Protein AF-A0A1A2PIZ4-F1 (afdb_monomer_lite)

pLDDT: mean 82.36, std 15.54, range [38.81, 98.5]

Secondary structure (DSSP, 8-state):
--S-------EEEEEBPPPHHHHHHHHHTTHHHHHHHHHHHHHHHHHHHH-HHHHHHHHHHHHHHTHHHHHHHHHHHHT--EEEEE-SS-EEETTSTT-EEEEEEEEEEEETTTEEEEEEEETTEEEEEEEET----TTS---SPPBS--SEEE-HHHHHHHHHHHHHHHT---PPPPTTSPEEEEEEEPTTHHHHS-TT-HHHHHHHHHHTTS-SEEEEE-SSEEEEEETTTTEEEEEEEGGG-EEEEEEE-PPPEE-TTS-EE-PPPEEEEEEE-TTS--EEEE---EETTEESEEE-S-----SS--SEE--HHHHHHHHHHTT-GGGEEEHHHHHHHS-------------------------------HHHHHHHHHHHHHHHHHHHHHHHHHHHSEEEEEEEEEEPPTTS------S-EEEEEETT-TT--EEEES--GGGTTSEEEEEEETTEEEE--SHHHHHHHHHHHHHHHHHHHHHHHHHTTS--GGGSSSSSSSSS-------

Radius of gyration: 32.05 Å; chains: 1; bounding box: 85×85×114 Å

Foldseek 3Di:
DDPPPPFDDKDKDWWAFDDLVLVCVVCVPPPVVVLLVVLVVQLVVCCVVVNNVRSLVSSVCCVPVVVVVVVVVSVVLNPDIWMWIQGPAAIDIPVDPPFHFGLQPWFKAAQQLFGIWIWTDTPVDIAIEAEGLAFFQPPQDRPDFHHPHGRTYDYNVVVVVVCVRRCVPRVRPGDGHDVQGWGKWFWAFDLCVLVVPPLVPVVVSVVNVVRNRPRQWIWTHGQFKIWIAGPVVRDTQAMDGLVQKDKFWEWAFAAFDQDVVRDTHGDATFTWIWIDTPRDDTATETRQPDDDPGHQKDFPDDGHHDNHDGRTYTHPNVVVVVCVSNVNVVRMDGVVVVVVPPPPPPPPDDDDDDDDDDDDDDDDDDCPPPPPPVVLLVVLLVLLSVLLVVLVVLVCLLNPFDKFKWAFADWDDPPPDDDDDPWTWTWTDTPVGRVQIAIETPDDRVSHRHIFIWGDDPRYTYGNDPVSSVVSNVSSVVSNVVSVVVVVVVVVPPPPPVPPPPPPPPDPPDDDDDD

Sequence (515 aa):
MSVNDRSAASRQFVASSPSIGSTMTAIAGKQTAVLYGLAIGVGLGVGVAFGARVGLAVGMALFFVIPLPWLAYLWWRSHRKVLIDVTSDGLTVNQRPGRVFSFVDAKIGAWVTTGVALHLQCDSHRFVLGARDRRIAPATRLDAQPVQTVDAWLSDSEFDELLAIGGRRCGMDVRGPAPGEPTRCLLFPNPYLAEQISPYAIRKQLRLQRSLSQPSLVLDVDNDAIRVIDPNGNTLKASASGAQVTATPAIFQPDSVTSGDGSTYNYPAITGMVVGVPGVQPLPIGCLVQVGSGFRFSWRGNVPSPNERPAYVVSAADWLTLTEKFALTWHLEDRAATAHNLPTGNPTADVREPLSGRDHGDTARSRRRDRPRILTILGSSVLSLALIAIATFLVWNQHFGAPARMTVERCWDRATASDDLPFNNCYAHPSDAPHDRGSVISALPGDVGHDIEVHRTGTFAIKDTWWEPLLLLGLGGAAGVSAVRAIVRRLRRAPNVEGSELLGRNRDTRSQHAP

Structure (mmCIF, N/CA/C/O backbone):
data_AF-A0A1A2PIZ4-F1
#
_entry.id   AF-A0A1A2PIZ4-F1
#
loop_
_atom_site.group_PDB
_atom_site.id
_atom_site.type_symbol
_atom_site.label_atom_id
_atom_site.label_alt_id
_atom_site.label_comp_id
_atom_site.label_asym_id
_atom_site.label_entity_id
_atom_site.label_seq_id
_atom_site.pdbx_PDB_ins_code
_atom_site.Cartn_x
_atom_site.Cartn_y
_atom_site.Cartn_z
_atom_site.occupancy
_atom_site.B_iso_or_equiv
_atom_site.auth_seq_id
_atom_site.auth_comp_id
_atom_site.auth_asym_id
_atom_site.auth_atom_id
_atom_site.pdbx_PDB_model_num
ATOM 1 N N . MET A 1 1 ? -28.135 -34.488 -29.070 1.00 41.75 1 MET A N 1
ATOM 2 C CA . MET A 1 1 ? -27.872 -33.065 -29.374 1.00 41.75 1 MET A CA 1
ATOM 3 C C . MET A 1 1 ? -28.852 -32.233 -28.565 1.00 41.75 1 MET A C 1
ATOM 5 O O . MET A 1 1 ? -30.046 -32.325 -28.810 1.00 41.75 1 MET A O 1
ATOM 9 N N . SER A 1 2 ? -28.367 -31.541 -27.533 1.00 43.84 2 SER A N 1
ATOM 10 C CA . SER A 1 2 ? -29.177 -30.666 -26.675 1.00 43.84 2 SER A CA 1
ATOM 11 C C . SER A 1 2 ? -29.199 -29.269 -27.295 1.00 43.84 2 SER A C 1
ATOM 13 O O . SER A 1 2 ? -28.145 -28.687 -27.506 1.00 43.84 2 SER A O 1
ATOM 15 N N . VAL A 1 3 ? -30.383 -28.755 -27.627 1.00 54.56 3 VAL A N 1
ATOM 16 C CA . VAL A 1 3 ? -30.600 -27.480 -28.349 1.00 54.56 3 VAL A CA 1
ATOM 17 C C . VAL A 1 3 ? -30.730 -26.284 -27.382 1.00 54.56 3 VAL A C 1
ATOM 19 O O . VAL A 1 3 ? -31.140 -25.198 -27.768 1.00 54.56 3 VAL A O 1
ATOM 22 N N . ASN A 1 4 ? -30.334 -26.445 -26.115 1.00 49.81 4 ASN A N 1
ATOM 23 C CA . ASN A 1 4 ? -30.407 -25.388 -25.098 1.00 49.81 4 ASN A CA 1
ATOM 24 C C . ASN A 1 4 ? -29.028 -24.875 -24.647 1.00 49.81 4 ASN A C 1
ATOM 26 O O . ASN A 1 4 ? -28.872 -24.476 -23.494 1.00 49.81 4 ASN A O 1
ATOM 30 N N . ASP A 1 5 ? -28.050 -24.811 -25.556 1.00 52.56 5 ASP A N 1
ATOM 31 C CA . ASP A 1 5 ? -26.855 -23.976 -25.369 1.00 52.56 5 ASP A CA 1
ATOM 32 C C . ASP A 1 5 ? -27.241 -22.505 -25.558 1.00 52.56 5 ASP A C 1
ATOM 34 O O . ASP A 1 5 ? -26.920 -21.840 -26.543 1.00 52.56 5 ASP A O 1
ATOM 38 N N . ARG A 1 6 ? -27.999 -21.982 -24.595 1.00 52.19 6 ARG A N 1
ATOM 39 C CA . ARG A 1 6 ? -28.216 -20.548 -24.450 1.00 52.19 6 ARG A CA 1
ATOM 40 C C . ARG A 1 6 ? -26.845 -19.977 -24.104 1.00 52.19 6 ARG A C 1
ATOM 42 O O . ARG A 1 6 ? -26.433 -20.091 -22.950 1.00 52.19 6 ARG A O 1
ATOM 49 N N . SER A 1 7 ? -26.122 -19.454 -25.102 1.00 59.66 7 SER A N 1
ATOM 50 C CA . SER A 1 7 ? -24.813 -18.823 -24.910 1.00 59.66 7 SER A CA 1
ATOM 51 C C . SER A 1 7 ? -24.893 -17.944 -23.674 1.00 59.66 7 SER A C 1
ATOM 53 O O . SER A 1 7 ? -25.681 -16.995 -23.636 1.00 59.66 7 SER A O 1
ATOM 55 N N . ALA A 1 8 ? -24.156 -18.332 -22.631 1.00 64.94 8 ALA A N 1
ATOM 56 C CA . ALA A 1 8 ? -24.101 -17.571 -21.398 1.00 64.94 8 ALA A CA 1
ATOM 57 C C . ALA A 1 8 ? -23.784 -16.126 -21.784 1.00 64.94 8 ALA A C 1
ATOM 59 O O . ALA A 1 8 ? -22.827 -15.897 -22.525 1.00 64.94 8 ALA A O 1
ATOM 60 N N . ALA A 1 9 ? -24.639 -15.189 -21.369 1.00 71.56 9 ALA A N 1
ATOM 61 C CA . ALA A 1 9 ? -24.521 -13.793 -21.758 1.00 71.56 9 ALA A CA 1
ATOM 62 C C . ALA A 1 9 ? -23.093 -13.317 -21.463 1.00 71.56 9 ALA A C 1
ATOM 64 O O . ALA A 1 9 ? -22.677 -13.275 -20.305 1.00 71.56 9 ALA A O 1
ATOM 65 N N . SER A 1 10 ? -22.331 -13.031 -22.520 1.00 85.94 10 SER A N 1
ATOM 66 C CA . SER A 1 10 ? -21.005 -12.446 -22.378 1.00 85.94 10 SER A CA 1
ATOM 67 C C . SER A 1 10 ? -21.185 -11.045 -21.814 1.00 85.94 10 SER A C 1
ATOM 69 O O . SER A 1 10 ? -22.005 -10.271 -22.315 1.00 85.94 10 SER A O 1
ATOM 71 N N . ARG A 1 11 ? -20.456 -10.741 -20.741 1.00 94.94 11 ARG A N 1
ATOM 72 C CA . ARG A 1 11 ? -20.492 -9.426 -20.108 1.00 94.94 11 ARG A CA 1
ATOM 73 C C . ARG A 1 11 ? -19.112 -8.799 -20.143 1.00 94.94 11 ARG A C 1
ATOM 75 O O . ARG A 1 11 ? -18.123 -9.453 -19.824 1.00 94.94 11 ARG A O 1
ATOM 82 N N . GLN A 1 12 ? -19.079 -7.530 -20.526 1.00 96.38 12 GLN A N 1
ATOM 83 C CA . GLN A 1 12 ? -17.867 -6.733 -20.613 1.00 96.38 12 GLN A CA 1
ATOM 84 C C . GLN A 1 12 ? -17.792 -5.756 -19.437 1.00 96.38 12 GLN A C 1
ATOM 86 O O . GLN A 1 12 ? -18.781 -5.106 -19.096 1.00 96.38 12 GLN A O 1
ATOM 91 N N . PHE A 1 13 ? -16.605 -5.636 -18.852 1.00 97.25 13 PHE A N 1
ATOM 92 C CA . PHE A 1 13 ? -16.260 -4.694 -17.793 1.00 97.25 13 PHE A CA 1
ATOM 93 C C . PHE A 1 13 ? -15.127 -3.778 -18.259 1.00 97.25 13 PHE A C 1
ATOM 95 O O . PHE A 1 13 ? -14.252 -4.179 -19.035 1.00 97.25 13 PHE A O 1
ATOM 102 N N . VAL A 1 14 ? -15.124 -2.539 -17.768 1.00 97.06 14 VAL A N 1
ATOM 103 C CA . VAL A 1 14 ? -14.107 -1.538 -18.104 1.00 97.06 14 VAL A CA 1
ATOM 104 C C . VAL A 1 14 ? -13.265 -1.262 -16.868 1.00 97.06 14 VAL A C 1
ATOM 106 O O . VAL A 1 14 ? -13.584 -0.399 -16.057 1.00 97.06 14 VAL A O 1
ATOM 109 N N . ALA A 1 15 ? -12.158 -1.983 -16.735 1.00 96.69 15 ALA A N 1
ATOM 110 C CA . ALA A 1 15 ? -11.235 -1.790 -15.632 1.00 96.69 15 ALA A CA 1
ATOM 111 C C . ALA A 1 15 ? -10.277 -0.620 -15.884 1.00 96.69 15 A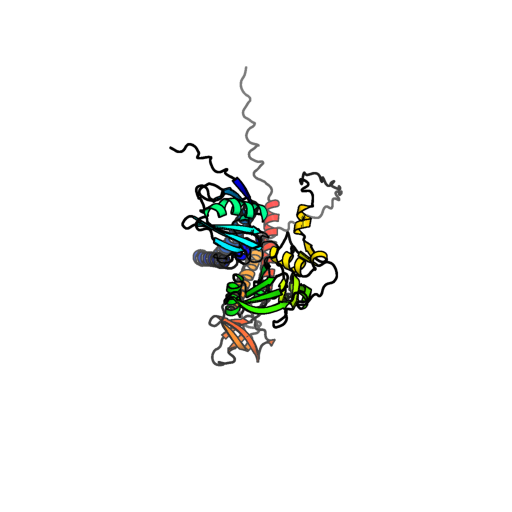LA A C 1
ATOM 113 O O . ALA A 1 15 ? -9.860 -0.321 -17.011 1.00 96.69 15 ALA A O 1
ATOM 114 N N . SER A 1 16 ? -9.904 0.041 -14.797 1.00 95.06 16 SER A N 1
ATOM 115 C CA . SER A 1 16 ? -8.921 1.115 -14.795 1.00 95.06 16 SER A CA 1
ATOM 116 C C . SER A 1 16 ? -7.516 0.550 -14.613 1.00 95.06 16 SER A C 1
ATOM 118 O O . SER A 1 16 ? -7.304 -0.431 -13.898 1.00 95.06 16 SER A O 1
ATOM 120 N N . SER A 1 17 ? -6.533 1.174 -15.258 1.00 91.94 17 SER A N 1
ATOM 121 C CA . SER A 1 17 ? -5.128 0.828 -15.041 1.00 91.94 17 SER A CA 1
ATOM 122 C C . SER A 1 17 ? -4.644 1.340 -13.674 1.00 91.94 17 SER A C 1
ATOM 124 O O . SER A 1 17 ? -5.180 2.327 -13.151 1.00 91.94 17 SER A O 1
ATOM 126 N N . PRO A 1 18 ? -3.635 0.695 -13.063 1.00 88.00 18 PRO A N 1
ATOM 127 C CA . PRO A 1 18 ? -2.984 1.225 -11.871 1.00 88.00 18 PRO A CA 1
ATOM 128 C C . PRO A 1 18 ? -2.359 2.597 -12.158 1.00 88.00 18 PRO A C 1
ATOM 130 O O . PRO A 1 18 ? -1.923 2.889 -13.276 1.00 88.00 18 PRO A O 1
ATOM 133 N N . SER A 1 19 ? -2.281 3.446 -11.132 1.00 84.62 19 SER A N 1
ATOM 134 C CA . SER A 1 19 ? -1.621 4.745 -11.262 1.00 84.62 19 SER A CA 1
ATOM 135 C C . SER A 1 19 ? -0.115 4.573 -11.495 1.00 84.62 19 SER A C 1
ATOM 137 O O . SER A 1 19 ? 0.506 3.621 -11.005 1.00 84.62 19 SER A O 1
ATOM 139 N N . ILE A 1 20 ? 0.501 5.532 -12.196 1.00 80.56 20 ILE A N 1
ATOM 140 C CA . ILE A 1 20 ? 1.956 5.552 -12.436 1.00 80.56 20 ILE A CA 1
ATOM 141 C C . ILE A 1 20 ? 2.721 5.450 -11.114 1.00 80.56 20 ILE A C 1
ATOM 143 O O . ILE A 1 20 ? 3.682 4.691 -11.032 1.00 80.56 20 ILE A O 1
ATOM 147 N N . GLY A 1 21 ? 2.260 6.153 -10.072 1.00 76.00 21 GLY A N 1
ATOM 148 C CA . GLY A 1 21 ? 2.894 6.154 -8.753 1.00 76.00 21 GLY A CA 1
ATOM 149 C C . GLY A 1 21 ? 2.995 4.755 -8.146 1.00 76.00 21 GLY A C 1
ATOM 150 O O . GLY A 1 21 ? 4.080 4.340 -7.753 1.00 76.00 21 GLY A O 1
ATOM 151 N N . SER A 1 22 ? 1.900 3.986 -8.166 1.00 74.62 22 SER A N 1
ATOM 152 C CA . SER A 1 22 ? 1.908 2.597 -7.675 1.00 74.62 22 SER A CA 1
ATOM 153 C C . SER A 1 22 ? 2.828 1.683 -8.494 1.00 74.62 22 SER A C 1
ATOM 155 O O . SER A 1 22 ? 3.475 0.785 -7.962 1.00 74.62 22 SER A O 1
ATOM 157 N N . THR A 1 23 ? 2.941 1.940 -9.799 1.00 75.94 23 THR A N 1
ATOM 158 C CA . THR A 1 23 ? 3.817 1.167 -10.686 1.00 75.94 23 THR A CA 1
ATOM 159 C C . THR A 1 23 ? 5.288 1.512 -10.438 1.00 75.94 23 THR A C 1
ATOM 161 O O . THR A 1 23 ? 6.140 0.627 -10.403 1.00 75.94 23 THR A O 1
ATOM 164 N N . MET A 1 24 ? 5.596 2.791 -10.214 1.00 69.94 24 MET A N 1
ATOM 165 C CA . MET A 1 24 ? 6.949 3.257 -9.920 1.00 69.94 24 MET A CA 1
ATOM 166 C C . MET A 1 24 ? 7.483 2.699 -8.606 1.00 69.94 24 MET A C 1
ATOM 168 O O . MET A 1 24 ? 8.625 2.248 -8.583 1.00 69.94 24 MET A O 1
ATOM 172 N N . THR A 1 25 ? 6.679 2.673 -7.539 1.00 69.75 25 THR A N 1
ATOM 173 C CA . THR A 1 25 ? 7.110 2.110 -6.249 1.00 69.75 25 THR A CA 1
ATOM 174 C C . THR A 1 25 ? 7.412 0.615 -6.356 1.00 69.75 25 THR A C 1
ATOM 176 O O . THR A 1 25 ? 8.413 0.155 -5.810 1.00 69.75 25 THR A O 1
ATOM 179 N N . ALA A 1 26 ? 6.624 -0.134 -7.136 1.00 69.81 26 ALA A N 1
ATOM 180 C CA . ALA A 1 26 ? 6.885 -1.550 -7.395 1.00 69.81 26 ALA A CA 1
ATOM 181 C C . ALA A 1 26 ? 8.170 -1.793 -8.211 1.00 69.81 26 ALA A C 1
ATOM 183 O O . ALA A 1 26 ? 8.898 -2.753 -7.957 1.00 69.81 26 ALA A O 1
ATOM 184 N N . ILE A 1 27 ? 8.473 -0.926 -9.183 1.00 66.56 27 ILE A N 1
ATOM 185 C CA . ILE A 1 27 ? 9.660 -1.052 -10.048 1.00 66.56 27 ILE A CA 1
ATOM 186 C C . ILE A 1 27 ? 10.939 -0.604 -9.321 1.00 66.56 27 ILE A C 1
ATOM 188 O O . ILE A 1 27 ? 11.988 -1.247 -9.473 1.00 66.56 27 ILE A O 1
ATOM 192 N N . ALA A 1 28 ? 10.841 0.451 -8.500 1.00 64.00 28 ALA A N 1
ATOM 193 C CA . ALA A 1 28 ? 11.952 1.076 -7.780 1.00 64.00 28 ALA A CA 1
ATOM 194 C C . ALA A 1 28 ? 12.779 0.081 -6.953 1.00 64.00 28 ALA A C 1
ATOM 196 O O . ALA A 1 28 ? 13.998 0.213 -6.883 1.00 64.00 28 ALA A O 1
ATOM 197 N N . GLY A 1 29 ? 12.147 -0.949 -6.384 1.00 55.25 29 GLY A N 1
ATOM 198 C CA . GLY A 1 29 ? 12.821 -1.888 -5.486 1.00 55.25 29 GLY A CA 1
ATOM 199 C C . GLY A 1 29 ? 13.751 -2.913 -6.149 1.00 55.25 29 GLY A C 1
ATOM 200 O O . GLY A 1 29 ? 14.624 -3.441 -5.466 1.00 55.25 29 GLY A O 1
ATOM 201 N N . LYS A 1 30 ? 13.593 -3.239 -7.444 1.00 59.69 30 LYS A N 1
ATOM 202 C CA . LYS A 1 30 ? 14.363 -4.352 -8.054 1.00 59.69 30 LYS A CA 1
ATOM 203 C C . LYS A 1 30 ? 14.882 -4.096 -9.464 1.00 59.69 30 LYS A C 1
ATOM 205 O O . LYS A 1 30 ? 16.005 -4.481 -9.769 1.00 59.69 30 LYS A O 1
ATOM 210 N N . GLN A 1 31 ? 14.096 -3.467 -10.333 1.00 60.34 31 GLN A N 1
ATOM 211 C CA . GLN A 1 31 ? 14.496 -3.278 -11.734 1.00 60.34 31 GLN A CA 1
ATOM 212 C C . GLN A 1 31 ? 15.316 -2.007 -11.932 1.00 60.34 31 GLN A C 1
ATOM 214 O O . GLN A 1 31 ? 16.228 -1.988 -12.753 1.00 60.34 31 GLN A O 1
ATOM 219 N N . THR A 1 32 ? 15.048 -0.977 -11.134 1.00 65.19 32 THR A N 1
ATOM 220 C CA . THR A 1 32 ? 15.742 0.308 -11.216 1.00 65.19 32 THR A CA 1
ATOM 221 C C . THR A 1 32 ? 17.242 0.177 -10.935 1.00 65.19 32 THR A C 1
ATOM 223 O O . THR A 1 32 ? 18.048 0.717 -11.687 1.00 65.19 32 THR A O 1
ATOM 226 N N . ALA A 1 33 ? 17.635 -0.626 -9.940 1.00 67.12 33 ALA A N 1
ATOM 227 C CA . ALA A 1 33 ? 19.046 -0.899 -9.652 1.00 67.12 33 ALA A CA 1
ATOM 228 C C . ALA A 1 33 ? 19.761 -1.614 -10.815 1.00 67.12 33 ALA A C 1
ATOM 230 O O . ALA A 1 33 ? 20.887 -1.262 -11.154 1.00 67.12 33 ALA A O 1
ATOM 231 N N . VAL A 1 34 ? 19.094 -2.575 -11.467 1.00 72.88 34 VAL A N 1
ATOM 232 C CA . VAL A 1 34 ? 19.645 -3.283 -12.636 1.00 72.88 34 VAL A CA 1
ATOM 233 C C . VAL A 1 34 ? 19.792 -2.336 -13.825 1.00 72.88 34 VAL A C 1
ATOM 235 O O . VAL A 1 34 ? 20.823 -2.346 -14.491 1.00 72.88 34 VAL A O 1
ATOM 238 N N . LEU A 1 35 ? 18.789 -1.490 -14.075 1.00 69.06 35 LEU A N 1
ATOM 239 C CA . LEU A 1 35 ? 18.803 -0.543 -15.190 1.00 69.06 35 LEU A CA 1
ATOM 240 C C . LEU A 1 35 ? 19.907 0.508 -15.018 1.00 69.06 35 LEU A C 1
ATOM 242 O O . LEU A 1 35 ? 20.646 0.782 -15.964 1.00 69.06 35 LEU A O 1
ATOM 246 N N . TYR A 1 36 ? 20.065 1.046 -13.805 1.00 71.38 36 TYR A N 1
ATOM 247 C CA . TYR A 1 36 ? 21.153 1.972 -13.495 1.00 71.38 36 TYR A CA 1
ATOM 248 C C . TYR A 1 36 ? 22.517 1.287 -13.527 1.00 71.38 36 TYR A C 1
ATOM 250 O O . TYR A 1 36 ? 23.443 1.832 -14.121 1.00 71.38 36 TYR A O 1
ATOM 258 N N . GLY A 1 37 ? 22.638 0.076 -12.978 1.00 74.12 37 GLY A N 1
ATOM 259 C CA . GLY A 1 37 ? 23.869 -0.708 -13.056 1.00 74.12 37 GLY A CA 1
ATOM 260 C C . GLY A 1 37 ? 24.297 -0.979 -14.500 1.00 74.12 37 GLY A C 1
ATOM 261 O O . GLY A 1 37 ? 25.471 -0.831 -14.831 1.00 74.12 37 GLY A O 1
ATOM 262 N N . LEU A 1 38 ? 23.346 -1.290 -15.386 1.00 76.19 38 LEU A N 1
ATOM 263 C CA . LEU A 1 38 ? 23.616 -1.509 -16.807 1.00 76.19 38 LEU A CA 1
ATOM 264 C C . LEU A 1 38 ? 24.007 -0.210 -17.520 1.00 76.19 38 LEU A C 1
ATOM 266 O O . LEU A 1 38 ? 24.973 -0.209 -18.277 1.00 76.19 38 LEU A O 1
ATOM 270 N N . ALA A 1 39 ? 23.322 0.905 -17.252 1.00 70.00 39 ALA A N 1
ATOM 271 C CA . ALA A 1 39 ? 23.686 2.205 -17.818 1.00 70.00 39 ALA A CA 1
ATOM 272 C C . ALA A 1 39 ? 25.102 2.641 -17.395 1.00 70.00 39 ALA A C 1
ATOM 274 O O . ALA A 1 39 ? 25.886 3.090 -18.233 1.00 70.00 39 ALA A O 1
ATOM 275 N N . ILE A 1 40 ? 25.450 2.444 -16.118 1.00 73.06 40 ILE A N 1
ATOM 276 C CA . ILE A 1 40 ? 26.796 2.697 -15.585 1.00 73.06 40 ILE A CA 1
ATOM 277 C C . ILE A 1 40 ? 27.814 1.767 -16.256 1.00 73.06 40 ILE A C 1
ATOM 279 O O . ILE A 1 40 ? 28.837 2.238 -16.749 1.00 73.06 40 ILE A O 1
ATOM 283 N N . GLY A 1 41 ? 27.521 0.466 -16.347 1.00 71.56 41 GLY A N 1
ATOM 284 C CA . GLY A 1 41 ? 28.398 -0.520 -16.984 1.00 71.56 41 GLY A CA 1
ATOM 285 C C . GLY A 1 41 ? 28.671 -0.223 -18.462 1.00 71.56 41 GLY A C 1
ATOM 286 O O . GLY A 1 41 ? 29.821 -0.270 -18.896 1.00 71.56 41 GLY A O 1
ATOM 287 N N . VAL A 1 42 ? 27.642 0.156 -19.228 1.00 74.06 42 VAL A N 1
ATOM 288 C CA . VAL A 1 42 ? 27.786 0.558 -20.638 1.00 74.06 42 VAL A CA 1
ATOM 289 C C . VAL A 1 42 ? 28.600 1.847 -20.758 1.00 74.06 42 VAL A C 1
ATOM 291 O O . VAL A 1 42 ? 29.507 1.915 -21.588 1.00 74.06 42 VAL A O 1
ATOM 294 N N . GLY A 1 43 ? 28.335 2.847 -19.912 1.00 66.69 43 GLY A N 1
ATOM 295 C CA . GLY A 1 43 ? 29.111 4.091 -19.890 1.00 66.69 43 GLY A CA 1
ATOM 296 C C . GLY A 1 43 ? 30.599 3.852 -19.615 1.00 66.69 43 GLY A C 1
ATOM 297 O O . GLY A 1 43 ? 31.455 4.393 -20.320 1.00 66.69 43 GLY A O 1
ATOM 298 N N . LEU A 1 44 ? 30.912 2.983 -18.647 1.00 71.00 44 LEU A N 1
ATOM 299 C CA . LEU A 1 44 ? 32.284 2.580 -18.329 1.00 71.00 44 LEU A CA 1
ATOM 300 C C . LEU A 1 44 ? 32.941 1.821 -19.491 1.00 71.00 44 LEU A C 1
ATOM 302 O O . LEU A 1 44 ? 34.053 2.165 -19.883 1.00 71.00 44 LEU A O 1
ATOM 306 N N . GLY A 1 45 ? 32.251 0.846 -20.092 1.00 67.94 45 GLY A N 1
ATOM 307 C CA . GLY A 1 45 ? 32.782 0.055 -21.208 1.00 67.94 45 GLY A CA 1
ATOM 308 C C . GLY A 1 45 ? 33.106 0.894 -22.449 1.00 67.94 45 GLY A C 1
ATOM 309 O O . GLY A 1 45 ? 34.190 0.775 -23.021 1.00 67.94 45 GLY A O 1
ATOM 310 N N . VAL A 1 46 ? 32.212 1.814 -22.827 1.00 71.44 46 VAL A N 1
ATOM 311 C CA . VAL A 1 46 ? 32.465 2.762 -23.929 1.00 71.44 46 VAL A CA 1
ATOM 312 C C . VAL A 1 46 ? 33.609 3.717 -23.575 1.00 71.44 46 VAL A C 1
ATOM 314 O O . VAL A 1 46 ? 34.399 4.084 -24.445 1.00 71.44 46 VAL A O 1
ATOM 317 N N . GLY A 1 47 ? 33.743 4.082 -22.296 1.00 64.12 47 GLY A N 1
ATOM 318 C CA . GLY A 1 47 ? 34.835 4.917 -21.796 1.00 64.12 47 GLY A CA 1
ATOM 319 C C . GLY A 1 47 ? 36.210 4.270 -21.935 1.00 64.12 47 GLY A C 1
ATOM 320 O O . GLY A 1 47 ? 37.163 4.961 -22.290 1.00 64.12 47 GLY A O 1
ATOM 321 N N . VAL A 1 48 ? 36.309 2.957 -21.720 1.00 74.19 48 VAL A N 1
ATOM 322 C CA . VAL A 1 48 ? 37.556 2.200 -21.920 1.00 74.19 48 VAL A CA 1
ATOM 323 C C . VAL A 1 48 ? 37.929 2.132 -23.405 1.00 74.19 48 VAL A C 1
ATOM 325 O O . VAL A 1 48 ? 39.090 2.324 -23.747 1.00 74.19 48 VAL A O 1
ATOM 328 N N . ALA A 1 49 ? 36.956 1.908 -24.293 1.00 68.94 49 ALA A N 1
ATOM 329 C CA . ALA A 1 49 ? 37.220 1.701 -25.721 1.00 68.94 49 ALA A CA 1
ATOM 330 C C . ALA A 1 49 ? 37.476 2.997 -26.514 1.00 68.94 49 ALA A C 1
ATOM 332 O O . ALA A 1 49 ? 38.320 3.020 -27.406 1.00 68.94 49 ALA A O 1
ATOM 333 N N . PHE A 1 50 ? 36.754 4.078 -26.204 1.00 68.69 50 PHE A N 1
ATOM 334 C CA . PHE A 1 50 ? 36.757 5.320 -26.996 1.00 68.69 50 PHE A CA 1
ATOM 335 C C . PHE A 1 50 ? 37.209 6.551 -26.195 1.00 68.69 50 PHE A C 1
ATOM 337 O O . PHE A 1 50 ? 37.117 7.687 -26.665 1.00 68.69 50 PHE A O 1
ATOM 344 N N . GLY A 1 51 ? 37.709 6.329 -24.979 1.00 71.62 51 GLY A N 1
ATOM 345 C CA . GLY A 1 51 ? 38.150 7.366 -24.058 1.00 71.62 51 GLY A CA 1
ATOM 346 C C . GLY A 1 51 ? 37.035 7.864 -23.136 1.00 71.62 51 GLY A C 1
ATOM 347 O O . GLY A 1 51 ? 35.860 7.963 -23.506 1.00 71.62 51 GLY A O 1
ATOM 348 N N . ALA A 1 52 ? 37.426 8.244 -21.917 1.00 67.56 52 ALA A N 1
ATOM 349 C CA . ALA A 1 52 ? 36.516 8.589 -20.822 1.00 67.56 52 ALA A CA 1
ATOM 350 C C . ALA A 1 52 ? 35.479 9.671 -21.182 1.00 67.56 52 ALA A C 1
ATOM 352 O O . ALA A 1 52 ? 34.343 9.618 -20.719 1.00 67.56 52 ALA A O 1
ATOM 353 N N . ARG A 1 53 ? 35.833 10.630 -22.050 1.00 69.12 53 ARG A N 1
ATOM 354 C CA . ARG A 1 53 ? 34.914 11.693 -22.498 1.00 69.12 53 ARG A CA 1
ATOM 355 C C . ARG A 1 53 ? 33.777 11.163 -23.375 1.00 69.12 53 ARG A C 1
ATOM 357 O O . ARG A 1 53 ? 32.648 11.623 -23.228 1.00 69.12 53 ARG A O 1
ATOM 364 N N . VAL A 1 54 ? 34.063 10.207 -24.262 1.00 71.25 54 VAL A N 1
ATOM 365 C CA . VAL A 1 54 ? 33.050 9.581 -25.126 1.00 71.25 54 VAL A CA 1
ATOM 366 C C . VAL A 1 54 ? 32.179 8.642 -24.297 1.00 71.25 54 VAL A C 1
ATOM 368 O O . VAL A 1 54 ? 30.956 8.732 -24.374 1.00 71.25 54 VAL A O 1
ATOM 371 N N . GLY A 1 55 ? 32.789 7.825 -23.432 1.00 66.00 55 GLY A N 1
ATOM 372 C CA . GLY A 1 55 ? 32.055 6.945 -22.517 1.00 66.00 55 GLY A CA 1
ATOM 373 C C . GLY A 1 55 ? 31.079 7.686 -21.617 1.00 66.00 55 GLY A C 1
ATOM 374 O O . GLY A 1 55 ? 29.923 7.292 -21.493 1.00 66.00 55 GLY A O 1
ATOM 375 N N . LEU A 1 56 ? 31.508 8.814 -21.055 1.00 70.88 56 LEU A N 1
ATOM 376 C CA . LEU A 1 56 ? 30.668 9.604 -20.169 1.00 70.88 56 LEU A CA 1
ATOM 377 C C . LEU A 1 56 ? 29.547 10.346 -20.921 1.00 70.88 56 LEU A C 1
ATOM 379 O O . LEU A 1 56 ? 28.420 10.395 -20.431 1.00 70.88 56 LEU A O 1
ATOM 383 N N . ALA A 1 57 ? 29.805 10.857 -22.131 1.00 70.44 57 ALA A N 1
ATOM 384 C CA . ALA A 1 57 ? 28.757 11.438 -22.973 1.00 70.44 57 ALA A CA 1
ATOM 385 C C . ALA A 1 57 ? 27.699 10.396 -23.378 1.00 70.44 57 ALA A C 1
ATOM 387 O O . ALA A 1 57 ? 26.502 10.678 -23.313 1.00 70.44 57 ALA A O 1
ATOM 388 N N . VAL A 1 58 ? 28.128 9.182 -23.742 1.00 74.94 58 VAL A N 1
ATOM 389 C CA . VAL A 1 58 ? 27.230 8.066 -24.080 1.00 74.94 58 VAL A CA 1
ATOM 390 C C . VAL A 1 58 ? 26.458 7.589 -22.851 1.00 74.94 58 VAL A C 1
ATOM 392 O O . VAL A 1 58 ? 25.242 7.430 -22.929 1.00 74.94 58 VAL A O 1
ATOM 395 N N . GLY A 1 59 ? 27.121 7.439 -21.703 1.00 72.62 59 GLY A N 1
ATOM 396 C CA . GLY A 1 59 ? 26.474 7.073 -20.441 1.00 72.62 59 GLY A CA 1
ATOM 397 C C . GLY A 1 59 ? 25.386 8.071 -20.037 1.00 72.62 59 GLY A C 1
ATOM 398 O O . GLY A 1 59 ? 24.263 7.674 -19.736 1.00 72.62 59 GLY A O 1
ATOM 399 N N . MET A 1 60 ? 25.674 9.374 -20.126 1.00 74.12 60 MET A N 1
ATOM 400 C CA . MET A 1 60 ? 24.696 10.429 -19.841 1.00 74.12 60 MET A CA 1
ATOM 401 C C . MET A 1 60 ? 23.551 10.452 -20.855 1.00 74.12 60 MET A C 1
ATOM 403 O O . MET A 1 60 ? 22.391 10.577 -20.466 1.00 74.12 60 MET A O 1
ATOM 407 N N . ALA A 1 61 ? 23.840 10.290 -22.148 1.00 76.81 61 ALA A N 1
ATOM 408 C CA . ALA A 1 61 ? 22.797 10.203 -23.165 1.00 76.81 61 ALA A CA 1
ATOM 409 C C . ALA A 1 61 ? 21.846 9.028 -22.885 1.00 76.81 61 ALA A C 1
ATOM 411 O O . ALA A 1 61 ? 20.634 9.223 -22.886 1.00 76.81 61 ALA A O 1
ATOM 412 N N . LEU A 1 62 ? 22.366 7.842 -22.556 1.00 77.56 62 LEU A N 1
ATOM 413 C CA . LEU A 1 62 ? 21.547 6.682 -22.187 1.00 77.56 62 LEU A CA 1
ATOM 414 C C . LEU A 1 62 ? 20.729 6.938 -20.915 1.00 77.56 62 LEU A C 1
ATOM 416 O O . LEU A 1 62 ? 19.549 6.588 -20.866 1.00 77.56 62 LEU A O 1
ATOM 420 N N . PHE A 1 63 ? 21.319 7.612 -19.925 1.00 76.31 63 PHE A N 1
ATOM 421 C CA . PHE A 1 63 ? 20.649 7.956 -18.673 1.00 76.31 63 PHE A CA 1
ATOM 422 C C . PHE A 1 63 ? 19.421 8.851 -18.875 1.00 76.31 63 PHE A C 1
ATOM 424 O O . PHE A 1 63 ? 18.435 8.679 -18.170 1.00 76.31 63 PHE A O 1
ATOM 431 N N . PHE A 1 64 ? 19.438 9.781 -19.835 1.00 76.50 64 PHE A N 1
ATOM 432 C CA . PHE A 1 64 ? 18.281 10.649 -20.107 1.00 76.50 64 PHE A CA 1
ATOM 433 C C . PHE A 1 64 ? 17.342 10.095 -21.180 1.00 76.50 64 PHE A C 1
ATOM 435 O O . PHE A 1 64 ? 16.124 10.245 -21.076 1.00 76.50 64 PHE A O 1
ATOM 442 N N . VAL A 1 65 ? 17.884 9.451 -22.213 1.00 81.25 65 VAL A N 1
ATOM 443 C CA . VAL A 1 65 ? 17.100 8.996 -23.367 1.00 81.25 65 VAL A CA 1
ATOM 444 C C . VAL A 1 65 ? 16.300 7.739 -23.051 1.00 81.25 65 VAL A C 1
ATOM 446 O O . VAL A 1 65 ? 15.249 7.566 -23.647 1.00 81.25 65 VAL A O 1
ATOM 449 N N . ILE A 1 66 ? 16.723 6.876 -22.121 1.00 79.94 66 ILE A N 1
ATOM 450 C CA . ILE A 1 66 ? 15.972 5.650 -21.792 1.00 79.94 66 ILE A CA 1
ATOM 451 C C . ILE A 1 66 ? 14.764 5.925 -20.874 1.00 79.94 66 ILE A C 1
ATOM 453 O O . ILE A 1 66 ? 13.672 5.429 -21.170 1.00 79.94 66 ILE A O 1
ATOM 457 N N . PRO A 1 67 ? 14.876 6.728 -19.795 1.00 80.94 67 PRO A N 1
ATOM 458 C CA . PRO A 1 67 ? 13.742 6.969 -18.909 1.00 80.94 67 PRO A CA 1
ATOM 459 C C . PRO A 1 67 ? 12.625 7.778 -19.561 1.00 80.94 67 PRO A C 1
ATOM 461 O O . PRO A 1 67 ? 11.471 7.556 -19.226 1.00 80.94 67 PRO A O 1
ATOM 464 N N . LEU A 1 68 ? 12.916 8.691 -20.496 1.00 83.12 68 LEU A N 1
ATOM 465 C CA . LEU A 1 68 ? 11.883 9.548 -21.093 1.00 83.12 68 LEU A CA 1
ATOM 466 C C . LEU A 1 68 ? 10.823 8.758 -21.899 1.00 83.12 68 LEU A C 1
ATOM 468 O O . LEU A 1 68 ? 9.640 8.889 -21.580 1.00 83.12 68 LEU A O 1
ATOM 472 N N . PRO A 1 69 ? 11.179 7.894 -22.874 1.00 86.88 69 PRO A N 1
ATOM 473 C CA . PRO A 1 69 ? 10.236 6.997 -23.539 1.00 86.88 69 PRO A CA 1
ATOM 474 C C . PRO A 1 69 ? 9.571 6.025 -22.569 1.00 86.88 69 PRO A C 1
ATOM 476 O O . PRO A 1 69 ? 8.389 5.737 -22.723 1.00 86.88 69 PRO A O 1
ATOM 479 N N . TRP A 1 70 ? 10.298 5.544 -21.556 1.00 84.75 70 TRP A N 1
ATOM 480 C CA . TRP A 1 70 ? 9.734 4.664 -20.533 1.00 84.75 70 TRP A CA 1
ATOM 481 C C . TRP A 1 70 ? 8.641 5.360 -19.712 1.00 84.75 70 TRP A C 1
ATOM 483 O O . TRP A 1 70 ? 7.556 4.812 -19.538 1.00 84.75 70 TRP A O 1
ATOM 493 N N . LEU A 1 71 ? 8.881 6.592 -19.261 1.00 83.12 71 LEU A N 1
ATOM 494 C CA . LEU A 1 71 ? 7.909 7.426 -18.553 1.00 83.12 71 LEU A CA 1
ATOM 495 C C . LEU A 1 71 ? 6.717 7.770 -19.444 1.00 83.12 71 LEU A C 1
ATOM 497 O O . LEU A 1 71 ? 5.580 7.658 -18.995 1.00 83.12 71 LEU A O 1
ATOM 501 N N . ALA A 1 72 ? 6.963 8.130 -20.707 1.00 87.38 72 ALA A N 1
ATOM 502 C CA . ALA A 1 72 ? 5.906 8.371 -21.684 1.00 87.38 72 ALA A CA 1
ATOM 503 C C . ALA A 1 72 ? 5.053 7.111 -21.906 1.00 87.38 72 ALA A C 1
ATOM 505 O O . ALA A 1 72 ? 3.826 7.196 -21.941 1.00 87.38 72 ALA A O 1
ATOM 506 N N . TYR A 1 73 ? 5.685 5.936 -21.977 1.00 87.81 73 TYR A N 1
ATOM 507 C CA . TYR A 1 73 ? 5.006 4.648 -22.080 1.00 87.81 73 TYR A CA 1
ATOM 508 C C . TYR A 1 73 ? 4.191 4.320 -20.825 1.00 87.81 73 TYR A C 1
ATOM 510 O O . TYR A 1 73 ? 3.029 3.942 -20.950 1.00 87.81 73 TYR A O 1
ATOM 518 N N . LEU A 1 74 ? 4.747 4.494 -19.621 1.00 84.38 74 LEU A N 1
ATOM 519 C CA . LEU A 1 74 ? 4.020 4.281 -18.365 1.00 84.38 74 LEU A CA 1
ATOM 520 C C . LEU A 1 74 ? 2.839 5.243 -18.225 1.00 84.38 74 LEU A C 1
ATOM 522 O O . LEU A 1 74 ? 1.753 4.823 -17.831 1.00 84.38 74 LEU A O 1
ATOM 526 N N . TRP A 1 75 ? 3.030 6.511 -18.587 1.00 86.50 75 TRP A N 1
ATOM 527 C CA . TRP A 1 75 ? 1.970 7.512 -18.585 1.00 86.50 75 TRP A CA 1
ATOM 528 C C . TRP A 1 75 ? 0.858 7.136 -19.555 1.00 86.50 75 TRP A C 1
ATOM 530 O O . TRP A 1 75 ? -0.296 7.008 -19.150 1.00 86.50 75 TRP A O 1
ATOM 540 N N . TRP A 1 76 ? 1.207 6.837 -20.803 1.00 89.50 76 TRP A N 1
ATOM 541 C CA . TRP A 1 76 ? 0.249 6.380 -21.801 1.00 89.50 76 TRP A CA 1
ATOM 542 C C . TRP A 1 76 ? -0.477 5.100 -21.376 1.00 89.50 76 TRP A C 1
ATOM 544 O O . TRP A 1 76 ? -1.694 5.003 -21.521 1.00 89.50 76 TRP A O 1
ATOM 554 N N . ARG A 1 77 ? 0.243 4.133 -20.796 1.00 86.00 77 ARG A N 1
ATOM 555 C CA . ARG A 1 77 ? -0.333 2.890 -20.274 1.00 86.00 77 ARG A CA 1
ATOM 556 C C . ARG A 1 77 ? -1.295 3.148 -19.118 1.00 86.00 77 ARG A C 1
ATOM 558 O O . ARG A 1 77 ? -2.349 2.527 -19.091 1.00 86.00 77 ARG A O 1
ATOM 565 N N . SER A 1 78 ? -0.981 4.072 -18.212 1.00 83.50 78 SER A N 1
ATOM 566 C CA . SER A 1 78 ? -1.862 4.403 -17.083 1.00 83.50 78 SER A CA 1
ATOM 567 C C . SER A 1 78 ? -3.202 5.013 -17.513 1.00 83.50 78 SER A C 1
ATOM 569 O O . SER A 1 78 ? -4.195 4.851 -16.814 1.00 83.50 78 SER A O 1
ATOM 571 N N . HIS A 1 79 ? -3.254 5.647 -18.692 1.00 86.31 79 HIS A N 1
ATOM 572 C CA . HIS A 1 79 ? -4.489 6.195 -19.271 1.00 86.31 79 HIS A CA 1
ATOM 573 C C . HIS A 1 79 ? -5.298 5.178 -20.078 1.00 86.31 79 HIS A C 1
ATOM 575 O O . HIS A 1 79 ? -6.422 5.465 -20.493 1.00 86.31 79 HIS A O 1
ATOM 581 N N . ARG A 1 80 ? -4.754 3.984 -20.335 1.00 91.31 80 ARG A N 1
ATOM 582 C CA . ARG A 1 80 ? -5.476 2.957 -21.085 1.00 91.31 80 ARG A CA 1
ATOM 583 C C . ARG A 1 80 ? -6.493 2.269 -20.187 1.00 91.31 80 ARG A C 1
ATOM 585 O O . ARG A 1 80 ? -6.156 1.728 -19.135 1.00 91.31 80 ARG A O 1
ATOM 592 N N . LYS A 1 81 ? -7.737 2.240 -20.658 1.00 94.94 81 LYS A N 1
ATOM 593 C CA . LYS A 1 81 ? -8.793 1.391 -20.108 1.00 94.94 81 LYS A CA 1
ATOM 594 C C . LYS A 1 81 ? -8.523 -0.066 -20.486 1.00 94.94 81 LYS A C 1
ATOM 596 O O . LYS A 1 81 ? -8.080 -0.356 -21.602 1.00 94.94 81 LYS A O 1
ATOM 601 N N . VAL A 1 82 ? -8.768 -0.971 -19.551 1.00 96.00 82 VAL A N 1
ATOM 602 C CA . VAL A 1 82 ? -8.603 -2.413 -19.729 1.00 96.00 82 VAL A CA 1
ATOM 603 C C . VAL A 1 82 ? -9.989 -3.008 -19.922 1.00 96.00 82 VAL A C 1
ATOM 605 O O . VAL A 1 82 ? -10.810 -2.955 -19.013 1.00 96.00 82 VAL A O 1
ATOM 608 N N . LEU A 1 83 ? -10.265 -3.534 -21.113 1.00 97.25 83 LEU A N 1
ATOM 609 C CA . LEU A 1 83 ? -11.534 -4.212 -21.371 1.00 97.25 83 LEU A CA 1
ATOM 610 C C . LEU A 1 83 ? -11.393 -5.663 -20.934 1.00 97.25 83 LEU A C 1
ATOM 612 O O . LEU A 1 83 ? -10.445 -6.352 -21.331 1.00 97.25 83 LEU A O 1
ATOM 616 N N . ILE A 1 84 ? -12.319 -6.077 -20.083 1.00 97.44 84 ILE A N 1
ATOM 617 C CA . ILE A 1 84 ? -12.385 -7.400 -19.488 1.00 97.44 84 ILE A CA 1
ATOM 618 C C . ILE A 1 84 ? -13.683 -8.034 -19.965 1.00 97.44 84 ILE A C 1
ATOM 620 O O . ILE A 1 84 ? -14.757 -7.582 -19.583 1.00 97.44 84 ILE A O 1
ATOM 624 N N . ASP A 1 85 ? -13.584 -9.085 -20.767 1.00 96.62 85 ASP A N 1
ATOM 625 C CA . ASP A 1 85 ? -14.749 -9.842 -21.215 1.00 96.62 85 ASP A CA 1
ATOM 626 C C . ASP A 1 85 ? -14.842 -11.139 -20.414 1.00 96.62 85 ASP A C 1
ATOM 628 O O . ASP A 1 85 ? -13.885 -11.913 -20.330 1.00 96.62 85 ASP A O 1
ATOM 632 N N . VAL A 1 86 ? -15.997 -11.371 -19.796 1.00 95.69 86 VAL A N 1
ATOM 633 C CA . VAL A 1 86 ? -16.287 -12.593 -19.047 1.00 95.69 86 VAL A CA 1
ATOM 634 C C . VAL A 1 86 ? -17.067 -13.542 -19.950 1.00 95.69 86 VAL A C 1
ATOM 636 O O . VAL A 1 86 ? -18.112 -13.192 -20.507 1.00 95.69 86 VAL A O 1
ATOM 639 N N . THR A 1 87 ? -16.532 -14.749 -20.113 1.00 92.31 87 THR A N 1
ATOM 640 C CA . THR A 1 87 ? -17.043 -15.800 -21.003 1.00 92.31 87 THR A CA 1
ATOM 641 C C . THR A 1 87 ? -17.478 -17.036 -20.205 1.00 92.31 87 THR A C 1
ATOM 643 O O . THR A 1 87 ? -17.441 -17.058 -18.970 1.00 92.31 87 THR A O 1
ATOM 646 N N . SER A 1 88 ? -17.928 -18.090 -20.892 1.00 86.50 88 SER A N 1
ATOM 647 C CA . SER A 1 88 ? -18.171 -19.398 -20.266 1.00 86.50 88 SER A CA 1
ATOM 648 C C . SER A 1 88 ? -16.907 -20.003 -19.648 1.00 86.50 88 SER A C 1
ATOM 650 O O . SER A 1 88 ? -16.980 -20.632 -18.593 1.00 86.50 88 SER A O 1
ATOM 652 N N . ASP A 1 89 ? -15.760 -19.745 -20.267 1.00 86.75 89 ASP A N 1
ATOM 653 C CA . ASP A 1 89 ? -14.529 -20.495 -20.013 1.00 86.75 89 ASP A CA 1
ATOM 654 C C . ASP A 1 89 ? -13.574 -19.732 -19.084 1.00 86.75 89 ASP A C 1
ATOM 656 O O . ASP A 1 89 ? -12.656 -20.303 -18.500 1.00 86.75 89 ASP A O 1
ATOM 660 N N . GLY A 1 90 ? -13.804 -18.430 -18.908 1.00 93.75 90 GLY A N 1
ATOM 661 C CA . GLY A 1 90 ? -12.986 -17.585 -18.053 1.00 93.75 90 GLY A CA 1
ATOM 662 C C . GLY A 1 90 ? -13.091 -16.110 -18.405 1.00 93.75 90 GLY A C 1
ATOM 663 O O . GLY A 1 90 ? -14.096 -15.634 -18.936 1.00 93.75 90 GLY A O 1
ATOM 664 N N . LEU A 1 91 ? -12.023 -15.389 -18.102 1.00 96.00 91 LEU A N 1
ATOM 665 C CA . LEU A 1 91 ? -11.881 -13.958 -18.301 1.00 96.00 91 LEU A CA 1
ATOM 666 C C . LEU A 1 91 ? -10.868 -13.688 -19.418 1.00 96.00 91 LEU A C 1
ATOM 668 O O . LEU A 1 91 ? -9.728 -14.139 -19.347 1.00 96.00 91 LEU A O 1
ATOM 672 N N . THR A 1 92 ? -11.247 -12.932 -20.442 1.00 96.62 92 THR A N 1
ATOM 673 C CA . THR A 1 92 ? -10.325 -12.461 -21.485 1.00 96.62 92 THR A CA 1
ATOM 674 C C . THR A 1 92 ? -10.032 -10.979 -21.301 1.00 96.62 92 THR A C 1
ATOM 676 O O . THR A 1 92 ? -10.899 -10.205 -20.904 1.00 96.62 92 THR A O 1
ATOM 679 N N . VAL A 1 93 ? -8.795 -10.572 -21.587 1.00 97.06 93 VAL A N 1
ATOM 680 C CA . VAL A 1 93 ? -8.340 -9.184 -21.419 1.00 97.06 93 VAL A CA 1
ATOM 681 C C . VAL A 1 93 ? -7.871 -8.649 -22.763 1.00 97.06 93 VAL A C 1
ATOM 683 O O . VAL A 1 93 ? -6.996 -9.249 -23.389 1.00 97.06 93 VAL A O 1
ATOM 686 N N . ASN A 1 94 ? -8.369 -7.487 -23.190 1.00 95.56 94 ASN A N 1
ATOM 687 C CA . ASN A 1 94 ? -8.011 -6.901 -24.490 1.00 95.56 94 ASN A CA 1
ATOM 688 C C . ASN A 1 94 ? -6.503 -6.641 -24.669 1.00 95.56 94 ASN A C 1
ATOM 690 O O . ASN A 1 94 ? -5.988 -6.668 -25.783 1.00 95.56 94 ASN A O 1
ATOM 694 N N . GLN A 1 95 ? -5.775 -6.414 -23.575 1.00 92.75 95 GLN A N 1
ATOM 695 C CA . GLN A 1 95 ? -4.321 -6.231 -23.594 1.00 92.75 95 GLN A CA 1
ATOM 696 C C . GLN A 1 95 ? -3.546 -7.523 -23.896 1.00 92.75 95 GLN A C 1
ATOM 698 O O . GLN A 1 95 ? -2.343 -7.466 -24.148 1.00 92.75 95 GLN A O 1
ATOM 703 N N . ARG A 1 96 ? -4.202 -8.687 -23.826 1.00 93.44 96 ARG A N 1
ATOM 704 C CA . ARG A 1 96 ? -3.602 -10.012 -24.018 1.00 93.44 96 ARG A CA 1
ATOM 705 C C . ARG A 1 96 ? -4.513 -10.863 -24.917 1.00 93.44 96 ARG A C 1
ATOM 707 O O . ARG A 1 96 ? -5.119 -11.819 -24.432 1.00 93.44 96 ARG A O 1
ATOM 714 N N . PRO A 1 97 ? -4.636 -10.508 -26.210 1.00 93.31 97 PRO A N 1
ATOM 715 C CA . PRO A 1 97 ? -5.535 -11.201 -27.126 1.00 93.31 97 PRO A CA 1
ATOM 716 C C . PRO A 1 97 ? -5.198 -12.696 -27.211 1.00 93.31 97 PRO A C 1
ATOM 718 O O . PRO A 1 97 ? -4.028 -13.079 -27.196 1.00 93.31 97 PRO A O 1
ATOM 721 N N . GLY A 1 98 ? -6.237 -13.531 -27.277 1.00 94.44 98 GLY A N 1
ATOM 722 C CA . GLY A 1 98 ? -6.115 -14.990 -27.365 1.00 94.44 98 GLY A CA 1
ATOM 723 C C . GLY A 1 98 ? -5.858 -15.713 -26.039 1.00 94.44 98 GLY A C 1
ATOM 724 O O . GLY A 1 98 ? -5.699 -16.929 -26.052 1.00 94.44 98 GLY A O 1
ATOM 725 N N . ARG A 1 99 ? -5.817 -15.007 -24.899 1.00 96.44 99 ARG A N 1
ATOM 726 C CA . ARG A 1 99 ? -5.633 -15.630 -23.578 1.00 96.44 99 ARG A CA 1
ATOM 727 C C . ARG A 1 99 ? -6.909 -15.606 -22.761 1.00 96.44 99 ARG A C 1
ATOM 729 O O . ARG A 1 99 ? -7.481 -14.537 -22.548 1.00 96.44 99 ARG A O 1
ATOM 736 N N . VAL A 1 100 ? -7.286 -16.778 -22.262 1.00 96.75 100 VAL A N 1
ATOM 737 C CA . VAL A 1 100 ? -8.430 -16.978 -21.374 1.00 96.75 100 VAL A CA 1
ATOM 738 C C . VAL A 1 100 ? -7.897 -17.306 -19.985 1.00 96.75 100 VAL A C 1
ATOM 740 O O . VAL A 1 100 ? -7.238 -18.319 -19.775 1.00 96.75 100 VAL A O 1
ATOM 743 N N . PHE A 1 101 ? -8.157 -16.423 -19.033 1.00 96.62 101 PHE A N 1
ATOM 744 C CA . PHE A 1 101 ? -7.810 -16.609 -17.636 1.00 96.62 101 PHE A CA 1
ATOM 745 C C . PHE A 1 101 ? -8.932 -17.379 -16.941 1.00 96.62 101 PHE A C 1
ATOM 747 O O . PHE A 1 101 ? -10.018 -16.839 -16.732 1.00 96.62 101 PHE A O 1
ATOM 754 N N . SER A 1 102 ? -8.679 -18.642 -16.606 1.00 95.06 102 SER A N 1
ATOM 755 C CA . SER A 1 102 ? -9.674 -19.497 -15.957 1.00 95.06 102 SER A CA 1
ATOM 756 C C . SER A 1 102 ? -9.986 -19.011 -14.541 1.00 95.06 102 SER A C 1
ATOM 758 O O . SER A 1 102 ? -9.092 -18.591 -13.803 1.00 95.06 102 SER A O 1
ATOM 760 N N . PHE A 1 103 ? -11.256 -19.110 -14.145 1.00 94.31 103 PHE A N 1
ATOM 761 C CA . PHE A 1 103 ? -11.662 -18.880 -12.760 1.00 94.31 103 PHE A CA 1
ATOM 762 C C . PHE A 1 103 ? -11.410 -20.099 -11.857 1.00 94.31 103 PHE A C 1
ATOM 764 O O . PHE A 1 103 ? -11.405 -19.953 -10.641 1.00 94.31 103 PHE A O 1
ATOM 771 N N . VAL A 1 104 ? -11.199 -21.293 -12.428 1.00 92.75 104 VAL A N 1
ATOM 772 C CA . VAL A 1 104 ? -11.046 -22.550 -11.664 1.00 92.75 104 VAL A CA 1
ATOM 773 C C . VAL A 1 104 ? -9.864 -22.475 -10.698 1.00 92.75 104 VAL A C 1
ATOM 775 O O . VAL A 1 104 ? -9.988 -22.876 -9.547 1.00 92.75 104 VAL A O 1
ATOM 778 N N . ASP A 1 105 ? -8.759 -21.885 -11.149 1.00 91.50 105 ASP A N 1
ATOM 779 C CA . ASP A 1 105 ? -7.542 -21.700 -10.353 1.00 91.50 105 ASP A CA 1
ATOM 780 C C . ASP A 1 105 ? -7.423 -20.279 -9.784 1.00 91.50 105 ASP A C 1
ATOM 782 O O . ASP A 1 105 ? -6.341 -19.854 -9.359 1.00 91.50 105 ASP A O 1
ATOM 786 N N . ALA A 1 106 ? -8.516 -19.511 -9.812 1.00 94.88 106 ALA A N 1
ATOM 787 C CA . ALA A 1 106 ? -8.507 -18.155 -9.304 1.00 94.88 106 ALA A CA 1
ATOM 788 C C . ALA A 1 106 ? -8.322 -18.158 -7.788 1.00 94.88 106 ALA A C 1
ATOM 790 O O . ALA A 1 106 ? -8.952 -18.917 -7.055 1.00 94.88 106 ALA A O 1
ATOM 791 N N . LYS A 1 107 ? -7.452 -17.274 -7.306 1.00 95.88 107 LYS A N 1
ATOM 792 C CA . LYS A 1 107 ? -7.189 -17.115 -5.873 1.00 95.88 107 LYS A CA 1
ATOM 793 C C . LYS A 1 107 ? -7.454 -15.689 -5.454 1.00 95.88 107 LYS A C 1
ATOM 795 O O . LYS A 1 107 ? -7.165 -14.756 -6.200 1.00 95.88 107 LYS A O 1
ATOM 800 N N . ILE A 1 108 ? -7.946 -15.515 -4.239 1.00 95.62 108 ILE A N 1
ATOM 801 C CA . ILE A 1 108 ? -8.144 -14.191 -3.658 1.00 95.62 108 ILE A CA 1
ATOM 802 C C . ILE A 1 108 ? -7.006 -13.881 -2.704 1.00 95.62 108 ILE A C 1
ATOM 804 O O . ILE A 1 108 ? -6.600 -14.720 -1.906 1.00 95.62 108 ILE A O 1
ATOM 808 N N . GLY A 1 109 ? -6.483 -12.667 -2.808 1.00 95.44 109 GLY A N 1
ATOM 809 C CA . GLY A 1 109 ? -5.483 -12.118 -1.907 1.00 95.44 109 GLY A CA 1
ATOM 810 C C . GLY A 1 109 ? -5.841 -10.699 -1.494 1.00 95.44 109 GLY A C 1
ATOM 811 O O . GLY A 1 109 ? -6.723 -10.059 -2.069 1.00 95.44 109 GLY A O 1
ATOM 812 N N . ALA A 1 110 ? -5.132 -10.187 -0.494 1.00 94.88 110 ALA A N 1
ATOM 813 C CA . ALA A 1 110 ? -5.248 -8.787 -0.117 1.00 94.88 110 ALA A CA 1
ATOM 814 C C . ALA A 1 110 ? -4.526 -7.893 -1.139 1.00 94.88 110 ALA A C 1
ATOM 816 O O . ALA A 1 110 ? -3.368 -8.136 -1.487 1.00 94.88 110 ALA A O 1
ATOM 817 N N . TRP A 1 111 ? -5.181 -6.822 -1.579 1.00 95.12 111 TRP A N 1
ATOM 818 C CA . TRP A 1 111 ? -4.519 -5.708 -2.248 1.00 95.12 111 TRP A CA 1
ATOM 819 C C . TRP A 1 111 ? -4.137 -4.689 -1.176 1.00 95.12 111 TRP A C 1
ATOM 821 O O . TRP A 1 111 ? -4.979 -3.930 -0.690 1.00 95.12 111 TRP A O 1
ATOM 831 N N . VAL A 1 112 ? -2.867 -4.730 -0.763 1.00 91.88 112 VAL A N 1
ATOM 832 C CA . VAL A 1 112 ? -2.323 -3.998 0.390 1.00 91.88 112 VAL A CA 1
ATOM 833 C C . VAL A 1 112 ? -2.782 -2.538 0.356 1.00 91.88 112 VAL A C 1
ATOM 835 O O . VAL A 1 112 ? -2.694 -1.880 -0.681 1.00 91.88 112 VAL A O 1
ATOM 838 N N . THR A 1 113 ? -3.342 -2.087 1.486 1.00 88.56 113 THR A N 1
ATOM 839 C CA . THR A 1 113 ? -3.913 -0.746 1.732 1.00 88.56 113 THR A CA 1
ATOM 840 C C . THR A 1 113 ? -4.991 -0.252 0.761 1.00 88.56 113 THR A C 1
ATOM 842 O O . THR A 1 113 ? -5.456 0.874 0.914 1.00 88.56 113 THR A O 1
ATOM 845 N N . THR A 1 114 ? -5.458 -1.065 -0.190 1.00 93.19 114 THR A N 1
ATOM 846 C CA . THR A 1 114 ? -6.397 -0.605 -1.229 1.00 93.19 114 THR A CA 1
ATOM 847 C C . THR A 1 114 ? -7.686 -1.426 -1.298 1.00 93.19 114 THR A C 1
ATOM 849 O O . THR A 1 114 ? -8.751 -0.844 -1.496 1.00 93.19 114 THR A O 1
ATOM 852 N N . GLY A 1 115 ? -7.628 -2.747 -1.105 1.00 94.56 115 GLY A N 1
ATOM 853 C CA . GLY A 1 115 ? -8.814 -3.610 -1.150 1.00 94.56 115 GLY A CA 1
ATOM 854 C C . GLY A 1 115 ? -8.477 -5.086 -1.364 1.00 94.56 115 GLY A C 1
ATOM 855 O O . GLY A 1 115 ? -7.612 -5.643 -0.687 1.00 94.56 115 GLY A O 1
ATOM 856 N N . VAL A 1 116 ? -9.136 -5.716 -2.337 1.00 95.50 116 VAL A N 1
ATOM 857 C CA . VAL A 1 116 ? -8.987 -7.149 -2.662 1.00 95.50 116 VAL A CA 1
ATOM 858 C C . VAL A 1 116 ? -8.304 -7.324 -4.012 1.00 95.50 116 VAL A C 1
ATOM 860 O O . VAL A 1 116 ? -8.439 -6.473 -4.887 1.00 95.50 116 VAL A O 1
ATOM 863 N N . ALA A 1 117 ? -7.586 -8.426 -4.206 1.00 96.94 117 ALA A N 1
ATOM 864 C CA . ALA A 1 117 ? -7.023 -8.821 -5.490 1.00 96.94 117 ALA A CA 1
ATOM 865 C C . ALA A 1 117 ? -7.478 -10.232 -5.879 1.00 96.94 117 ALA A C 1
ATOM 867 O O . ALA A 1 117 ? -7.304 -11.184 -5.119 1.00 96.94 117 ALA A O 1
ATOM 868 N N . LEU A 1 118 ? -8.002 -10.376 -7.094 1.00 96.81 118 LEU A N 1
ATOM 869 C CA . LEU A 1 118 ? -8.250 -11.652 -7.756 1.00 96.81 118 LEU A CA 1
ATOM 870 C C . LEU A 1 118 ? -7.037 -12.015 -8.612 1.00 96.81 118 LEU A C 1
ATOM 872 O O . LEU A 1 118 ? -6.694 -11.323 -9.571 1.00 96.81 118 LEU A O 1
ATOM 876 N N . HIS A 1 119 ? -6.369 -13.102 -8.253 1.00 97.12 119 HIS A N 1
ATOM 877 C CA . HIS A 1 119 ? -5.231 -13.648 -8.969 1.00 97.12 119 HIS A CA 1
ATOM 878 C C . HIS A 1 119 ? -5.730 -14.691 -9.950 1.00 97.12 119 HIS A C 1
ATOM 880 O O . HIS A 1 119 ? -6.257 -15.724 -9.546 1.00 97.12 119 HIS A O 1
ATOM 886 N N . LEU A 1 120 ? -5.517 -14.424 -11.230 1.00 96.62 120 LEU A N 1
ATOM 887 C CA . LEU A 1 120 ? -5.864 -15.320 -12.313 1.00 96.62 120 LEU A CA 1
ATOM 888 C C . LEU A 1 120 ? -4.597 -15.819 -13.005 1.00 96.62 120 LEU A C 1
ATOM 890 O O . LEU A 1 120 ? -3.623 -15.071 -13.166 1.00 96.62 120 LEU A O 1
ATOM 894 N N . GLN A 1 121 ? -4.616 -17.077 -13.433 1.00 96.19 121 GLN A N 1
ATOM 895 C CA . GLN A 1 121 ? -3.496 -17.721 -14.107 1.00 96.19 121 GLN A CA 1
ATOM 896 C C . GLN A 1 121 ? -3.937 -18.305 -15.455 1.00 96.19 121 GLN A C 1
ATOM 898 O O . GLN A 1 121 ? -5.030 -18.843 -15.592 1.00 96.19 121 GLN A O 1
ATOM 903 N N . CYS A 1 122 ? -3.082 -18.147 -16.461 1.00 96.56 122 CYS A N 1
ATOM 904 C CA . CYS A 1 122 ? -3.178 -18.758 -17.784 1.00 96.56 122 CYS A CA 1
ATOM 905 C C . CYS A 1 122 ? -1.755 -19.185 -18.152 1.00 96.56 122 CYS A C 1
ATOM 907 O O . CYS A 1 122 ? -0.915 -18.336 -18.464 1.00 96.56 122 CYS A O 1
ATOM 909 N N . ASP A 1 123 ? -1.459 -20.477 -18.043 1.00 94.25 123 ASP A N 1
ATOM 910 C CA . ASP A 1 123 ? -0.114 -21.036 -18.220 1.00 94.25 123 ASP A CA 1
ATOM 911 C C . ASP A 1 123 ? 0.941 -20.341 -17.326 1.00 94.25 123 ASP A C 1
ATOM 913 O O . ASP A 1 123 ? 0.800 -20.245 -16.102 1.00 94.25 123 ASP A O 1
ATOM 917 N N . SER A 1 124 ? 2.006 -19.813 -17.937 1.00 93.81 124 SER A N 1
ATOM 918 C CA . SER A 1 124 ? 3.071 -19.039 -17.286 1.00 93.81 124 SER A CA 1
ATOM 919 C C . SER A 1 124 ? 2.689 -17.582 -17.003 1.00 93.81 124 SER A C 1
ATOM 921 O O . SER A 1 124 ? 3.499 -16.805 -16.491 1.00 93.81 124 SER A O 1
ATOM 923 N N . HIS A 1 125 ? 1.466 -17.176 -17.345 1.00 96.00 125 HIS A N 1
ATOM 924 C CA . HIS A 1 125 ? 1.035 -15.792 -17.272 1.00 96.00 125 HIS A CA 1
ATOM 925 C C . HIS A 1 125 ? 0.030 -15.567 -16.156 1.00 96.00 125 HIS A C 1
ATOM 927 O O . HIS A 1 125 ? -1.013 -16.207 -16.068 1.00 96.00 125 HIS A O 1
ATOM 933 N N . ARG A 1 126 ? 0.332 -14.567 -15.333 1.00 96.00 126 ARG A N 1
ATOM 934 C CA . ARG A 1 126 ? -0.524 -14.099 -14.249 1.00 96.00 126 ARG A CA 1
ATOM 935 C C . ARG A 1 126 ? -1.222 -12.807 -14.648 1.00 96.00 126 ARG A C 1
ATOM 937 O O . ARG A 1 126 ? -0.612 -11.959 -15.309 1.00 96.00 126 ARG A O 1
ATOM 944 N N . PHE A 1 127 ? -2.474 -12.662 -14.245 1.00 97.12 127 PHE A N 1
ATOM 945 C CA . PHE A 1 127 ? -3.214 -11.409 -14.294 1.00 97.12 127 PHE A CA 1
ATOM 946 C C . PHE A 1 127 ? -3.849 -11.157 -12.928 1.00 97.12 127 PHE A C 1
ATOM 948 O O . PHE A 1 127 ? -4.469 -12.052 -12.359 1.00 97.12 127 PHE A O 1
ATOM 955 N N . VAL A 1 128 ? -3.644 -9.968 -12.371 1.00 97.38 128 VAL A N 1
ATOM 956 C CA . VAL A 1 128 ? -4.157 -9.589 -11.052 1.00 97.38 128 VAL A CA 1
ATOM 957 C C . VAL A 1 128 ? -5.177 -8.479 -11.215 1.00 97.38 128 VAL A C 1
ATOM 959 O O . VAL A 1 128 ? -4.823 -7.365 -11.599 1.00 97.38 128 VAL A O 1
ATOM 962 N N . LEU A 1 129 ? -6.429 -8.782 -10.896 1.00 97.50 129 LEU A N 1
ATOM 963 C CA . LEU A 1 129 ? -7.532 -7.835 -10.948 1.00 97.50 129 LEU A CA 1
ATOM 964 C C . LEU A 1 129 ? -7.856 -7.335 -9.540 1.00 97.50 129 LEU A C 1
ATOM 966 O O . LEU A 1 129 ? -8.265 -8.111 -8.683 1.00 97.50 129 LEU A O 1
ATOM 970 N N . GLY A 1 130 ? -7.652 -6.046 -9.295 1.00 97.06 130 GLY A N 1
ATOM 971 C CA . GLY A 1 130 ? -7.979 -5.402 -8.028 1.00 97.06 130 GLY A CA 1
ATOM 972 C C . GLY A 1 130 ? -9.451 -5.008 -7.922 1.00 97.06 130 GLY A C 1
ATOM 973 O O . GLY A 1 130 ? -10.076 -4.622 -8.906 1.00 97.06 130 GLY A O 1
ATOM 974 N N . ALA A 1 131 ? -9.974 -5.034 -6.706 1.00 96.19 131 ALA A N 1
ATOM 975 C CA . ALA A 1 131 ? -11.259 -4.472 -6.324 1.00 96.19 131 ALA A CA 1
ATOM 976 C C . ALA A 1 131 ? -10.996 -3.371 -5.306 1.00 96.19 131 ALA A C 1
ATOM 978 O O . ALA A 1 131 ? -10.650 -3.644 -4.148 1.00 96.19 131 ALA A O 1
ATOM 979 N N . ARG A 1 132 ? -11.074 -2.119 -5.758 1.00 93.38 132 ARG A N 1
ATOM 980 C CA . ARG A 1 132 ? -10.812 -0.975 -4.886 1.00 93.38 132 ARG A CA 1
ATOM 981 C C . ARG A 1 132 ? -11.952 -0.851 -3.881 1.00 93.38 132 ARG A C 1
ATOM 983 O O . ARG A 1 132 ? -13.106 -0.992 -4.258 1.00 93.38 132 ARG A O 1
ATOM 990 N N . ASP A 1 133 ? -11.618 -0.597 -2.620 1.00 93.25 133 ASP A N 1
ATOM 991 C CA . ASP A 1 133 ? -12.581 -0.410 -1.523 1.00 93.25 133 ASP A CA 1
ATOM 992 C C . ASP A 1 133 ? -13.474 -1.626 -1.218 1.00 93.25 133 ASP A C 1
ATOM 994 O O . ASP A 1 133 ? -14.360 -1.563 -0.366 1.00 93.25 133 ASP A O 1
ATOM 998 N N . ARG A 1 134 ? -13.215 -2.770 -1.854 1.00 94.00 134 ARG A N 1
ATOM 999 C CA . ARG A 1 134 ? -13.949 -3.994 -1.573 1.00 94.00 134 ARG A CA 1
ATOM 1000 C C . ARG A 1 134 ? -13.451 -4.617 -0.269 1.00 94.00 134 ARG A C 1
ATOM 1002 O O . ARG A 1 134 ? -12.249 -4.772 -0.063 1.00 94.00 134 ARG A O 1
ATOM 1009 N N . ARG A 1 135 ? -14.384 -4.995 0.608 1.00 91.50 135 ARG A N 1
ATOM 1010 C CA . ARG A 1 135 ? -14.097 -5.741 1.850 1.00 91.50 135 ARG A CA 1
ATOM 1011 C C . ARG A 1 135 ? -14.067 -7.241 1.603 1.00 91.50 135 ARG A C 1
ATOM 1013 O O . ARG A 1 135 ? -14.428 -7.696 0.526 1.00 91.50 135 ARG A O 1
ATOM 1020 N N . ILE A 1 136 ? -13.694 -8.020 2.606 1.00 88.00 136 ILE A N 1
ATOM 1021 C CA . ILE A 1 136 ? -13.741 -9.480 2.539 1.00 88.00 136 ILE A CA 1
ATOM 1022 C C . ILE A 1 136 ? -14.486 -9.981 3.773 1.00 88.00 136 ILE A C 1
ATOM 1024 O O . ILE A 1 136 ? -14.231 -9.494 4.874 1.00 88.00 136 ILE A O 1
ATOM 1028 N N . ALA A 1 137 ? -15.423 -10.919 3.603 1.00 89.31 137 ALA A N 1
ATOM 1029 C CA . ALA A 1 137 ? -16.064 -11.547 4.755 1.00 89.31 137 ALA A CA 1
ATOM 1030 C C . ALA A 1 137 ? -15.005 -12.310 5.578 1.00 89.31 137 ALA A C 1
ATOM 1032 O O . ALA A 1 137 ? -14.142 -12.953 4.973 1.00 89.31 137 ALA A O 1
ATOM 1033 N N . PRO A 1 138 ? -15.054 -12.307 6.923 1.00 86.94 138 PRO A N 1
ATOM 1034 C CA . PRO A 1 138 ? -14.015 -12.922 7.761 1.00 86.94 138 PRO A CA 1
ATOM 1035 C C . PRO A 1 138 ? -13.745 -14.399 7.470 1.00 86.94 138 PRO A C 1
ATOM 1037 O O . PRO A 1 138 ? -12.634 -14.878 7.700 1.00 86.94 138 PRO A O 1
ATOM 1040 N N . ALA A 1 139 ? -14.762 -15.122 6.992 1.00 86.44 139 ALA A N 1
ATOM 1041 C CA . ALA A 1 139 ? -14.673 -16.537 6.648 1.00 86.44 139 ALA A CA 1
ATOM 1042 C C . ALA A 1 139 ? -13.987 -16.797 5.294 1.00 86.44 139 ALA A C 1
ATOM 1044 O O . ALA A 1 139 ? -13.558 -17.921 5.031 1.00 86.44 139 ALA A O 1
ATOM 1045 N N . THR A 1 140 ? -13.855 -15.776 4.442 1.00 89.00 140 THR A N 1
ATOM 1046 C CA . THR A 1 140 ? -13.239 -15.924 3.119 1.00 89.00 140 THR A CA 1
ATOM 1047 C C . THR A 1 140 ? -11.743 -16.161 3.277 1.00 89.00 140 THR A C 1
ATOM 1049 O O . THR A 1 140 ? -11.032 -15.376 3.911 1.00 89.00 140 THR A O 1
ATOM 1052 N N . ARG A 1 141 ? -11.241 -17.235 2.670 1.00 88.50 141 ARG A N 1
ATOM 1053 C CA . ARG A 1 141 ? -9.811 -17.545 2.676 1.00 88.50 141 ARG A CA 1
ATOM 1054 C C . ARG A 1 141 ? -9.058 -16.659 1.687 1.00 88.50 141 ARG A C 1
ATOM 1056 O O . ARG A 1 141 ? -9.498 -16.450 0.559 1.00 88.50 141 ARG A O 1
ATOM 1063 N N . LEU A 1 142 ? -7.906 -16.152 2.124 1.00 92.31 142 LEU A N 1
ATOM 1064 C CA . LEU A 1 142 ? -6.976 -15.384 1.295 1.00 92.31 142 LEU A CA 1
ATOM 1065 C C . LEU A 1 142 ? -5.821 -16.282 0.867 1.00 92.31 142 LEU A C 1
ATOM 1067 O O . LEU A 1 142 ? -4.734 -16.240 1.438 1.00 92.31 142 LEU A O 1
ATOM 1071 N N . ASP A 1 143 ? -6.085 -17.134 -0.118 1.00 93.56 143 ASP A N 1
ATOM 1072 C CA . ASP A 1 143 ? -5.128 -18.146 -0.570 1.00 93.56 143 ASP A CA 1
ATOM 1073 C C . ASP A 1 143 ? -4.012 -17.570 -1.461 1.00 93.56 143 ASP A C 1
ATOM 1075 O O . ASP A 1 143 ? -3.006 -18.237 -1.725 1.00 93.56 143 ASP A O 1
ATOM 1079 N N . ALA A 1 144 ? -4.168 -16.336 -1.953 1.00 94.94 144 ALA A N 1
ATOM 1080 C CA . ALA A 1 144 ? -3.146 -15.648 -2.732 1.00 94.94 144 ALA A CA 1
ATOM 1081 C C . ALA A 1 144 ? -2.280 -14.733 -1.853 1.00 94.94 144 ALA A C 1
ATOM 1083 O O . ALA A 1 144 ? -2.769 -14.053 -0.952 1.00 94.94 144 ALA A O 1
ATOM 1084 N N . GLN A 1 145 ? -0.980 -14.661 -2.164 1.00 93.12 145 GLN A N 1
ATOM 1085 C CA . GLN A 1 145 ? -0.079 -13.718 -1.497 1.00 93.12 145 GLN A CA 1
ATOM 1086 C C . GLN A 1 145 ? -0.561 -12.274 -1.692 1.00 93.12 145 GLN A C 1
ATOM 1088 O O . GLN A 1 145 ? -0.879 -11.913 -2.830 1.00 93.12 145 GLN A O 1
ATOM 1093 N N . PRO A 1 146 ? -0.553 -11.437 -0.638 1.00 92.75 146 PRO A N 1
ATOM 1094 C CA . PRO A 1 146 ? -0.923 -10.041 -0.776 1.00 92.75 146 PRO A CA 1
ATOM 1095 C C . PRO A 1 146 ? -0.057 -9.314 -1.800 1.00 92.75 146 PRO A C 1
ATOM 1097 O O . PRO A 1 146 ? 1.145 -9.564 -1.937 1.00 92.75 146 PRO A O 1
ATOM 1100 N N . VAL A 1 147 ? -0.678 -8.387 -2.516 1.00 93.56 147 VAL A N 1
ATOM 1101 C CA . VAL A 1 147 ? -0.047 -7.617 -3.585 1.00 93.56 147 VAL A CA 1
ATOM 1102 C C . VAL A 1 147 ? -0.109 -6.135 -3.287 1.00 93.56 147 VAL A C 1
ATOM 1104 O O . VAL A 1 147 ? -1.105 -5.634 -2.778 1.00 93.56 147 VAL A O 1
ATOM 1107 N N . GLN A 1 148 ? 0.951 -5.417 -3.639 1.00 90.38 148 GLN A N 1
ATOM 1108 C CA . GLN A 1 148 ? 0.966 -3.953 -3.576 1.00 90.38 148 GLN A CA 1
ATOM 1109 C C . GLN A 1 148 ? 0.401 -3.329 -4.859 1.00 90.38 148 GLN A C 1
ATOM 1111 O O . GLN A 1 148 ? -0.153 -2.233 -4.837 1.00 90.38 148 GLN A O 1
ATOM 1116 N N . THR A 1 149 ? 0.520 -4.042 -5.981 1.00 91.75 149 THR A N 1
ATOM 1117 C CA . THR A 1 149 ? 0.080 -3.593 -7.301 1.00 91.75 149 THR A CA 1
ATOM 1118 C C . THR A 1 149 ? -0.769 -4.648 -7.993 1.00 91.75 149 THR A C 1
ATOM 1120 O O . THR A 1 149 ? -0.607 -5.851 -7.783 1.00 91.75 149 THR A O 1
ATOM 1123 N N . VAL A 1 150 ? -1.677 -4.169 -8.835 1.00 95.25 150 VAL A N 1
ATOM 1124 C CA . VAL A 1 150 ? -2.589 -4.973 -9.653 1.00 95.25 150 VAL A CA 1
ATOM 1125 C C . VAL A 1 150 ? -2.424 -4.572 -11.117 1.00 95.25 150 VAL A C 1
ATOM 1127 O O . VAL A 1 150 ? -1.974 -3.463 -11.405 1.00 95.25 150 VAL A O 1
ATOM 1130 N N . ASP A 1 151 ? -2.761 -5.463 -12.048 1.00 95.44 151 ASP A N 1
ATOM 1131 C CA . ASP A 1 151 ? -2.666 -5.185 -13.487 1.00 95.44 151 ASP A CA 1
ATOM 1132 C C . ASP A 1 151 ? -3.786 -4.250 -13.963 1.00 95.44 151 ASP A C 1
ATOM 1134 O O . ASP A 1 151 ? -3.581 -3.429 -14.858 1.00 95.44 151 ASP A O 1
ATOM 1138 N N . ALA A 1 152 ? -4.963 -4.378 -13.354 1.00 96.12 152 ALA A N 1
ATOM 1139 C CA . ALA A 1 152 ? -6.129 -3.531 -13.559 1.00 96.12 152 ALA A CA 1
ATOM 1140 C C . ALA A 1 152 ? -6.993 -3.555 -12.292 1.00 96.12 152 ALA A C 1
ATOM 1142 O O . ALA A 1 152 ? -6.827 -4.442 -11.454 1.00 96.12 152 ALA A O 1
ATOM 1143 N N . TRP A 1 153 ? -7.919 -2.613 -12.145 1.00 96.44 153 TRP A N 1
ATOM 1144 C CA . TRP A 1 153 ? -8.870 -2.609 -11.035 1.00 96.44 153 TRP A CA 1
ATOM 1145 C C . TRP A 1 153 ? -10.279 -2.201 -11.468 1.00 96.44 153 TRP A C 1
ATOM 1147 O O . TRP A 1 153 ? -10.452 -1.416 -12.402 1.00 96.44 153 TRP A O 1
ATOM 1157 N N . LEU A 1 154 ? -11.273 -2.749 -10.774 1.00 96.81 154 LEU A N 1
ATOM 1158 C CA . LEU A 1 154 ? -12.695 -2.437 -10.911 1.00 96.81 154 LEU A CA 1
ATOM 1159 C C . LEU A 1 154 ? -13.210 -1.729 -9.654 1.00 96.81 154 LEU A C 1
ATOM 1161 O O . LEU A 1 154 ? -12.573 -1.783 -8.591 1.00 96.81 154 LEU A O 1
ATOM 1165 N N . SER A 1 155 ? -14.366 -1.075 -9.786 1.00 94.12 155 SER A N 1
ATOM 1166 C CA . SER A 1 155 ? -15.154 -0.679 -8.616 1.00 94.12 155 SER A CA 1
ATOM 1167 C C . SER A 1 155 ? -15.609 -1.913 -7.826 1.00 94.12 155 SER A C 1
ATOM 1169 O O . SER A 1 155 ? -15.602 -3.034 -8.340 1.00 94.12 155 SER A O 1
ATOM 1171 N N . ASP A 1 156 ? -15.985 -1.718 -6.565 1.00 93.88 156 ASP A N 1
ATOM 1172 C CA . ASP A 1 156 ? -16.468 -2.787 -5.687 1.00 93.88 156 ASP A CA 1
ATOM 1173 C C . ASP A 1 156 ? -17.673 -3.537 -6.284 1.00 93.88 156 ASP A C 1
ATOM 1175 O O . ASP A 1 156 ? -17.659 -4.764 -6.350 1.00 93.88 156 ASP A O 1
ATOM 1179 N N . SER A 1 157 ? -18.660 -2.801 -6.796 1.00 93.88 157 SER A N 1
ATOM 1180 C CA . SER A 1 157 ? -19.892 -3.330 -7.381 1.00 93.88 157 SER A CA 1
ATOM 1181 C C . SER A 1 157 ? -19.652 -4.104 -8.678 1.00 93.88 157 SER A C 1
ATOM 1183 O O . SER A 1 157 ? -20.167 -5.209 -8.832 1.00 93.88 157 SER A O 1
ATOM 1185 N N . GLU A 1 158 ? -18.828 -3.582 -9.592 1.00 96.00 158 GLU A N 1
ATOM 1186 C CA . GLU A 1 158 ? -18.456 -4.293 -10.824 1.00 96.00 158 GLU A CA 1
ATOM 1187 C C . GLU A 1 158 ? -17.659 -5.562 -10.522 1.00 96.00 158 GLU A C 1
ATOM 1189 O O . GLU A 1 158 ? -17.828 -6.584 -11.188 1.00 96.00 158 GLU A O 1
ATOM 1194 N N . PHE A 1 159 ? -16.791 -5.510 -9.512 1.00 96.06 159 PHE A N 1
ATOM 1195 C CA . PHE A 1 159 ? -16.021 -6.668 -9.092 1.00 96.06 159 PHE A CA 1
ATOM 1196 C C . PHE A 1 159 ? -16.903 -7.735 -8.439 1.00 96.06 159 PHE A C 1
ATOM 1198 O O . PHE A 1 159 ? -16.748 -8.914 -8.747 1.00 96.06 159 PHE A O 1
ATOM 1205 N N . ASP A 1 160 ? -17.856 -7.342 -7.592 1.00 94.44 160 ASP A N 1
ATOM 1206 C CA . ASP A 1 160 ? -18.849 -8.260 -7.025 1.00 94.44 160 ASP A CA 1
ATOM 1207 C C . ASP A 1 160 ? -19.699 -8.918 -8.091 1.00 94.44 160 ASP A C 1
ATOM 1209 O O . ASP A 1 160 ? -20.003 -10.106 -8.016 1.00 94.44 160 ASP A O 1
ATOM 1213 N N . GLU A 1 161 ? -20.050 -8.162 -9.118 1.00 94.44 161 GLU A N 1
ATOM 1214 C CA . GLU A 1 161 ? -20.800 -8.702 -10.226 1.00 94.44 161 GLU A CA 1
ATOM 1215 C C . GLU A 1 161 ? -19.978 -9.705 -11.046 1.00 94.44 161 GLU A C 1
ATOM 1217 O O . GLU A 1 161 ? -20.459 -10.791 -11.379 1.00 94.44 161 GLU A O 1
ATOM 1222 N N . LEU A 1 162 ? -18.705 -9.393 -11.299 1.00 95.00 162 LEU A N 1
ATOM 1223 C CA . LEU A 1 162 ? -17.757 -10.308 -11.930 1.00 95.00 162 LEU A CA 1
ATOM 1224 C C . LEU A 1 162 ? -17.595 -11.594 -11.109 1.00 95.00 162 LEU A C 1
ATOM 1226 O O . LEU A 1 162 ? -17.621 -12.691 -11.672 1.00 95.00 162 LEU A O 1
ATOM 1230 N N . LEU A 1 163 ? -17.492 -11.481 -9.783 1.00 93.25 163 LEU A N 1
ATOM 1231 C CA . LEU A 1 163 ? -17.457 -12.627 -8.875 1.00 93.25 163 LEU A CA 1
ATOM 1232 C C . LEU A 1 163 ? -18.787 -13.384 -8.836 1.00 93.25 163 LEU A C 1
ATOM 1234 O O . LEU A 1 163 ? -18.776 -14.603 -8.735 1.00 93.25 163 LEU A O 1
ATOM 1238 N N . ALA A 1 164 ? -19.934 -12.723 -8.971 1.00 91.88 164 ALA A N 1
ATOM 1239 C CA . ALA A 1 164 ? -21.229 -13.397 -9.043 1.00 91.88 164 ALA A CA 1
ATOM 1240 C C . ALA A 1 164 ? -21.389 -14.208 -10.342 1.00 91.88 164 ALA A C 1
ATOM 1242 O O . ALA A 1 164 ? -22.075 -15.236 -10.350 1.00 91.88 164 ALA A O 1
ATOM 1243 N N . ILE A 1 165 ? -20.750 -13.766 -11.431 1.00 91.38 165 ILE A N 1
ATOM 1244 C CA . ILE A 1 165 ? -20.706 -14.488 -12.709 1.00 91.38 165 ILE A CA 1
ATOM 1245 C C . ILE A 1 165 ? -19.703 -15.652 -12.639 1.00 91.38 165 ILE A C 1
ATOM 1247 O O . ILE A 1 165 ? -20.050 -16.776 -13.008 1.00 91.38 165 ILE A O 1
ATOM 1251 N N . GLY A 1 166 ? -18.482 -15.414 -12.146 1.00 88.56 166 GLY A N 1
ATOM 1252 C CA . GLY A 1 166 ? -17.414 -16.425 -12.082 1.00 88.56 166 GLY A CA 1
ATOM 1253 C C . GLY A 1 166 ? -17.546 -17.419 -10.919 1.00 88.56 166 GLY A C 1
ATOM 1254 O O . GLY A 1 166 ? -17.373 -18.624 -11.090 1.00 88.56 166 GLY A O 1
ATOM 1255 N N . GLY A 1 167 ? -17.919 -16.937 -9.734 1.00 83.69 167 GLY A N 1
ATOM 1256 C CA . GLY A 1 167 ? -17.961 -17.685 -8.473 1.00 83.69 167 GLY A CA 1
ATOM 1257 C C . GLY A 1 167 ? -18.961 -18.839 -8.462 1.00 83.69 167 GLY A C 1
ATOM 1258 O O . GLY A 1 167 ? -18.658 -19.891 -7.900 1.00 83.69 167 GLY A O 1
ATOM 1259 N N . ARG A 1 168 ? -20.086 -18.722 -9.190 1.00 83.44 168 ARG A N 1
ATOM 1260 C CA . ARG A 1 168 ? -21.048 -19.832 -9.374 1.00 83.44 168 ARG A CA 1
ATOM 1261 C C . ARG A 1 168 ? -20.407 -21.095 -9.949 1.00 83.44 168 ARG A C 1
ATOM 1263 O O . ARG A 1 168 ? -20.945 -22.179 -9.761 1.00 83.44 168 ARG A O 1
ATOM 1270 N N . ARG A 1 169 ? -19.296 -20.960 -10.676 1.00 82.00 169 ARG A N 1
ATOM 1271 C CA . ARG A 1 169 ? -18.615 -22.073 -11.349 1.00 82.00 169 ARG A CA 1
ATOM 1272 C C . ARG A 1 169 ? -17.429 -22.610 -10.563 1.00 82.00 169 ARG A C 1
ATOM 1274 O O . ARG A 1 169 ? -17.088 -23.775 -10.714 1.00 82.00 169 ARG A O 1
ATOM 1281 N N . CYS A 1 170 ? -16.812 -21.775 -9.735 1.00 79.50 170 CYS A N 1
ATOM 1282 C CA . CYS A 1 170 ? -15.548 -22.101 -9.073 1.00 79.50 170 CYS A CA 1
ATOM 1283 C C . CYS A 1 170 ? -15.715 -22.446 -7.596 1.00 79.50 170 CYS A C 1
ATOM 1285 O O . CYS A 1 170 ? -14.729 -22.712 -6.920 1.00 79.50 170 CYS A O 1
ATOM 1287 N N . GLY A 1 171 ? -16.951 -22.414 -7.081 1.00 82.00 171 GLY A N 1
ATOM 1288 C CA . GLY A 1 171 ? -17.225 -22.654 -5.662 1.00 82.00 171 GLY A CA 1
ATOM 1289 C C . GLY A 1 171 ? -16.570 -21.618 -4.747 1.00 82.00 171 GLY A C 1
ATOM 1290 O O . GLY A 1 171 ? -16.471 -21.833 -3.543 1.00 82.00 171 GLY A O 1
ATOM 1291 N N . MET A 1 172 ? -16.104 -20.501 -5.313 1.00 82.25 172 MET A N 1
ATOM 1292 C CA . MET A 1 172 ? -15.550 -19.398 -4.552 1.00 82.25 172 MET A CA 1
ATOM 1293 C C . MET A 1 172 ? -16.715 -18.643 -3.914 1.00 82.25 172 MET A C 1
ATOM 1295 O O . MET A 1 172 ? -17.368 -17.827 -4.566 1.00 82.25 172 MET A O 1
ATOM 1299 N N . ASP A 1 173 ? -16.981 -18.930 -2.642 1.00 80.25 173 ASP A N 1
ATOM 1300 C CA . ASP A 1 173 ? -17.934 -18.175 -1.829 1.00 80.25 173 ASP A CA 1
ATOM 1301 C C . ASP A 1 173 ? -17.296 -16.850 -1.391 1.00 80.25 173 ASP A C 1
ATOM 1303 O O . ASP A 1 173 ? -16.778 -16.691 -0.286 1.00 80.25 173 ASP A O 1
ATOM 1307 N N . VAL A 1 174 ? -17.239 -15.908 -2.332 1.00 81.44 174 VAL A N 1
ATOM 1308 C CA . VAL A 1 174 ? -16.669 -14.572 -2.128 1.00 81.44 174 VAL A CA 1
ATOM 1309 C C . VAL A 1 174 ? -17.800 -13.606 -1.855 1.00 81.44 174 VAL A C 1
ATOM 1311 O O . VAL A 1 174 ? -18.101 -12.699 -2.634 1.00 81.44 174 VAL A O 1
ATOM 1314 N N . ARG A 1 175 ? -18.487 -13.828 -0.743 1.00 86.38 175 ARG A N 1
ATOM 1315 C CA . ARG A 1 175 ? -19.513 -12.900 -0.302 1.00 86.38 175 ARG A CA 1
ATOM 1316 C C . ARG A 1 175 ? -18.866 -11.698 0.381 1.00 86.38 175 ARG A C 1
ATOM 1318 O O . ARG A 1 175 ? -17.806 -11.777 1.002 1.00 86.38 175 ARG A O 1
ATOM 1325 N N . GLY A 1 176 ? -19.505 -10.538 0.256 1.00 84.19 176 GLY A N 1
ATOM 1326 C CA . GLY A 1 176 ? -19.235 -9.439 1.180 1.00 84.19 176 GLY A CA 1
ATOM 1327 C C . GLY A 1 176 ? -19.649 -9.798 2.606 1.00 84.19 176 GLY A C 1
ATOM 1328 O O . GLY A 1 176 ? -20.436 -10.728 2.780 1.00 84.19 176 GLY A O 1
ATOM 1329 N N . PRO A 1 177 ? -19.118 -9.087 3.614 1.00 84.25 177 PRO A N 1
ATOM 1330 C CA . PRO A 1 177 ? -19.535 -9.297 4.996 1.00 84.25 177 PRO A CA 1
ATOM 1331 C C . PRO A 1 177 ? -21.060 -9.160 5.092 1.00 84.25 177 PRO A C 1
ATOM 1333 O O . PRO A 1 177 ? -21.627 -8.172 4.611 1.00 84.25 177 PRO A O 1
ATOM 1336 N N . ALA A 1 178 ? -21.734 -10.170 5.643 1.00 87.94 178 ALA A N 1
ATOM 1337 C CA . ALA A 1 178 ? -23.175 -10.094 5.844 1.00 87.94 178 ALA A CA 1
ATOM 1338 C C . ALA A 1 178 ? -23.502 -9.128 7.001 1.00 87.94 178 ALA A C 1
ATOM 1340 O O . ALA A 1 178 ? -22.680 -8.939 7.901 1.00 87.94 178 ALA A O 1
ATOM 1341 N N . PRO A 1 179 ? -24.700 -8.515 7.023 1.00 86.50 179 PRO A N 1
ATOM 1342 C CA . PRO A 1 179 ? -25.125 -7.710 8.163 1.00 86.50 179 PRO A CA 1
ATOM 1343 C C . PRO A 1 179 ? -25.053 -8.524 9.462 1.00 86.50 179 PRO A C 1
ATOM 1345 O O . PRO A 1 179 ? -25.658 -9.589 9.557 1.00 86.50 179 PRO A O 1
ATOM 1348 N N . GLY A 1 180 ? -24.312 -8.019 10.449 1.00 86.62 180 GLY A N 1
ATOM 1349 C CA . GLY A 1 180 ? -24.108 -8.691 11.736 1.00 86.62 180 GLY A CA 1
ATOM 1350 C C . GLY A 1 180 ? -22.943 -9.682 11.779 1.00 86.62 180 GLY A C 1
ATOM 1351 O O . GLY A 1 180 ? -22.638 -10.177 12.858 1.00 86.62 180 GLY A O 1
ATOM 1352 N N . GLU A 1 181 ? -22.264 -9.953 10.661 1.00 90.50 181 GLU A N 1
ATOM 1353 C CA . GLU A 1 181 ? -20.973 -10.640 10.715 1.00 90.50 181 GLU A CA 1
ATOM 1354 C C . GLU A 1 181 ? -19.880 -9.678 11.207 1.00 90.50 181 GLU A C 1
ATOM 1356 O O . GLU A 1 181 ? -19.910 -8.484 10.879 1.00 90.50 181 GLU A O 1
ATOM 1361 N N . PRO A 1 182 ? -18.875 -10.182 11.949 1.00 92.38 182 PRO A N 1
ATOM 1362 C CA . PRO A 1 182 ? -17.710 -9.386 12.300 1.00 92.38 182 PRO A CA 1
ATOM 1363 C C . PRO A 1 182 ? -17.079 -8.800 11.036 1.00 92.38 182 PRO A C 1
ATOM 1365 O O . PRO A 1 182 ? -17.015 -9.456 10.000 1.00 92.38 182 PRO A O 1
ATOM 1368 N N . THR A 1 183 ? -16.565 -7.578 11.097 1.00 94.00 183 THR A N 1
ATOM 1369 C CA . THR A 1 183 ? -15.754 -7.037 10.002 1.00 94.00 183 THR A CA 1
ATOM 1370 C C . THR A 1 183 ? -14.281 -7.207 10.330 1.00 94.00 183 THR A C 1
ATOM 1372 O O . THR A 1 183 ? -13.789 -6.671 11.321 1.00 94.00 183 THR A O 1
ATOM 1375 N N . ARG A 1 184 ? -13.566 -7.953 9.488 1.00 94.88 184 ARG A N 1
ATOM 1376 C CA . ARG A 1 184 ? -12.136 -8.216 9.648 1.00 94.88 184 ARG A CA 1
ATOM 1377 C C . ARG A 1 184 ? -11.306 -7.132 8.969 1.00 94.88 184 ARG A C 1
ATOM 1379 O O . ARG A 1 184 ? -11.265 -7.078 7.745 1.00 94.88 184 ARG A O 1
ATOM 1386 N N . CYS A 1 185 ? -10.601 -6.323 9.755 1.00 96.25 185 CYS A N 1
ATOM 1387 C CA . CYS A 1 185 ? -9.692 -5.293 9.254 1.00 96.25 185 CYS A CA 1
ATOM 1388 C C . CYS A 1 185 ? -8.241 -5.793 9.305 1.00 96.25 185 CYS A C 1
ATOM 1390 O O . CYS A 1 185 ? -7.738 -6.170 10.368 1.00 96.25 185 CYS A O 1
ATOM 1392 N N . LEU A 1 186 ? -7.546 -5.783 8.164 1.00 95.88 186 LEU A N 1
ATOM 1393 C CA . LEU A 1 186 ? -6.148 -6.216 8.076 1.00 95.88 186 LEU A CA 1
ATOM 1394 C C . LEU A 1 186 ? -5.202 -5.037 8.340 1.00 95.88 186 LEU A C 1
ATOM 1396 O O . LEU A 1 186 ? -5.195 -4.060 7.590 1.00 95.88 186 LEU A O 1
ATOM 1400 N N . LEU A 1 187 ? -4.377 -5.141 9.385 1.00 97.25 187 LEU A N 1
ATOM 1401 C CA . LEU A 1 187 ? -3.415 -4.111 9.775 1.00 97.25 187 LEU A CA 1
ATOM 1402 C C . LEU A 1 187 ? -2.029 -4.450 9.223 1.00 97.25 187 LEU A C 1
ATOM 1404 O O . LEU A 1 187 ? -1.331 -5.330 9.736 1.00 97.25 187 LEU A O 1
ATOM 1408 N N . PHE A 1 188 ? -1.615 -3.736 8.181 1.00 96.31 188 PHE A N 1
ATOM 1409 C CA . PHE A 1 188 ? -0.278 -3.857 7.600 1.00 96.31 188 PHE A CA 1
ATOM 1410 C C . PHE A 1 188 ? 0.685 -2.889 8.290 1.00 96.31 188 PHE A C 1
ATOM 1412 O O . PHE A 1 188 ? 0.258 -1.802 8.678 1.00 96.31 188 PHE A O 1
ATOM 1419 N N . PRO A 1 189 ? 1.980 -3.218 8.435 1.00 96.31 189 PRO A N 1
ATOM 1420 C CA . PRO A 1 189 ? 2.961 -2.239 8.885 1.00 96.31 189 PRO A CA 1
ATOM 1421 C C . PRO A 1 189 ? 2.976 -1.030 7.956 1.00 96.31 189 PRO A C 1
ATOM 1423 O O . PRO A 1 189 ? 2.906 -1.175 6.733 1.00 96.31 189 PRO A O 1
ATOM 1426 N N . ASN A 1 190 ? 3.106 0.163 8.526 1.00 94.56 190 ASN A N 1
ATOM 1427 C CA . ASN A 1 190 ? 3.211 1.370 7.723 1.00 94.56 190 ASN A CA 1
ATOM 1428 C C . ASN A 1 190 ? 4.500 1.343 6.868 1.00 94.56 190 ASN A C 1
ATOM 1430 O O . ASN A 1 190 ? 5.599 1.312 7.433 1.00 94.56 190 ASN A O 1
ATOM 1434 N N . PRO A 1 191 ? 4.405 1.394 5.521 1.00 90.75 191 PRO A N 1
ATOM 1435 C CA . PRO A 1 191 ? 5.571 1.364 4.636 1.00 90.75 191 PRO A CA 1
ATOM 1436 C C . PRO A 1 191 ? 6.540 2.519 4.887 1.00 90.75 191 PRO A C 1
ATOM 1438 O O . PRO A 1 191 ? 7.747 2.354 4.712 1.00 90.75 191 PRO A O 1
ATOM 1441 N N . TYR A 1 192 ? 6.042 3.657 5.373 1.00 89.19 192 TYR A N 1
ATOM 1442 C CA . TYR A 1 192 ? 6.868 4.808 5.703 1.00 89.19 192 TYR A CA 1
ATOM 1443 C C . TYR A 1 192 ? 7.763 4.566 6.925 1.00 89.19 192 TYR A C 1
ATOM 1445 O O . TYR A 1 192 ? 8.772 5.244 7.071 1.00 89.19 192 TYR A O 1
ATOM 1453 N N . LEU A 1 193 ? 7.510 3.573 7.783 1.00 89.31 193 LEU A N 1
ATOM 1454 C CA . LEU A 1 193 ? 8.455 3.252 8.865 1.00 89.31 193 LEU A CA 1
ATOM 1455 C C . LEU A 1 193 ? 9.829 2.816 8.331 1.00 89.31 193 LEU A C 1
ATOM 1457 O O . LEU A 1 193 ? 10.826 2.949 9.035 1.00 89.31 193 LEU A O 1
ATOM 1461 N N . ALA A 1 194 ? 9.910 2.359 7.076 1.00 84.56 194 ALA A N 1
ATOM 1462 C CA . ALA A 1 194 ? 11.176 1.990 6.447 1.00 84.56 194 ALA A CA 1
ATOM 1463 C C . ALA A 1 194 ? 12.131 3.171 6.284 1.00 84.56 194 ALA A C 1
ATOM 1465 O O . ALA A 1 194 ? 13.338 2.974 6.330 1.00 84.56 194 ALA A O 1
ATOM 1466 N N . GLU A 1 195 ? 11.603 4.383 6.129 1.00 82.44 195 GLU A N 1
ATOM 1467 C CA . GLU A 1 195 ? 12.403 5.600 5.960 1.00 82.44 195 GLU A CA 1
ATOM 1468 C C . GLU A 1 195 ? 13.004 6.088 7.286 1.00 82.44 195 GLU A C 1
ATOM 1470 O O . GLU A 1 195 ? 13.980 6.827 7.280 1.00 82.44 195 GLU A O 1
ATOM 1475 N N . GLN A 1 196 ? 12.445 5.666 8.427 1.00 81.94 196 GLN A N 1
ATOM 1476 C CA . GLN A 1 196 ? 13.014 5.945 9.753 1.00 81.94 196 GLN A CA 1
ATOM 1477 C C . GLN A 1 196 ? 14.123 4.957 10.129 1.00 81.94 196 GLN A C 1
ATOM 1479 O O . GLN A 1 196 ? 14.889 5.189 11.065 1.00 81.94 196 GLN A O 1
ATOM 1484 N N . ILE A 1 197 ? 14.208 3.827 9.425 1.00 81.56 197 ILE A N 1
ATOM 1485 C CA . ILE A 1 197 ? 15.285 2.870 9.628 1.00 81.56 197 ILE A CA 1
ATOM 1486 C C . ILE A 1 197 ? 16.540 3.469 8.998 1.00 81.56 197 ILE A C 1
ATOM 1488 O O . ILE A 1 197 ? 16.560 3.759 7.807 1.00 81.56 197 ILE A O 1
ATOM 1492 N N . SER A 1 198 ? 17.591 3.626 9.810 1.00 75.25 198 SER A N 1
ATOM 1493 C CA . SER A 1 198 ? 18.906 4.071 9.340 1.00 75.25 198 SER A CA 1
ATOM 1494 C C . SER A 1 198 ? 19.303 3.333 8.050 1.00 75.25 198 SER A C 1
ATOM 1496 O O . SER A 1 198 ? 19.148 2.106 7.998 1.00 75.25 198 SER A O 1
ATOM 1498 N N . PRO A 1 199 ? 19.850 4.030 7.036 1.00 69.94 199 PRO A N 1
ATOM 1499 C CA . PRO A 1 199 ? 20.261 3.410 5.774 1.00 69.94 199 PRO A CA 1
ATOM 1500 C C . PRO A 1 199 ? 21.281 2.276 5.972 1.00 69.94 199 PRO A C 1
ATOM 1502 O O . PRO A 1 199 ? 21.326 1.332 5.187 1.00 69.94 199 PRO A O 1
ATOM 1505 N N . TYR A 1 200 ? 22.038 2.301 7.072 1.00 72.69 200 TYR A N 1
ATOM 1506 C CA . TYR A 1 200 ? 23.004 1.262 7.433 1.00 72.69 200 TYR A CA 1
ATOM 1507 C C . TYR A 1 200 ? 22.358 0.005 8.040 1.00 72.69 200 TYR A C 1
ATOM 1509 O O . TYR A 1 200 ? 22.987 -1.047 8.163 1.00 72.69 200 TYR A O 1
ATOM 1517 N N . ALA A 1 201 ? 21.070 0.052 8.383 1.00 79.31 201 ALA A N 1
ATOM 1518 C CA . ALA A 1 201 ? 20.323 -1.078 8.920 1.00 79.31 201 ALA A CA 1
ATOM 1519 C C . ALA A 1 201 ? 19.622 -1.893 7.815 1.00 79.31 201 ALA A C 1
ATOM 1521 O O . ALA A 1 201 ? 18.472 -2.314 7.974 1.00 79.31 201 ALA A O 1
ATOM 1522 N N . ILE A 1 202 ? 20.345 -2.199 6.730 1.00 77.19 202 ILE A N 1
ATOM 1523 C CA . ILE A 1 202 ? 19.866 -2.940 5.544 1.00 77.19 202 ILE A CA 1
ATOM 1524 C C . ILE A 1 202 ? 19.093 -4.208 5.936 1.00 77.19 202 ILE A C 1
ATOM 1526 O O . ILE A 1 202 ? 18.019 -4.493 5.408 1.00 77.19 202 ILE A O 1
ATOM 1530 N N . ARG A 1 203 ? 19.588 -4.969 6.924 1.00 78.94 203 ARG A N 1
ATOM 1531 C CA . ARG A 1 203 ? 18.912 -6.191 7.395 1.00 78.94 203 ARG A CA 1
ATOM 1532 C C . ARG A 1 203 ? 17.533 -5.904 8.001 1.00 78.94 203 ARG A C 1
ATOM 1534 O O . ARG A 1 203 ? 16.616 -6.701 7.806 1.00 78.94 203 ARG A O 1
ATOM 1541 N N . LYS A 1 204 ? 17.378 -4.795 8.735 1.00 82.56 204 LYS A N 1
ATOM 1542 C CA . LYS A 1 204 ? 16.081 -4.359 9.282 1.00 82.56 204 LYS A CA 1
ATOM 1543 C C . LYS A 1 204 ? 15.164 -3.876 8.159 1.00 82.56 204 LYS A C 1
ATOM 1545 O O . LYS A 1 204 ? 14.006 -4.276 8.136 1.00 82.56 204 LYS A O 1
ATOM 1550 N N . GLN A 1 205 ? 15.694 -3.124 7.196 1.00 82.25 205 GLN A N 1
ATOM 1551 C CA . GLN A 1 205 ? 14.936 -2.653 6.036 1.00 82.25 205 GLN A CA 1
ATOM 1552 C C . GLN A 1 205 ? 14.406 -3.815 5.182 1.00 82.25 205 GLN A C 1
ATOM 1554 O O . GLN A 1 205 ? 13.224 -3.844 4.856 1.00 82.25 205 GLN A O 1
ATOM 1559 N N . LEU A 1 206 ? 15.234 -4.826 4.897 1.00 83.25 206 LEU A N 1
ATOM 1560 C CA . LEU A 1 206 ? 14.814 -6.030 4.171 1.00 83.25 206 LEU A CA 1
ATOM 1561 C C . LEU A 1 206 ? 13.750 -6.831 4.932 1.00 83.25 206 LEU A C 1
ATOM 1563 O O . LEU A 1 206 ? 12.826 -7.360 4.315 1.00 83.25 206 LEU A O 1
ATOM 1567 N N . ARG A 1 207 ? 13.861 -6.939 6.265 1.00 86.81 207 ARG A N 1
ATOM 1568 C CA . ARG A 1 207 ? 12.817 -7.576 7.087 1.00 86.81 207 ARG A CA 1
ATOM 1569 C C . ARG A 1 207 ? 11.509 -6.803 7.006 1.00 86.81 207 ARG A C 1
ATOM 1571 O O . ARG A 1 207 ? 10.479 -7.427 6.776 1.00 86.81 207 ARG A O 1
ATOM 1578 N N . LEU A 1 208 ? 11.568 -5.479 7.138 1.00 87.06 208 LEU A N 1
ATOM 1579 C CA . LEU A 1 208 ? 10.385 -4.635 7.046 1.00 87.06 208 LEU A CA 1
ATOM 1580 C C . LEU A 1 208 ? 9.738 -4.755 5.664 1.00 87.06 208 LEU A C 1
ATOM 1582 O O . LEU A 1 208 ? 8.550 -5.024 5.582 1.00 87.06 208 LEU A O 1
ATOM 1586 N N . GLN A 1 209 ? 10.512 -4.669 4.579 1.00 85.69 209 GLN A N 1
ATOM 1587 C CA . GLN A 1 209 ? 9.996 -4.845 3.216 1.00 85.69 209 GLN A CA 1
ATOM 1588 C C . GLN A 1 209 ? 9.270 -6.182 3.025 1.00 85.69 209 GLN A C 1
ATOM 1590 O O . GLN A 1 209 ? 8.236 -6.221 2.363 1.00 85.69 209 GLN A O 1
ATOM 1595 N N . ARG A 1 210 ? 9.774 -7.269 3.625 1.00 87.31 210 ARG A N 1
ATOM 1596 C CA . ARG A 1 210 ? 9.090 -8.571 3.607 1.00 87.31 210 ARG A CA 1
ATOM 1597 C C . ARG A 1 210 ? 7.816 -8.576 4.445 1.00 87.31 210 ARG A C 1
ATOM 1599 O O . ARG A 1 210 ? 6.861 -9.228 4.048 1.00 87.31 210 ARG A O 1
ATOM 1606 N N . SER A 1 211 ? 7.780 -7.864 5.571 1.00 90.00 211 SER A N 1
ATOM 1607 C CA . SER A 1 211 ? 6.564 -7.756 6.382 1.00 90.00 211 SER A CA 1
ATOM 1608 C C . SER A 1 211 ? 5.527 -6.802 5.787 1.00 90.00 211 SER A C 1
ATOM 1610 O O . SER A 1 211 ? 4.362 -6.922 6.127 1.00 90.00 211 SER A O 1
ATOM 1612 N N . LEU A 1 212 ? 5.892 -5.887 4.877 1.00 90.06 212 LEU A N 1
ATOM 1613 C CA . LEU A 1 212 ? 4.923 -4.989 4.222 1.00 90.06 212 LEU A CA 1
ATOM 1614 C C . LEU A 1 212 ? 3.883 -5.734 3.375 1.00 90.06 212 LEU A C 1
ATOM 1616 O O . LEU A 1 212 ? 2.821 -5.186 3.093 1.00 90.06 212 LEU A O 1
ATOM 1620 N N . SER A 1 213 ? 4.174 -6.964 2.946 1.00 88.69 213 SER A N 1
ATOM 1621 C CA . SER A 1 213 ? 3.220 -7.807 2.222 1.00 88.69 213 SER A CA 1
ATOM 1622 C C . SER A 1 213 ? 2.403 -8.720 3.134 1.00 88.69 213 SER A C 1
ATOM 1624 O O . SER A 1 213 ? 1.632 -9.526 2.627 1.00 88.69 213 SER A O 1
ATOM 1626 N N . GLN A 1 214 ? 2.549 -8.640 4.457 1.00 93.00 214 GLN A N 1
ATOM 1627 C CA . GLN A 1 214 ? 1.802 -9.475 5.394 1.00 93.00 214 GLN A CA 1
ATOM 1628 C C . GLN A 1 214 ? 1.123 -8.598 6.450 1.00 93.00 214 GLN A C 1
ATOM 1630 O O . GLN A 1 214 ? 1.750 -7.674 6.976 1.00 93.00 214 GLN A O 1
ATOM 1635 N N . PRO A 1 215 ? -0.154 -8.854 6.783 1.00 94.56 215 PRO A N 1
ATOM 1636 C CA . PRO A 1 215 ? -0.752 -8.193 7.931 1.00 94.56 215 PRO A CA 1
ATOM 1637 C C . PRO A 1 215 ? 0.064 -8.565 9.174 1.00 94.56 215 PRO A C 1
ATOM 1639 O O . PRO A 1 215 ? 0.469 -9.713 9.337 1.00 94.56 215 PRO A O 1
ATOM 1642 N N . SER A 1 216 ? 0.345 -7.587 10.029 1.00 95.88 216 SER A N 1
ATOM 1643 C CA . SER A 1 216 ? 1.011 -7.823 11.319 1.00 95.88 216 SER A CA 1
ATOM 1644 C C . SER A 1 216 ? 0.015 -8.005 12.451 1.00 95.88 216 SER A C 1
ATOM 1646 O O . SER A 1 216 ? 0.324 -8.669 13.433 1.00 95.88 216 SER A O 1
ATOM 1648 N N . LEU A 1 217 ? -1.182 -7.442 12.299 1.00 97.12 217 LEU A N 1
ATOM 1649 C CA . LEU A 1 217 ? -2.306 -7.630 13.202 1.00 97.12 217 LEU A CA 1
ATOM 1650 C C . LEU A 1 217 ? -3.597 -7.748 12.391 1.00 97.12 217 LEU A C 1
ATOM 1652 O O . LEU A 1 217 ? -3.693 -7.298 11.247 1.00 97.12 217 LEU A O 1
ATOM 1656 N N . VAL A 1 218 ? -4.600 -8.348 13.009 1.00 96.75 218 VAL A N 1
ATOM 1657 C CA . VAL A 1 218 ? -5.971 -8.379 12.515 1.00 96.75 218 VAL A CA 1
ATOM 1658 C C . VAL A 1 218 ? -6.861 -7.787 13.595 1.00 96.75 218 VAL A C 1
ATOM 1660 O O . VAL A 1 218 ? -6.759 -8.168 14.761 1.00 96.75 218 VAL A O 1
ATOM 1663 N N . LEU A 1 219 ? -7.704 -6.835 13.208 1.00 97.31 219 LEU A N 1
ATOM 1664 C CA . LEU A 1 219 ? -8.701 -6.233 14.081 1.00 97.31 219 LEU A CA 1
ATOM 1665 C C . LEU A 1 219 ? -10.079 -6.718 13.627 1.00 97.31 219 LEU A C 1
ATOM 1667 O O . LEU A 1 219 ? -10.605 -6.242 12.621 1.00 97.31 219 LEU A O 1
ATOM 1671 N N . ASP A 1 220 ? -10.634 -7.689 14.346 1.00 96.44 220 ASP A N 1
ATOM 1672 C CA . ASP A 1 220 ? -11.995 -8.174 14.113 1.00 96.44 220 ASP A CA 1
ATOM 1673 C C . ASP A 1 220 ? -12.961 -7.274 14.894 1.00 96.44 220 ASP A C 1
ATOM 1675 O O . ASP A 1 220 ? -12.886 -7.156 16.121 1.00 96.44 220 ASP A O 1
ATOM 1679 N N . VAL A 1 221 ? -13.843 -6.605 14.158 1.00 95.81 221 VAL A N 1
ATOM 1680 C CA . VAL A 1 221 ? -14.765 -5.586 14.656 1.00 95.81 221 VAL A CA 1
ATOM 1681 C C . VAL A 1 221 ? -16.187 -6.127 14.592 1.00 95.81 221 VAL A C 1
ATOM 1683 O O . VAL A 1 221 ? -16.796 -6.157 13.524 1.00 95.81 221 VAL A O 1
ATOM 1686 N N . ASP A 1 222 ? -16.715 -6.555 15.732 1.00 93.81 222 ASP A N 1
ATOM 1687 C CA . ASP A 1 222 ? -18.067 -7.099 15.871 1.00 93.81 222 ASP A CA 1
ATOM 1688 C C . ASP A 1 222 ? -18.994 -6.098 16.588 1.00 93.81 222 ASP A C 1
ATOM 1690 O O . ASP A 1 222 ? -18.558 -5.060 17.091 1.00 93.81 222 ASP A O 1
ATOM 1694 N N . ASN A 1 223 ? -20.295 -6.372 16.625 1.00 93.00 223 ASN A N 1
ATOM 1695 C CA . ASN A 1 223 ? -21.292 -5.630 17.396 1.00 93.00 223 ASN A CA 1
ATOM 1696 C C . ASN A 1 223 ? -21.010 -5.659 18.895 1.00 93.00 223 ASN A C 1
ATOM 1698 O O . ASN A 1 223 ? -21.050 -4.602 19.524 1.00 93.00 223 ASN A O 1
ATOM 1702 N N . ASP A 1 224 ? -20.615 -6.813 19.423 1.00 94.69 224 ASP A N 1
ATOM 1703 C CA . ASP A 1 224 ? -20.466 -6.991 20.868 1.00 94.69 224 ASP A CA 1
ATOM 1704 C C . ASP A 1 224 ? -19.027 -6.792 21.352 1.00 94.69 224 ASP A C 1
ATOM 1706 O O . ASP A 1 224 ? -18.793 -6.334 22.474 1.00 94.69 224 ASP A O 1
ATOM 1710 N N . ALA A 1 225 ? -18.044 -7.124 20.512 1.00 96.81 225 ALA A N 1
ATOM 1711 C CA . ALA A 1 225 ? -16.643 -7.138 20.899 1.00 96.81 225 ALA A CA 1
ATOM 1712 C C . ALA A 1 225 ? -15.704 -6.719 19.768 1.00 96.81 225 ALA A C 1
ATOM 1714 O O . ALA A 1 225 ? -15.957 -6.931 18.585 1.00 96.81 225 ALA A O 1
ATOM 1715 N N . ILE A 1 226 ? -14.560 -6.178 20.164 1.00 97.81 226 ILE A N 1
ATOM 1716 C CA . ILE A 1 226 ? -13.442 -5.877 19.279 1.00 97.81 226 ILE A CA 1
ATOM 1717 C C . ILE A 1 226 ? -12.272 -6.747 19.713 1.00 97.81 226 ILE A C 1
ATOM 1719 O O . ILE A 1 226 ? -11.914 -6.787 20.895 1.00 97.81 226 ILE A O 1
ATOM 1723 N N . ARG A 1 227 ? -11.694 -7.466 18.752 1.00 97.75 227 ARG A N 1
ATOM 1724 C CA . ARG A 1 227 ? -10.654 -8.470 18.983 1.00 97.75 227 ARG A CA 1
ATOM 1725 C C . ARG A 1 227 ? -9.402 -8.126 18.199 1.00 97.75 227 ARG A C 1
ATOM 1727 O O . ARG A 1 227 ? -9.468 -7.840 17.007 1.00 97.75 227 ARG A O 1
ATOM 1734 N N . VAL A 1 228 ? -8.258 -8.210 18.865 1.00 98.00 228 VAL A N 1
ATOM 1735 C CA . VAL A 1 228 ? -6.934 -8.070 18.252 1.00 98.00 228 VAL A CA 1
ATOM 1736 C C . VAL A 1 228 ? -6.329 -9.460 18.129 1.00 98.00 228 VAL A C 1
ATOM 1738 O O . VAL A 1 228 ? -6.144 -10.148 19.134 1.00 98.00 228 VAL A O 1
ATOM 1741 N N . ILE A 1 229 ? -6.040 -9.883 16.904 1.00 97.44 229 ILE A N 1
ATOM 1742 C CA . ILE A 1 229 ? -5.598 -11.238 16.568 1.00 97.44 229 ILE A CA 1
ATOM 1743 C C . ILE A 1 229 ? -4.247 -11.164 15.850 1.00 97.44 229 ILE A C 1
ATOM 1745 O O . ILE A 1 229 ? -4.020 -10.302 15.001 1.00 97.44 229 ILE A O 1
ATOM 1749 N N . ASP A 1 230 ? -3.342 -12.079 16.187 1.00 96.25 230 ASP A N 1
ATOM 1750 C CA . ASP A 1 230 ? -2.092 -12.283 15.452 1.00 96.25 230 ASP A CA 1
ATOM 1751 C C . ASP A 1 230 ? -2.336 -13.167 14.216 1.00 96.25 230 ASP A C 1
ATOM 1753 O O . ASP A 1 230 ? -2.720 -14.334 14.377 1.00 96.25 230 ASP A O 1
ATOM 1757 N N . PRO A 1 231 ? -2.103 -12.658 12.993 1.00 92.44 231 PRO A N 1
ATOM 1758 C CA . PRO A 1 231 ? -2.409 -13.375 11.759 1.00 92.44 231 PRO A CA 1
ATOM 1759 C C . PRO A 1 231 ? -1.588 -14.654 11.559 1.00 92.44 231 PRO A C 1
ATOM 1761 O O . PRO A 1 231 ? -2.058 -15.554 10.869 1.00 92.44 231 PRO A O 1
ATOM 1764 N N . ASN A 1 232 ? -0.393 -14.776 12.151 1.00 91.94 232 ASN A N 1
ATOM 1765 C CA . ASN A 1 232 ? 0.480 -15.933 11.904 1.00 91.94 232 ASN A CA 1
ATOM 1766 C C . ASN A 1 232 ? 0.029 -17.203 12.638 1.00 91.94 232 ASN A C 1
ATOM 1768 O O . ASN A 1 232 ? 0.284 -18.309 12.171 1.00 91.94 232 ASN A O 1
ATOM 1772 N N . GLY A 1 233 ? -0.625 -17.047 13.790 1.00 90.19 233 GLY A N 1
ATOM 1773 C CA . GLY A 1 233 ? -1.083 -18.165 14.622 1.00 90.19 233 GLY A CA 1
ATOM 1774 C C . GLY A 1 233 ? -2.578 -18.152 14.918 1.00 90.19 233 GLY A C 1
ATOM 1775 O O . GLY A 1 233 ? -3.044 -19.000 15.672 1.00 90.19 233 GLY A O 1
ATOM 1776 N N . ASN A 1 234 ? -3.317 -17.170 14.389 1.00 92.50 234 ASN A N 1
ATOM 1777 C CA . ASN A 1 234 ? -4.703 -16.886 14.765 1.00 92.50 234 ASN A CA 1
ATOM 1778 C C . ASN A 1 234 ? -4.882 -16.774 16.297 1.00 92.50 234 ASN A C 1
ATOM 1780 O O . ASN A 1 234 ? -5.898 -17.189 16.853 1.00 92.50 234 ASN A O 1
ATOM 1784 N N . THR A 1 235 ? -3.859 -16.264 16.998 1.00 96.62 235 THR A N 1
ATOM 1785 C CA . THR A 1 235 ? -3.875 -16.163 18.464 1.00 96.62 235 THR A CA 1
ATOM 1786 C C . THR A 1 235 ? -4.549 -14.865 18.888 1.00 96.62 235 THR A C 1
ATOM 1788 O O . THR A 1 235 ? -4.187 -13.783 18.420 1.00 96.62 235 THR A O 1
ATOM 1791 N N . LEU A 1 236 ? -5.540 -14.966 19.774 1.00 97.69 236 LEU A N 1
ATOM 1792 C CA . LEU A 1 236 ? -6.219 -13.807 20.346 1.00 97.69 236 LEU A CA 1
ATOM 1793 C C . LEU A 1 236 ? -5.262 -13.081 21.302 1.00 97.69 236 LEU A C 1
ATOM 1795 O O . LEU A 1 236 ? -4.851 -13.647 22.313 1.00 97.69 236 LEU A O 1
ATOM 1799 N N . LYS A 1 237 ? -4.900 -11.836 20.981 1.00 98.06 237 LYS A N 1
ATOM 1800 C CA . LYS A 1 237 ? -4.030 -10.985 21.812 1.00 98.06 237 LYS A CA 1
ATOM 1801 C C . LYS A 1 237 ? -4.829 -10.205 22.850 1.00 98.06 237 LYS A C 1
ATOM 1803 O O . LYS A 1 237 ? -4.409 -10.117 23.996 1.00 98.06 237 LYS A O 1
ATOM 1808 N N . ALA A 1 238 ? -5.970 -9.656 22.445 1.00 98.19 238 ALA A N 1
ATOM 1809 C CA . ALA A 1 238 ? -6.901 -8.961 23.324 1.00 98.19 238 ALA A CA 1
ATOM 1810 C C . ALA A 1 238 ? -8.323 -9.025 22.768 1.00 98.19 238 ALA A C 1
ATOM 1812 O O . ALA A 1 238 ? -8.529 -9.143 21.559 1.00 98.19 238 ALA A O 1
ATOM 1813 N N . SER A 1 239 ? -9.298 -8.924 23.664 1.00 98.31 239 SER A N 1
ATOM 1814 C CA . SER A 1 239 ? -10.713 -8.795 23.338 1.00 98.31 239 SER A CA 1
ATOM 1815 C C . SER A 1 239 ? -11.360 -7.896 24.374 1.00 98.31 239 SER A C 1
ATOM 1817 O O . SER A 1 239 ? -11.167 -8.102 25.570 1.00 98.31 239 SER A O 1
ATOM 1819 N N . ALA A 1 240 ? -12.153 -6.935 23.924 1.00 98.25 240 ALA A N 1
ATOM 1820 C CA . ALA A 1 240 ? -12.912 -6.061 24.804 1.00 98.25 240 ALA A CA 1
ATOM 1821 C C . ALA A 1 240 ? -14.283 -5.771 24.200 1.00 98.25 240 ALA A C 1
ATOM 1823 O O . ALA A 1 240 ? -14.459 -5.845 22.983 1.00 98.25 240 ALA A O 1
ATOM 1824 N N . SER A 1 241 ? -15.252 -5.450 25.053 1.00 97.62 241 SER A N 1
ATOM 1825 C CA . SER A 1 241 ? -16.548 -4.963 24.573 1.00 97.62 241 SER A CA 1
ATOM 1826 C C . SER A 1 241 ? -16.386 -3.606 23.888 1.00 97.62 241 SER A C 1
ATOM 1828 O O . SER A 1 241 ? -15.477 -2.845 24.231 1.00 97.62 241 SER A O 1
ATOM 1830 N N . GLY A 1 242 ? -17.279 -3.267 22.954 1.00 95.94 242 GLY A N 1
ATOM 1831 C CA . GLY A 1 242 ? -17.224 -1.975 22.255 1.00 95.94 242 GLY A CA 1
ATOM 1832 C C . GLY A 1 242 ? -17.176 -0.766 23.204 1.00 95.94 242 GLY A C 1
ATOM 1833 O O . GLY A 1 242 ? -16.453 0.185 22.940 1.00 95.94 242 GLY A O 1
ATOM 1834 N N . ALA A 1 243 ? -17.852 -0.843 24.357 1.00 96.56 243 ALA A N 1
ATOM 1835 C CA . ALA A 1 243 ? -17.876 0.216 25.373 1.00 96.56 243 ALA A CA 1
ATOM 1836 C C . ALA A 1 243 ? -16.533 0.438 26.099 1.00 96.56 243 ALA A C 1
ATOM 1838 O O . ALA A 1 243 ? -16.327 1.482 26.710 1.00 96.56 243 ALA A O 1
ATOM 1839 N N . GLN A 1 244 ? -15.631 -0.545 26.066 1.00 98.00 244 GLN A N 1
ATOM 1840 C CA . GLN A 1 244 ? -14.305 -0.464 26.687 1.00 98.00 244 GLN A CA 1
ATOM 1841 C C . GLN A 1 244 ? -13.212 -0.060 25.696 1.00 98.00 244 GLN A C 1
ATOM 1843 O O . GLN A 1 244 ? -12.085 0.211 26.113 1.00 98.00 244 GLN A O 1
ATOM 1848 N N . VAL A 1 245 ? -13.519 -0.061 24.398 1.00 98.31 245 VAL A N 1
ATOM 1849 C CA . VAL A 1 245 ? -12.578 0.343 23.359 1.00 98.31 245 VAL A CA 1
ATOM 1850 C C . VAL A 1 245 ? -12.702 1.834 23.120 1.00 98.31 245 VAL A C 1
ATOM 1852 O O . VAL A 1 245 ? -13.791 2.364 22.917 1.00 98.31 245 VAL A O 1
ATOM 1855 N N . THR A 1 246 ? -11.562 2.511 23.116 1.00 98.31 246 THR A N 1
ATOM 1856 C CA . THR A 1 246 ? -11.479 3.925 22.761 1.00 98.31 246 THR A CA 1
ATOM 1857 C C . THR A 1 246 ? -10.930 4.066 21.350 1.00 98.31 246 THR A C 1
ATOM 1859 O O . THR A 1 246 ? -10.077 3.292 20.920 1.00 98.31 246 THR A O 1
ATOM 1862 N N . ALA A 1 247 ? -11.414 5.058 20.611 1.00 98.31 247 ALA A N 1
ATOM 1863 C CA . ALA A 1 247 ? -10.868 5.423 19.314 1.00 98.31 247 ALA A CA 1
ATOM 1864 C C . ALA A 1 247 ? -10.834 6.944 19.207 1.00 98.31 247 ALA A C 1
ATOM 1866 O O . ALA A 1 247 ? -11.873 7.603 19.225 1.00 98.31 247 ALA A O 1
ATOM 1867 N N . THR A 1 248 ? -9.629 7.496 19.111 1.00 98.38 248 THR A N 1
ATOM 1868 C CA . THR A 1 248 ? -9.420 8.944 19.054 1.00 98.38 248 THR A CA 1
ATOM 1869 C C . THR A 1 248 ? -8.906 9.315 17.666 1.00 98.38 248 THR A C 1
ATOM 1871 O O . THR A 1 248 ? -7.893 8.745 17.242 1.00 98.38 248 THR A O 1
ATOM 1874 N N . PRO A 1 249 ? -9.558 10.240 16.935 1.00 98.38 249 PRO A N 1
ATOM 1875 C CA . PRO A 1 249 ? -9.037 10.712 15.657 1.00 98.38 249 PRO A CA 1
ATOM 1876 C C . PRO A 1 249 ? -7.681 11.397 15.866 1.00 98.38 249 PRO A C 1
ATOM 1878 O O . PRO A 1 249 ? -7.466 12.070 16.873 1.00 98.38 249 PRO A O 1
ATOM 1881 N N . ALA A 1 250 ? -6.765 11.220 14.919 1.00 98.25 250 ALA A N 1
ATOM 1882 C CA . ALA A 1 250 ? -5.425 11.789 14.973 1.00 98.25 250 ALA A CA 1
ATOM 1883 C C . ALA A 1 250 ? -4.914 12.178 13.578 1.00 98.25 250 ALA A C 1
ATOM 1885 O O . ALA A 1 250 ? -5.275 11.574 12.563 1.00 98.25 250 ALA A O 1
ATOM 1886 N N . ILE A 1 251 ? -4.038 13.176 13.530 1.00 97.81 251 ILE A N 1
ATOM 1887 C CA . ILE A 1 251 ? -3.238 13.513 12.352 1.00 97.81 251 ILE A CA 1
ATOM 1888 C C . ILE A 1 251 ? -1.787 13.158 12.656 1.00 97.81 251 ILE A C 1
ATOM 1890 O O . ILE A 1 251 ? -1.111 13.818 13.432 1.00 97.81 251 ILE A O 1
ATOM 1894 N N . PHE A 1 252 ? -1.290 12.095 12.043 1.00 96.94 252 PHE A N 1
ATOM 1895 C CA . PHE A 1 252 ? 0.094 11.682 12.212 1.00 96.94 252 PHE A CA 1
ATOM 1896 C C . PHE A 1 252 ? 0.981 12.525 11.301 1.00 96.94 252 PHE A C 1
ATOM 1898 O O . PHE A 1 252 ? 1.019 12.321 10.083 1.00 96.94 252 PHE A O 1
ATOM 1905 N N . GLN A 1 253 ? 1.666 13.497 11.892 1.00 94.69 253 GLN A N 1
ATOM 1906 C CA . GLN A 1 253 ? 2.574 14.394 11.191 1.00 94.69 253 GLN A CA 1
ATOM 1907 C C . GLN A 1 253 ? 3.987 14.129 11.703 1.00 94.69 253 GLN A C 1
ATOM 1909 O O . GLN A 1 253 ? 4.367 14.693 12.724 1.00 94.69 253 GLN A O 1
ATOM 1914 N N . PRO A 1 254 ? 4.760 13.252 11.043 1.00 88.38 254 PRO A N 1
ATOM 1915 C CA . PRO A 1 254 ? 6.113 12.990 11.491 1.00 88.38 254 PRO A CA 1
ATOM 1916 C C . PRO A 1 254 ? 6.985 14.224 11.281 1.00 88.38 254 PRO A C 1
ATOM 1918 O O . PRO A 1 254 ? 6.778 14.976 10.321 1.00 88.38 254 PRO A O 1
ATOM 1921 N N . ASP A 1 255 ? 7.982 14.362 12.152 1.00 86.56 255 ASP A N 1
ATOM 1922 C CA . ASP A 1 255 ? 8.961 15.435 12.090 1.00 86.56 255 ASP A CA 1
ATOM 1923 C C . ASP A 1 255 ? 9.485 15.621 10.677 1.00 86.56 255 ASP A C 1
ATOM 1925 O O . ASP A 1 255 ? 9.841 14.671 9.962 1.00 86.56 255 ASP A O 1
ATOM 1929 N N . SER A 1 256 ? 9.538 16.886 10.284 1.00 85.12 256 SER A N 1
ATOM 1930 C CA . SER A 1 256 ? 10.206 17.258 9.062 1.00 85.12 256 SER A CA 1
ATOM 1931 C C . SER A 1 256 ? 11.675 16.877 9.185 1.00 85.12 256 SER A C 1
ATOM 1933 O O . SER A 1 256 ? 12.351 17.271 10.137 1.00 85.12 256 SER A O 1
ATOM 1935 N N . VAL A 1 257 ? 12.181 16.114 8.225 1.00 80.31 257 VAL A N 1
ATOM 1936 C CA . VAL A 1 257 ? 13.595 15.755 8.229 1.00 80.31 257 VAL A CA 1
ATOM 1937 C C . VAL A 1 257 ? 14.324 16.856 7.485 1.00 80.31 257 VAL A C 1
ATOM 1939 O O . VAL A 1 257 ? 14.169 17.002 6.273 1.00 80.31 257 VAL A O 1
ATOM 1942 N N . THR A 1 258 ? 15.093 17.653 8.222 1.00 79.75 258 THR A N 1
ATOM 1943 C CA . THR A 1 258 ? 16.057 18.562 7.611 1.00 79.75 258 THR A CA 1
ATOM 1944 C C . THR A 1 258 ? 17.241 17.733 7.170 1.00 79.75 258 THR A C 1
ATOM 1946 O O . THR A 1 258 ? 18.050 17.287 7.986 1.00 79.75 258 THR A O 1
ATOM 1949 N N . SER A 1 259 ? 17.346 17.516 5.866 1.00 71.25 259 SER A N 1
ATOM 1950 C CA . SER A 1 259 ? 18.636 17.182 5.304 1.00 71.25 259 SER A CA 1
ATOM 1951 C C . SER A 1 259 ? 19.518 18.408 5.544 1.00 71.25 259 SER A C 1
ATOM 1953 O O . SER A 1 259 ? 19.169 19.535 5.232 1.00 71.25 259 SER A O 1
ATOM 1955 N N . GLY A 1 260 ? 20.684 18.245 6.145 1.00 61.50 260 GLY A N 1
ATOM 1956 C CA . GLY A 1 260 ? 21.720 19.293 6.212 1.00 61.50 260 GLY A CA 1
ATOM 1957 C C . GLY A 1 260 ? 22.368 19.749 4.885 1.00 61.50 260 GLY A C 1
ATOM 1958 O O . GLY A 1 260 ? 23.489 20.236 4.923 1.00 61.50 260 GLY A O 1
ATOM 1959 N N . ASP A 1 261 ? 21.666 19.680 3.746 1.00 63.28 261 ASP A N 1
ATOM 1960 C CA . ASP A 1 261 ? 21.775 20.665 2.665 1.00 63.28 261 ASP A CA 1
ATOM 1961 C C . ASP A 1 261 ? 20.916 21.903 3.006 1.00 63.28 261 ASP A C 1
ATOM 1963 O O . ASP A 1 261 ? 20.832 22.855 2.234 1.00 63.28 261 ASP A O 1
ATOM 1967 N N . GLY A 1 262 ? 20.281 21.884 4.184 1.00 79.19 262 GLY A N 1
ATOM 1968 C CA . GLY A 1 262 ? 19.363 22.883 4.698 1.00 79.19 262 GLY A CA 1
ATOM 1969 C C . GLY A 1 262 ? 17.929 22.684 4.217 1.00 79.19 262 GLY A C 1
ATOM 1970 O O . GLY A 1 262 ? 17.056 23.430 4.658 1.00 79.19 262 GLY A O 1
ATOM 1971 N N . SER A 1 263 ? 17.657 21.719 3.330 1.00 72.69 263 SER A N 1
ATOM 1972 C CA . SER A 1 263 ? 16.300 21.469 2.863 1.00 72.69 263 SER A CA 1
ATOM 1973 C C . SER A 1 263 ? 15.527 20.628 3.873 1.00 72.69 263 SER A C 1
ATOM 1975 O O . SER A 1 263 ? 15.997 19.636 4.423 1.00 72.69 263 SER A O 1
ATOM 1977 N N . THR A 1 264 ? 14.313 21.072 4.165 1.00 82.44 264 THR A N 1
ATOM 1978 C CA . THR A 1 264 ? 13.436 20.414 5.123 1.00 82.44 264 THR A CA 1
ATOM 1979 C C . THR A 1 264 ? 12.366 19.663 4.352 1.00 82.44 264 THR A C 1
ATOM 1981 O O . THR A 1 264 ? 11.504 20.269 3.710 1.00 82.44 264 THR A O 1
ATOM 1984 N N . TYR A 1 265 ? 12.430 18.332 4.386 1.00 82.62 265 TYR A N 1
ATOM 1985 C CA . TYR A 1 265 ? 11.401 17.500 3.785 1.00 82.62 265 TYR A CA 1
ATOM 1986 C C . TYR A 1 265 ? 10.220 17.379 4.744 1.00 82.62 265 TYR A C 1
ATOM 1988 O O . TYR A 1 265 ? 10.276 16.680 5.760 1.00 82.62 265 TYR A O 1
ATOM 1996 N N . ASN A 1 266 ? 9.137 18.073 4.402 1.00 87.00 266 ASN A N 1
ATOM 1997 C CA . ASN A 1 266 ? 7.879 17.993 5.126 1.00 87.00 266 ASN A CA 1
ATOM 1998 C C . ASN A 1 266 ? 7.100 16.774 4.644 1.00 87.00 266 ASN A C 1
ATOM 2000 O O . ASN A 1 266 ? 6.604 16.740 3.515 1.00 87.00 266 ASN A O 1
ATOM 2004 N N . TYR A 1 267 ? 6.972 15.777 5.512 1.00 86.69 267 TYR A N 1
ATOM 2005 C CA . TYR A 1 267 ? 6.109 14.641 5.236 1.00 86.69 267 TYR A CA 1
ATOM 2006 C C . TYR A 1 267 ? 4.644 15.088 5.210 1.00 86.69 267 TYR A C 1
ATOM 2008 O O . TYR A 1 267 ? 4.230 15.910 6.038 1.00 86.69 267 TYR A O 1
ATOM 2016 N N . PRO A 1 268 ? 3.840 14.551 4.277 1.00 90.50 268 PRO A N 1
ATOM 2017 C CA . PRO A 1 268 ? 2.420 14.839 4.261 1.00 90.50 268 PRO A CA 1
ATOM 2018 C C . PRO A 1 268 ? 1.780 14.274 5.530 1.00 90.50 268 PRO A C 1
ATOM 2020 O O . PRO A 1 268 ? 2.070 13.149 5.937 1.00 90.50 268 PRO A O 1
ATOM 2023 N N . ALA A 1 269 ? 0.899 15.061 6.141 1.00 94.31 269 ALA A N 1
ATOM 2024 C CA . ALA A 1 269 ? 0.161 14.651 7.322 1.00 94.31 269 ALA A CA 1
ATOM 2025 C C . ALA A 1 269 ? -0.747 13.455 6.987 1.00 94.31 269 ALA A C 1
ATOM 2027 O O . ALA A 1 269 ? -1.507 13.502 6.015 1.00 94.31 269 ALA A O 1
ATOM 2028 N N . ILE A 1 270 ? -0.653 12.377 7.765 1.00 96.25 270 ILE A N 1
ATOM 2029 C CA . ILE A 1 270 ? -1.406 11.142 7.538 1.00 96.25 270 ILE A CA 1
ATOM 2030 C C . ILE A 1 270 ? -2.624 11.131 8.457 1.00 96.25 270 ILE A C 1
ATOM 2032 O O . ILE A 1 270 ? -2.505 11.074 9.680 1.00 96.25 270 ILE A O 1
ATOM 2036 N N . THR A 1 271 ? -3.810 11.132 7.860 1.00 97.31 271 THR A N 1
ATOM 2037 C CA . THR A 1 271 ? -5.075 10.949 8.578 1.00 97.31 271 THR A CA 1
ATOM 2038 C C . THR A 1 271 ? -5.122 9.554 9.195 1.00 97.31 271 THR A C 1
ATOM 2040 O O . THR A 1 271 ? -4.953 8.547 8.497 1.00 97.31 271 THR A O 1
ATOM 2043 N N . GLY A 1 272 ? -5.338 9.492 10.507 1.00 97.62 272 GLY A N 1
ATOM 2044 C CA . GLY A 1 272 ? -5.356 8.240 11.248 1.00 97.62 272 GLY A CA 1
ATOM 2045 C C . GLY A 1 272 ? -6.170 8.307 12.540 1.00 97.62 272 GLY A C 1
ATOM 2046 O O . GLY A 1 272 ? -6.873 9.273 12.812 1.00 97.62 272 GLY A O 1
ATOM 2047 N N . MET A 1 273 ? -6.163 7.235 13.316 1.00 98.50 273 MET A N 1
ATOM 2048 C CA . MET A 1 273 ? -6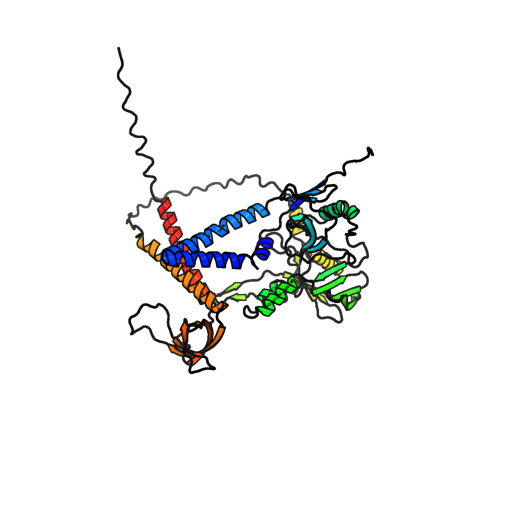.808 7.164 14.623 1.00 98.50 273 MET A CA 1
ATOM 2049 C C . MET A 1 273 ? -5.963 6.306 15.558 1.00 98.50 273 MET A C 1
ATOM 2051 O O . MET A 1 273 ? -5.230 5.426 15.105 1.00 98.50 273 MET A O 1
ATOM 2055 N N . VAL A 1 274 ? -6.074 6.546 16.858 1.00 98.50 274 VAL A N 1
ATOM 2056 C CA . VAL A 1 274 ? -5.469 5.696 17.886 1.00 98.50 274 VAL A CA 1
ATOM 2057 C C . VAL A 1 274 ? -6.577 4.869 18.519 1.00 98.50 274 VAL A C 1
ATOM 2059 O O . VAL A 1 274 ? -7.466 5.428 19.160 1.00 98.50 274 VAL A O 1
ATOM 2062 N N . VAL A 1 275 ? -6.530 3.550 18.327 1.00 98.50 275 VAL A N 1
ATOM 2063 C CA . VAL A 1 275 ? -7.503 2.609 18.900 1.00 98.50 275 VAL A CA 1
ATOM 2064 C C . VAL A 1 275 ? -6.916 1.972 20.158 1.00 98.50 275 VAL A C 1
ATOM 2066 O O . VAL A 1 275 ? -5.912 1.264 20.093 1.00 98.50 275 VAL A O 1
ATOM 2069 N N . GLY A 1 276 ? -7.530 2.220 21.311 1.00 98.44 276 GLY A N 1
ATOM 2070 C CA . GLY A 1 276 ? -7.170 1.621 22.592 1.00 98.44 276 GLY A CA 1
ATOM 2071 C C . GLY A 1 276 ? -8.032 0.399 22.894 1.00 98.44 276 GLY A C 1
ATOM 2072 O O . GLY A 1 276 ? -9.216 0.541 23.185 1.00 98.44 276 GLY A O 1
ATOM 2073 N N . VAL A 1 277 ? -7.435 -0.797 22.867 1.00 98.50 277 VAL A N 1
ATOM 2074 C CA . VAL A 1 277 ? -8.083 -2.045 23.303 1.00 98.50 277 VAL A CA 1
ATOM 2075 C C . VAL A 1 277 ? -7.416 -2.519 24.602 1.00 98.50 277 VAL A C 1
ATOM 2077 O O . VAL A 1 277 ? -6.200 -2.722 24.606 1.00 98.50 277 VAL A O 1
ATOM 2080 N N . PRO A 1 278 ? -8.163 -2.710 25.706 1.00 98.44 278 PRO A N 1
ATOM 2081 C CA . PRO A 1 278 ? -7.606 -3.213 26.960 1.00 98.44 278 PRO A CA 1
ATOM 2082 C C . PRO A 1 278 ? -6.774 -4.494 26.783 1.00 98.44 278 PRO A C 1
ATOM 2084 O O . PRO A 1 278 ? -7.212 -5.448 26.145 1.00 98.44 278 PRO A O 1
ATOM 2087 N N . GLY A 1 279 ? -5.575 -4.517 27.373 1.00 97.56 279 GLY A N 1
ATOM 2088 C CA . GLY A 1 279 ? -4.654 -5.662 27.326 1.00 97.56 279 GLY A CA 1
ATOM 2089 C C . GLY A 1 279 ? -3.600 -5.615 26.213 1.00 97.56 279 GLY A C 1
ATOM 2090 O O . GLY A 1 279 ? -2.673 -6.421 26.233 1.00 97.56 279 GLY A O 1
ATOM 2091 N N . VAL A 1 280 ? -3.678 -4.659 25.283 1.00 98.19 280 VAL A N 1
ATOM 2092 C CA . VAL A 1 280 ? -2.637 -4.406 24.271 1.00 98.19 280 VAL A CA 1
ATOM 2093 C C . VAL A 1 280 ? -2.233 -2.934 24.254 1.00 98.19 280 VAL A C 1
ATOM 2095 O O . VAL A 1 280 ? -2.916 -2.074 24.807 1.00 98.19 280 VAL A O 1
ATOM 2098 N N . GLN A 1 281 ? -1.092 -2.638 23.629 1.00 98.00 281 GLN A N 1
ATOM 2099 C CA . GLN A 1 281 ? -0.688 -1.254 23.394 1.00 98.00 281 GLN A CA 1
ATOM 2100 C C . GLN A 1 281 ? -1.690 -0.556 22.457 1.00 98.00 281 GLN A C 1
ATOM 2102 O O . GLN A 1 281 ? -2.240 -1.222 21.572 1.00 98.00 281 GLN A 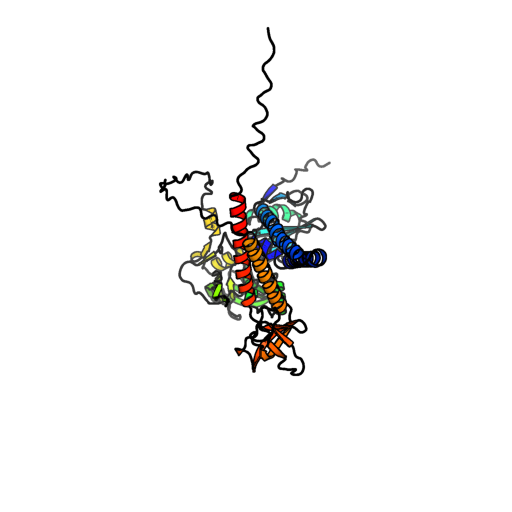O 1
ATOM 2107 N N . PRO A 1 282 ? -1.913 0.765 22.616 1.00 98.31 282 PRO A N 1
ATOM 2108 C CA . PRO A 1 282 ? -2.718 1.538 21.680 1.00 98.31 282 PRO A CA 1
ATOM 2109 C C . PRO A 1 282 ? -2.248 1.327 20.240 1.00 98.31 282 PRO A C 1
ATOM 2111 O O . PRO A 1 282 ? -1.049 1.262 19.967 1.00 98.31 282 PRO A O 1
ATOM 2114 N N . LEU A 1 283 ? -3.201 1.205 19.321 1.00 98.38 283 LEU A N 1
ATOM 2115 C CA . LEU A 1 283 ? -2.957 0.906 17.918 1.00 98.38 283 LEU A CA 1
ATOM 2116 C C . LEU A 1 283 ? -3.099 2.199 17.101 1.00 98.38 283 LEU A C 1
ATOM 2118 O O . LEU A 1 283 ? -4.227 2.596 16.802 1.00 98.38 283 LEU A O 1
ATOM 2122 N N . PRO A 1 284 ? -1.998 2.879 16.736 1.00 98.31 284 PRO A N 1
ATOM 2123 C CA . PRO A 1 284 ? -2.049 3.998 15.807 1.00 98.31 284 PRO A CA 1
ATOM 2124 C C . PRO A 1 284 ? -2.215 3.467 14.376 1.00 98.31 284 PRO A C 1
ATOM 2126 O O . PRO A 1 284 ? -1.324 2.812 13.822 1.00 98.31 284 PRO A O 1
ATOM 2129 N N . ILE A 1 285 ? -3.385 3.727 13.794 1.00 98.44 285 ILE A N 1
ATOM 2130 C CA . ILE A 1 285 ? -3.844 3.208 12.502 1.00 98.44 285 ILE A CA 1
ATOM 2131 C C . ILE A 1 285 ? -4.037 4.378 11.537 1.00 98.44 285 ILE A C 1
ATOM 2133 O O . ILE A 1 285 ? -4.740 5.330 11.859 1.00 98.44 285 ILE A O 1
ATOM 2137 N N . GLY A 1 286 ? -3.453 4.306 10.343 1.00 97.56 286 GLY A N 1
ATOM 2138 C CA . GLY A 1 286 ? -3.646 5.288 9.271 1.00 97.56 286 GLY A CA 1
ATOM 2139 C C . GLY A 1 286 ? -4.236 4.689 7.995 1.00 97.56 286 GLY A C 1
ATOM 2140 O O . GLY A 1 286 ? -4.314 3.471 7.830 1.00 97.56 286 GLY A O 1
ATOM 2141 N N . CYS A 1 287 ? -4.596 5.552 7.046 1.00 96.31 287 CYS A N 1
ATOM 2142 C CA . CYS A 1 287 ? -4.954 5.147 5.688 1.00 96.31 287 CYS A CA 1
ATOM 2143 C C . CYS A 1 287 ? -4.136 5.938 4.661 1.00 96.31 287 CYS A C 1
ATOM 2145 O O . CYS A 1 287 ? -4.225 7.161 4.586 1.00 96.31 287 CYS A O 1
ATOM 2147 N N . LEU A 1 288 ? -3.355 5.231 3.838 1.00 94.75 288 LEU A N 1
ATOM 2148 C CA . LEU A 1 288 ? -2.432 5.841 2.868 1.00 94.75 288 LEU A CA 1
ATOM 2149 C C . LEU A 1 288 ? -3.010 5.974 1.454 1.00 94.75 288 LEU A C 1
ATOM 2151 O O . LEU A 1 288 ? -2.282 6.312 0.521 1.00 94.75 288 LEU A O 1
ATOM 2155 N N . VAL A 1 289 ? -4.301 5.693 1.266 1.00 93.00 289 VAL A N 1
ATOM 2156 C CA . VAL A 1 289 ? -4.938 5.797 -0.051 1.00 93.00 289 VAL A CA 1
ATOM 2157 C C . VAL A 1 289 ? -4.916 7.247 -0.523 1.00 93.00 289 VAL A C 1
ATOM 2159 O O . VAL A 1 289 ? -5.391 8.144 0.171 1.00 93.00 289 VAL A O 1
ATOM 2162 N N . GLN A 1 290 ? -4.381 7.468 -1.722 1.00 91.06 290 GLN A N 1
ATOM 2163 C CA . GLN A 1 290 ? -4.288 8.786 -2.347 1.00 91.06 290 GLN A CA 1
ATOM 2164 C C . GLN A 1 290 ? -5.378 8.992 -3.407 1.00 91.06 290 GLN A C 1
ATOM 2166 O O . GLN A 1 290 ? -5.829 8.049 -4.066 1.00 91.06 290 GLN A O 1
ATOM 2171 N N . VAL A 1 291 ? -5.788 10.249 -3.579 1.00 88.25 291 VAL A N 1
ATOM 2172 C CA . VAL A 1 291 ? -6.652 10.734 -4.662 1.00 88.25 291 VAL A CA 1
ATOM 2173 C C . VAL A 1 291 ? -6.055 12.047 -5.168 1.00 88.25 291 VAL A C 1
ATOM 2175 O O . VAL A 1 291 ? -5.948 13.023 -4.424 1.00 88.25 291 VAL A O 1
ATOM 2178 N N . GLY A 1 292 ? -5.634 12.071 -6.435 1.00 87.25 292 GLY A N 1
ATOM 2179 C CA . GLY A 1 292 ? -4.878 13.196 -6.985 1.00 87.25 292 GLY A CA 1
ATOM 2180 C C . GLY A 1 292 ? -3.504 13.324 -6.320 1.00 87.25 292 GLY A C 1
ATOM 2181 O O . GLY A 1 292 ? -2.744 12.361 -6.291 1.00 87.25 292 GLY A O 1
ATOM 2182 N N . SER A 1 293 ? -3.190 14.510 -5.798 1.00 84.75 293 SER A N 1
ATOM 2183 C CA . SER A 1 293 ? -1.920 14.817 -5.124 1.00 84.75 293 SER A CA 1
ATOM 2184 C C . SER A 1 293 ? -1.945 14.635 -3.601 1.00 84.75 293 SER A C 1
ATOM 2186 O O . SER A 1 293 ? -0.927 14.864 -2.953 1.00 84.75 293 SER A O 1
ATOM 2188 N N . GLY A 1 294 ? -3.085 14.265 -3.010 1.00 90.50 294 GLY A N 1
ATOM 2189 C CA . GLY A 1 294 ? -3.244 14.166 -1.557 1.00 90.50 294 GLY A CA 1
ATOM 2190 C C . GLY A 1 294 ? -3.837 12.840 -1.099 1.00 90.50 294 GLY A C 1
ATOM 2191 O O . GLY A 1 294 ? -4.272 12.016 -1.905 1.00 90.50 294 GLY A O 1
ATOM 2192 N N . PHE A 1 295 ? -3.886 12.645 0.218 1.00 93.94 295 PHE A N 1
ATOM 2193 C CA . PHE A 1 295 ? -4.620 11.529 0.806 1.00 93.94 295 PHE A CA 1
ATOM 2194 C C . PHE A 1 295 ? -6.125 11.687 0.581 1.00 93.94 295 PHE A C 1
ATOM 2196 O O . PHE A 1 295 ? -6.657 12.799 0.542 1.00 93.94 295 PHE A O 1
ATOM 2203 N N . ARG A 1 296 ? -6.802 10.550 0.409 1.00 95.12 296 ARG A N 1
ATOM 2204 C CA . ARG A 1 296 ? -8.249 10.460 0.204 1.00 95.12 296 ARG A CA 1
ATOM 2205 C C . ARG A 1 296 ? -9.024 11.017 1.392 1.00 95.12 296 ARG A C 1
ATOM 2207 O O . ARG A 1 296 ? -10.037 11.677 1.191 1.00 95.12 296 ARG A O 1
ATOM 2214 N N . PHE A 1 297 ? -8.544 10.722 2.595 1.00 97.19 297 PHE A N 1
ATOM 2215 C CA . PHE A 1 297 ? -9.241 11.012 3.836 1.00 97.19 297 PHE A CA 1
ATOM 2216 C C . PHE A 1 297 ? -8.582 12.164 4.591 1.00 97.19 297 PHE A C 1
ATOM 2218 O O . PHE A 1 297 ? -7.354 12.213 4.687 1.00 97.19 297 PHE A O 1
ATOM 2225 N N . SER A 1 298 ? -9.391 13.046 5.171 1.00 97.25 298 SER A N 1
ATOM 2226 C CA . SER A 1 298 ? -8.974 14.075 6.135 1.00 97.25 298 SER A CA 1
ATOM 2227 C C . SER A 1 298 ? -9.956 14.159 7.299 1.00 97.25 298 SER A C 1
ATOM 2229 O O . SER A 1 298 ? -11.126 13.819 7.147 1.00 97.25 298 SER A O 1
ATOM 2231 N N . TRP A 1 299 ? -9.488 14.591 8.470 1.00 97.81 299 TRP A N 1
ATOM 2232 C CA . TRP A 1 299 ? -10.370 14.921 9.590 1.00 97.81 299 TRP A CA 1
ATOM 2233 C C . TRP A 1 299 ? -10.827 16.379 9.518 1.00 97.81 299 TRP A C 1
ATOM 2235 O O . TRP A 1 299 ? -10.061 17.259 9.127 1.00 97.81 299 TRP A O 1
ATOM 2245 N N . ARG A 1 300 ? -12.063 16.634 9.945 1.00 96.81 300 ARG A N 1
ATOM 2246 C CA . ARG A 1 300 ? -12.627 17.960 10.192 1.00 96.81 300 ARG A CA 1
ATOM 2247 C C . ARG A 1 300 ? -12.285 18.430 11.593 1.00 96.81 300 ARG A C 1
ATOM 2249 O O . ARG A 1 300 ? -12.371 17.666 12.553 1.00 96.81 300 ARG A O 1
ATOM 2256 N N . GLY A 1 301 ? -12.047 19.731 11.708 1.00 95.19 301 GLY A N 1
ATOM 2257 C CA . GLY A 1 301 ? -11.775 20.382 12.984 1.00 95.19 301 GLY A CA 1
ATOM 2258 C C . GLY A 1 301 ? -10.348 20.156 13.476 1.00 95.19 301 GLY A C 1
ATOM 2259 O O . GLY A 1 301 ? -9.480 19.690 12.741 1.00 95.19 301 GLY A O 1
ATOM 2260 N N . ASN A 1 302 ? -10.107 20.543 14.727 1.00 95.75 302 ASN A N 1
ATOM 2261 C CA . ASN 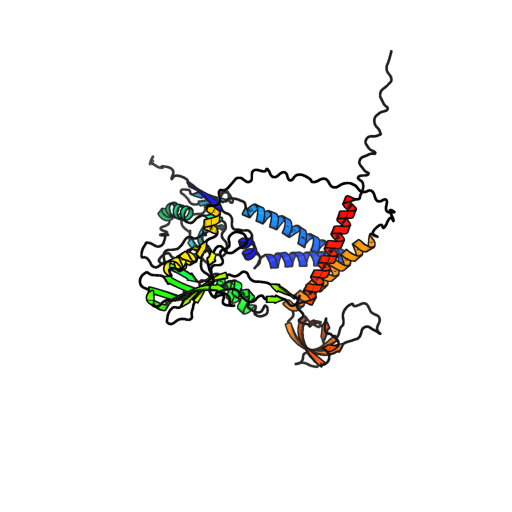A 1 302 ? -8.808 20.392 15.366 1.00 95.75 302 ASN A CA 1
ATOM 2262 C C . ASN A 1 302 ? -8.732 19.020 16.045 1.00 95.75 302 ASN A C 1
ATOM 2264 O O . ASN A 1 302 ? -9.429 18.784 17.031 1.00 95.75 302 ASN A O 1
ATOM 2268 N N . VAL A 1 303 ? -7.910 18.123 15.508 1.00 97.38 303 VAL A N 1
ATOM 2269 C CA . VAL A 1 303 ? -7.659 16.794 16.081 1.00 97.38 303 VAL A CA 1
ATOM 2270 C C . VAL A 1 303 ? -6.211 16.707 16.568 1.00 97.38 303 VAL A C 1
ATOM 2272 O O . VAL A 1 303 ? -5.349 17.396 16.017 1.00 97.38 303 VAL A O 1
ATOM 2275 N N . PRO A 1 304 ? -5.912 15.878 17.586 1.00 97.69 304 PRO A N 1
ATOM 2276 C CA . PRO A 1 304 ? -4.547 15.664 18.049 1.00 97.69 304 PRO A CA 1
ATOM 2277 C C . PRO A 1 304 ? -3.596 15.346 16.893 1.00 97.69 304 PRO A C 1
ATOM 2279 O O . PRO A 1 304 ? -3.900 14.500 16.051 1.00 97.69 304 PRO A O 1
ATOM 2282 N N . SER A 1 305 ? -2.442 16.011 16.871 1.00 97.00 305 SER A N 1
ATOM 2283 C CA . SER A 1 305 ? -1.434 15.834 15.826 1.00 97.00 305 SER A CA 1
ATO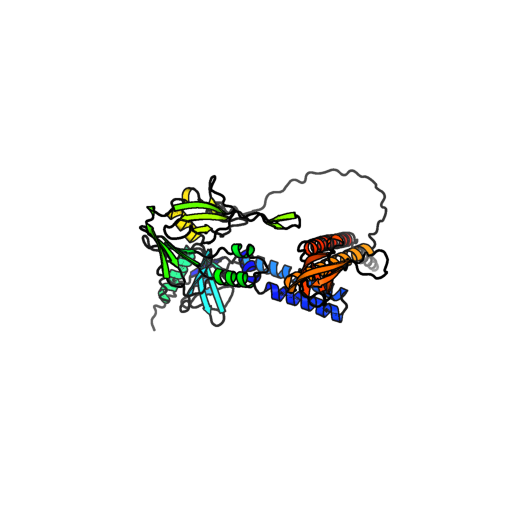M 2284 C C . SER A 1 305 ? -0.142 15.260 16.411 1.00 97.00 305 SER A C 1
ATOM 2286 O O . SER A 1 305 ? 0.822 16.010 16.589 1.00 97.00 305 SER A O 1
ATOM 2288 N N . PRO A 1 306 ? -0.113 13.971 16.803 1.00 96.44 306 PRO A N 1
ATOM 2289 C CA . PRO A 1 306 ? 1.089 13.376 17.361 1.00 96.44 306 PRO A CA 1
ATOM 2290 C C . PRO A 1 306 ? 2.219 13.381 16.328 1.00 96.44 306 PRO A C 1
ATOM 2292 O O . PRO A 1 306 ? 2.018 13.126 15.137 1.00 96.44 306 PRO A O 1
ATOM 2295 N N . ASN A 1 307 ? 3.422 13.658 16.820 1.00 94.19 307 ASN A N 1
ATOM 2296 C CA . ASN A 1 307 ? 4.640 13.759 16.026 1.00 94.19 307 ASN A CA 1
ATOM 2297 C C . ASN A 1 307 ? 5.265 12.380 15.744 1.00 94.19 307 ASN A C 1
ATOM 2299 O O . ASN A 1 307 ? 6.448 12.125 15.962 1.00 94.19 307 ASN A O 1
ATOM 2303 N N . GLU A 1 308 ? 4.430 11.431 15.346 1.00 93.88 308 GLU A N 1
ATOM 2304 C CA . GLU A 1 308 ? 4.834 10.060 15.072 1.00 93.88 308 GLU A CA 1
ATOM 2305 C C . GLU A 1 308 ? 4.153 9.561 13.801 1.00 93.88 308 GLU A C 1
ATOM 2307 O O . GLU A 1 308 ? 3.220 10.176 13.285 1.00 93.88 308 GLU A O 1
ATOM 2312 N N . ARG A 1 309 ? 4.638 8.445 13.256 1.00 95.44 309 ARG A N 1
ATOM 2313 C CA . ARG A 1 309 ? 3.989 7.774 12.121 1.00 95.44 309 ARG A CA 1
ATOM 2314 C C . ARG A 1 309 ? 2.985 6.762 12.663 1.00 95.44 309 ARG A C 1
ATOM 2316 O O . ARG A 1 309 ? 3.281 6.131 13.678 1.00 95.44 309 ARG A O 1
ATOM 2323 N N . PRO A 1 310 ? 1.852 6.517 11.978 1.00 97.06 310 PRO A N 1
ATOM 2324 C CA . PRO A 1 310 ? 0.991 5.423 12.387 1.00 97.06 310 PRO A CA 1
ATOM 2325 C C . PRO A 1 310 ? 1.777 4.117 12.265 1.00 97.06 310 PRO A C 1
ATOM 2327 O O . PRO A 1 310 ? 2.516 3.928 11.295 1.00 97.06 310 PRO A O 1
ATOM 2330 N N . ALA A 1 311 ? 1.642 3.230 13.247 1.00 96.94 311 ALA A N 1
ATOM 2331 C CA . ALA A 1 311 ? 2.330 1.942 13.235 1.00 96.94 311 ALA A CA 1
ATOM 2332 C C . ALA A 1 311 ? 1.734 1.020 12.166 1.00 96.94 311 ALA A C 1
ATOM 2334 O O . ALA A 1 311 ? 2.455 0.269 11.503 1.00 96.94 311 ALA A O 1
ATOM 2335 N N . TYR A 1 312 ? 0.418 1.129 11.972 1.00 97.94 312 TYR A N 1
ATOM 2336 C CA . TYR A 1 312 ? -0.346 0.290 11.067 1.00 97.94 312 TYR A CA 1
ATOM 2337 C C . TYR A 1 312 ? -1.088 1.109 10.023 1.00 97.94 312 TYR A C 1
ATOM 2339 O O . TYR A 1 312 ? -1.463 2.261 10.242 1.00 97.94 312 TYR A O 1
ATOM 2347 N N . VAL A 1 313 ? -1.333 0.484 8.882 1.00 97.19 313 VAL A N 1
ATOM 2348 C CA . VAL A 1 313 ? -2.138 1.027 7.797 1.00 97.19 313 VAL A CA 1
ATOM 2349 C C . VAL A 1 313 ? -3.183 0.006 7.375 1.00 97.19 313 VAL A C 1
ATOM 2351 O O . VAL A 1 313 ? -2.916 -1.197 7.341 1.00 97.19 313 VAL A O 1
ATOM 2354 N N . VAL A 1 314 ? -4.378 0.495 7.063 1.00 97.31 314 VAL A N 1
ATOM 2355 C CA . VAL A 1 314 ? -5.518 -0.319 6.618 1.00 97.31 314 VAL A CA 1
ATOM 2356 C C . VAL A 1 314 ? -5.919 0.035 5.190 1.00 97.31 314 VAL A C 1
ATOM 2358 O O . VAL A 1 314 ? -5.442 1.021 4.619 1.00 97.31 314 VAL A O 1
ATOM 2361 N N . SER A 1 315 ? -6.787 -0.786 4.597 1.00 95.69 315 SER A N 1
ATOM 2362 C CA . SER A 1 315 ? -7.444 -0.428 3.341 1.00 95.69 315 SER A CA 1
ATOM 2363 C C . SER A 1 315 ? -8.406 0.748 3.527 1.00 95.69 315 SER A C 1
ATOM 2365 O O . SER A 1 315 ? -8.880 0.997 4.633 1.00 95.69 315 SER A O 1
ATOM 2367 N N . ALA A 1 316 ? -8.736 1.469 2.452 1.00 94.81 316 ALA A N 1
ATOM 2368 C CA . ALA A 1 316 ? -9.758 2.519 2.523 1.00 94.81 316 ALA A CA 1
ATOM 2369 C C . ALA A 1 316 ? -11.137 1.974 2.939 1.00 94.81 316 ALA A C 1
ATOM 2371 O O . ALA A 1 316 ? -11.871 2.651 3.657 1.00 94.81 316 ALA A O 1
ATOM 2372 N N . ALA A 1 317 ? -11.464 0.743 2.540 1.00 94.50 317 ALA A N 1
ATOM 2373 C CA . ALA A 1 317 ? -12.696 0.076 2.942 1.00 94.50 317 ALA A CA 1
ATOM 2374 C C . ALA A 1 317 ? -12.750 -0.149 4.455 1.00 94.50 317 ALA A C 1
ATOM 2376 O O . ALA A 1 317 ? -13.750 0.183 5.091 1.00 94.50 317 ALA A O 1
ATOM 2377 N N . ASP A 1 318 ? -11.666 -0.697 5.010 1.00 96.31 318 ASP A N 1
ATOM 2378 C CA . ASP A 1 318 ? -11.521 -0.973 6.439 1.00 96.31 318 ASP A CA 1
ATOM 2379 C C . ASP A 1 318 ? -11.460 0.326 7.239 1.00 96.31 318 ASP A C 1
ATOM 2381 O O . ASP A 1 318 ? -12.078 0.429 8.293 1.00 96.31 318 ASP A O 1
ATOM 2385 N N . TRP A 1 319 ? -10.780 1.346 6.710 1.00 97.44 319 TRP A N 1
ATOM 2386 C CA . TRP A 1 319 ? -10.748 2.684 7.291 1.00 97.44 319 TRP A CA 1
ATOM 2387 C C . TRP A 1 319 ? -12.161 3.231 7.495 1.00 97.44 319 TRP A C 1
ATOM 2389 O O . TRP A 1 319 ? -12.517 3.606 8.612 1.00 97.44 319 TRP A O 1
ATOM 2399 N N . LEU A 1 320 ? -12.994 3.195 6.449 1.00 95.81 320 LEU A N 1
ATOM 2400 C CA . LEU A 1 320 ? -14.390 3.619 6.537 1.00 95.81 320 LEU A CA 1
ATOM 2401 C C . LEU A 1 320 ? -15.169 2.798 7.577 1.00 95.81 320 LEU A C 1
ATOM 2403 O O . LEU A 1 320 ? -15.887 3.396 8.377 1.00 95.81 320 LEU A O 1
ATOM 2407 N N . THR A 1 321 ? -14.964 1.471 7.648 1.00 94.94 321 THR A N 1
ATOM 2408 C CA . THR A 1 321 ? -15.587 0.618 8.684 1.00 94.94 321 THR A CA 1
ATOM 2409 C C . THR A 1 321 ? -15.236 1.105 10.075 1.00 94.94 321 THR A C 1
ATOM 2411 O O . THR A 1 321 ? -16.111 1.238 10.922 1.00 94.94 321 THR A O 1
ATOM 2414 N N . LEU A 1 322 ? -13.947 1.337 10.325 1.00 97.12 322 LEU A N 1
ATOM 2415 C CA . LEU A 1 322 ? -13.463 1.715 11.643 1.00 97.12 322 LEU A CA 1
ATOM 2416 C C . LEU A 1 322 ? -14.042 3.073 12.027 1.00 97.12 322 LEU A C 1
ATOM 2418 O O . LEU A 1 322 ? -14.550 3.229 13.133 1.00 97.12 322 LEU A O 1
ATOM 2422 N N . THR A 1 323 ? -14.057 4.033 11.098 1.00 97.50 323 THR A N 1
ATOM 2423 C CA . THR A 1 323 ? -14.661 5.343 11.369 1.00 97.50 323 THR A CA 1
ATOM 2424 C C . THR A 1 323 ? -16.158 5.265 11.649 1.00 97.50 323 THR A C 1
ATOM 2426 O O . THR A 1 323 ? -16.629 5.951 12.549 1.00 97.50 323 THR A O 1
ATOM 2429 N N . GLU A 1 324 ? -16.896 4.412 10.942 1.00 96.38 324 GLU A N 1
ATOM 2430 C CA . GLU A 1 324 ? -18.322 4.191 11.186 1.00 96.38 324 GLU A CA 1
ATOM 2431 C C . GLU A 1 324 ? -18.553 3.513 12.534 1.00 96.38 324 GLU A C 1
ATOM 2433 O O . GLU A 1 324 ? -19.321 4.009 13.359 1.00 96.38 324 GLU A O 1
ATOM 2438 N N . LYS A 1 325 ? -17.819 2.430 12.805 1.00 96.25 325 LYS A N 1
ATOM 2439 C CA . LYS A 1 325 ? -17.948 1.663 14.042 1.00 96.25 325 LYS A CA 1
ATOM 2440 C C . LYS A 1 325 ? -17.692 2.511 15.280 1.00 96.25 325 LYS A C 1
ATOM 2442 O O . LYS A 1 325 ? -18.394 2.369 16.277 1.00 96.25 325 LYS A O 1
ATOM 2447 N N . PHE A 1 326 ? -16.688 3.377 15.216 1.00 97.19 326 PHE A N 1
ATOM 2448 C CA . PHE A 1 326 ? -16.312 4.255 16.318 1.00 97.19 326 PHE A CA 1
ATOM 2449 C C . PHE A 1 326 ? -17.057 5.596 16.312 1.00 97.19 326 PHE A C 1
ATOM 2451 O O . PHE A 1 326 ? -16.684 6.497 17.058 1.00 97.19 326 PHE A O 1
ATOM 2458 N N . ALA A 1 327 ? -18.099 5.746 15.484 1.00 97.31 327 ALA A N 1
ATOM 2459 C CA . ALA A 1 327 ? -18.898 6.966 15.367 1.00 97.31 327 ALA A CA 1
ATOM 2460 C C . ALA A 1 327 ? -18.067 8.232 15.051 1.00 97.31 327 ALA A C 1
ATOM 2462 O O . ALA A 1 327 ? -18.391 9.336 15.490 1.00 97.31 327 ALA A O 1
ATOM 2463 N N . LEU A 1 328 ? -17.004 8.082 14.254 1.00 97.62 328 LEU A N 1
ATOM 2464 C CA . LEU A 1 328 ? -16.115 9.154 13.789 1.00 97.62 328 LEU A CA 1
ATOM 2465 C C . LEU A 1 328 ? -16.454 9.655 12.375 1.00 97.62 328 LEU A C 1
ATOM 2467 O O . LEU A 1 328 ? -15.843 10.611 11.905 1.00 97.62 328 LEU A O 1
ATOM 2471 N N . THR A 1 329 ? -17.424 9.052 11.679 1.00 97.31 329 THR A N 1
ATOM 2472 C CA . THR A 1 329 ? -17.770 9.400 10.285 1.00 97.31 329 THR A CA 1
ATOM 2473 C C . THR A 1 329 ? -18.111 10.876 10.091 1.00 97.31 329 THR A C 1
ATOM 2475 O O . THR A 1 329 ? -17.762 11.454 9.069 1.00 97.31 329 THR A O 1
ATOM 2478 N N . TRP A 1 330 ? -18.743 11.524 11.072 1.00 96.62 330 TRP A N 1
ATOM 2479 C CA . TRP A 1 330 ? -19.118 12.941 10.981 1.00 96.62 330 TRP A CA 1
ATOM 2480 C C . TRP A 1 330 ? -17.913 13.897 10.985 1.00 96.62 330 TRP A C 1
ATOM 2482 O O . TRP A 1 330 ? -18.011 15.020 10.484 1.00 96.62 330 TRP A O 1
ATOM 2492 N N . HIS A 1 331 ? -16.769 13.445 11.507 1.00 96.62 331 HIS A N 1
ATOM 2493 C CA . HIS A 1 331 ? -15.496 14.151 11.410 1.00 96.62 331 HIS A CA 1
ATOM 2494 C C . HIS A 1 331 ? -14.744 13.846 10.117 1.00 96.62 331 HIS A C 1
ATOM 2496 O O . HIS A 1 331 ? -13.781 14.540 9.815 1.00 96.62 331 HIS A O 1
ATOM 2502 N N . LEU A 1 332 ? -15.104 12.800 9.378 1.00 97.44 332 LEU A N 1
ATOM 2503 C CA . LEU A 1 332 ? -14.318 12.339 8.244 1.00 97.44 332 LEU A CA 1
ATOM 2504 C C . LEU A 1 332 ? -14.720 13.063 6.954 1.00 97.44 332 LEU A C 1
ATOM 2506 O O . LEU A 1 332 ? -15.895 13.163 6.608 1.00 97.44 332 LEU A O 1
ATOM 2510 N N . GLU A 1 333 ? -13.729 13.508 6.193 1.00 97.06 333 GLU A N 1
ATOM 2511 C CA . GLU A 1 333 ? -13.884 13.949 4.810 1.00 97.06 333 GLU A CA 1
ATOM 2512 C C . GLU A 1 333 ? -13.329 12.893 3.865 1.00 97.06 333 GLU A C 1
ATOM 2514 O O . GLU A 1 333 ? -12.166 12.507 3.977 1.00 97.06 333 GLU A O 1
ATOM 2519 N N . ASP A 1 334 ? -14.146 12.462 2.903 1.00 96.06 334 ASP A N 1
ATOM 2520 C CA . ASP A 1 334 ? -13.725 11.595 1.806 1.00 96.06 334 ASP A CA 1
ATOM 2521 C C . ASP A 1 334 ? -13.676 12.387 0.493 1.00 96.06 334 ASP A C 1
ATOM 2523 O O . ASP A 1 334 ? -14.700 12.704 -0.116 1.00 96.06 334 ASP A O 1
ATOM 2527 N N . ARG A 1 335 ? -12.464 12.683 0.021 1.00 94.00 335 ARG A N 1
ATOM 2528 C CA . ARG A 1 335 ? -12.248 13.421 -1.232 1.00 94.00 335 ARG A CA 1
ATOM 2529 C C . ARG A 1 335 ? -12.652 12.629 -2.473 1.00 94.00 335 ARG A C 1
ATOM 2531 O O . ARG A 1 335 ? -12.921 13.243 -3.505 1.00 94.00 335 ARG A O 1
ATOM 2538 N N . ALA A 1 336 ? -12.703 11.296 -2.403 1.00 88.56 336 ALA A N 1
ATOM 2539 C CA . ALA A 1 336 ? -13.173 10.484 -3.523 1.00 88.56 336 ALA A CA 1
ATOM 2540 C C . ALA A 1 336 ? -14.669 10.716 -3.782 1.00 88.56 336 ALA A C 1
ATOM 2542 O O . ALA A 1 336 ? -15.073 10.848 -4.936 1.00 88.56 336 ALA A O 1
ATOM 2543 N N . ALA A 1 337 ? -15.472 10.858 -2.721 1.00 85.81 337 ALA A N 1
ATOM 2544 C CA . ALA A 1 337 ? -16.896 11.167 -2.837 1.00 85.81 337 ALA A CA 1
ATOM 2545 C C . ALA A 1 337 ? -17.127 12.550 -3.474 1.00 85.81 337 ALA A C 1
ATOM 2547 O O . ALA A 1 337 ? -17.993 12.709 -4.333 1.00 85.81 337 ALA A O 1
ATOM 2548 N N . THR A 1 338 ? -16.301 13.542 -3.128 1.00 84.69 338 THR A N 1
ATOM 2549 C CA . THR A 1 338 ? -16.375 14.886 -3.726 1.00 84.69 338 THR A CA 1
ATOM 2550 C C . THR A 1 338 ? -16.025 14.881 -5.214 1.00 84.69 338 THR A C 1
ATOM 2552 O O . THR A 1 338 ? -16.668 15.580 -5.995 1.00 84.69 338 THR A O 1
ATOM 2555 N N . ALA A 1 339 ? -15.040 14.075 -5.628 1.00 80.12 339 ALA A N 1
ATOM 2556 C CA . ALA A 1 339 ? -14.624 13.980 -7.027 1.00 80.12 339 ALA A CA 1
ATOM 2557 C C . ALA A 1 339 ? -15.727 13.421 -7.944 1.00 80.12 339 ALA A C 1
ATOM 2559 O O . ALA A 1 339 ? -15.813 13.832 -9.097 1.00 80.12 339 ALA A O 1
ATOM 2560 N N . HIS A 1 340 ? -16.585 12.530 -7.435 1.00 72.81 340 HIS A N 1
ATOM 2561 C CA . HIS A 1 340 ? -17.727 11.997 -8.185 1.00 72.81 340 HIS A CA 1
ATOM 2562 C C . HIS A 1 340 ? -18.889 12.990 -8.328 1.00 72.81 340 HIS A C 1
ATOM 2564 O O . HIS A 1 340 ? -19.631 12.914 -9.303 1.00 72.81 340 HIS A O 1
ATOM 2570 N N . ASN A 1 341 ? -19.036 13.922 -7.383 1.00 73.69 341 ASN A N 1
ATOM 2571 C CA . ASN A 1 341 ? -20.130 14.898 -7.378 1.00 73.69 341 ASN A CA 1
ATOM 2572 C C . ASN A 1 341 ? -19.824 16.165 -8.187 1.00 73.69 341 ASN A C 1
ATOM 2574 O O . ASN A 1 341 ? -20.731 16.950 -8.461 1.00 73.69 341 ASN A O 1
ATOM 2578 N N . LEU A 1 342 ? -18.564 16.384 -8.573 1.00 70.50 342 LEU A N 1
ATOM 2579 C CA . LEU A 1 342 ? -18.228 17.426 -9.534 1.00 70.50 342 LEU A CA 1
ATOM 2580 C C . LEU A 1 342 ? -18.780 16.999 -10.900 1.00 70.50 342 LEU A C 1
ATOM 2582 O O . LEU A 1 342 ? -18.370 15.949 -11.402 1.00 70.50 342 LEU A O 1
ATOM 2586 N N . PRO A 1 343 ? -19.694 17.781 -11.514 1.00 61.94 343 PRO A N 1
ATOM 2587 C CA . PRO A 1 343 ? -20.137 17.498 -12.864 1.00 61.94 343 PRO A CA 1
ATOM 2588 C C . PRO A 1 343 ? -18.884 17.383 -13.720 1.00 61.94 343 PRO A C 1
ATOM 2590 O O . PRO A 1 343 ? -18.055 18.296 -13.724 1.00 61.94 343 PRO A O 1
ATOM 2593 N N . THR A 1 344 ? -18.728 16.261 -14.419 1.00 54.38 344 THR A N 1
ATOM 2594 C CA . THR A 1 344 ? -17.712 16.084 -15.457 1.00 54.38 344 THR A CA 1
ATOM 2595 C C . THR A 1 344 ? -18.067 17.010 -16.616 1.00 54.38 344 THR A C 1
ATOM 2597 O O . THR A 1 344 ? -18.507 16.572 -17.676 1.00 54.38 344 THR A O 1
ATOM 2600 N N . GLY A 1 345 ? -17.971 18.318 -16.384 1.00 44.84 345 GLY A N 1
ATOM 2601 C CA . GLY A 1 345 ? -18.054 19.327 -17.411 1.00 44.84 345 GLY A CA 1
ATOM 2602 C C . GLY A 1 345 ? -16.933 19.015 -18.377 1.00 44.84 345 GLY A C 1
ATOM 2603 O O . GLY A 1 345 ? -15.760 19.037 -17.998 1.00 44.84 345 GLY A O 1
ATOM 2604 N N . ASN A 1 346 ? -17.306 18.639 -19.598 1.00 41.31 346 ASN A N 1
ATOM 2605 C CA . ASN A 1 346 ? -16.363 18.493 -20.690 1.00 41.31 346 ASN A CA 1
ATOM 2606 C C . ASN A 1 346 ? -15.450 19.727 -20.688 1.00 41.31 346 ASN A C 1
ATOM 2608 O O . ASN A 1 346 ? -15.969 20.845 -20.721 1.00 41.31 346 ASN A O 1
ATOM 2612 N N . PRO A 1 347 ? -14.117 19.565 -20.667 1.00 46.50 347 PRO A N 1
ATOM 2613 C CA . PRO A 1 347 ? -13.199 20.670 -20.880 1.00 46.50 347 PRO A CA 1
ATOM 2614 C C . PRO A 1 347 ? -13.231 21.039 -22.371 1.00 46.50 347 PRO A C 1
ATOM 2616 O O . PRO A 1 347 ? -12.261 20.864 -23.104 1.00 46.50 347 PRO A O 1
ATOM 2619 N N . THR A 1 348 ? -14.379 21.502 -22.860 1.00 46.22 348 THR A N 1
ATOM 2620 C CA . THR A 1 348 ? -14.489 22.179 -24.146 1.00 46.22 348 THR A CA 1
ATOM 2621 C C . THR A 1 348 ? -14.006 23.603 -23.945 1.00 46.22 348 THR A C 1
ATOM 2623 O O . THR A 1 348 ? -14.711 24.445 -23.403 1.00 46.22 348 THR A O 1
ATOM 2626 N N . ALA A 1 349 ? -12.745 23.793 -24.326 1.00 53.69 349 ALA A N 1
ATOM 2627 C CA . ALA A 1 349 ? -12.150 25.009 -24.854 1.00 53.69 349 ALA A CA 1
ATOM 2628 C C . ALA A 1 349 ? -13.104 26.208 -24.997 1.00 53.69 349 ALA A C 1
ATOM 2630 O O . ALA A 1 349 ? -13.878 26.226 -25.944 1.00 53.69 349 ALA A O 1
ATOM 2631 N N . ASP A 1 350 ? -12.970 27.220 -24.137 1.00 46.25 350 ASP A N 1
ATOM 2632 C CA . ASP A 1 350 ? -12.964 28.625 -24.570 1.00 46.25 350 ASP A CA 1
ATOM 2633 C C . ASP A 1 350 ? -12.513 29.544 -23.420 1.00 46.25 350 ASP A C 1
ATOM 2635 O O . ASP A 1 350 ? -13.317 30.077 -22.661 1.00 46.25 350 ASP A O 1
ATOM 2639 N N . VAL A 1 351 ? -11.202 29.718 -23.246 1.00 45.88 351 VAL A N 1
ATOM 2640 C CA . VAL A 1 351 ? -10.679 30.903 -22.548 1.00 45.88 351 VAL A CA 1
ATOM 2641 C C . VAL A 1 351 ? -9.586 31.488 -23.428 1.00 45.88 351 VAL A C 1
ATOM 2643 O O . VAL A 1 351 ? -8.394 31.229 -23.268 1.00 45.88 351 VAL A O 1
ATOM 2646 N N . ARG A 1 352 ? -10.026 32.249 -24.432 1.00 44.81 352 ARG A N 1
ATOM 2647 C CA . ARG A 1 352 ? -9.196 33.226 -25.134 1.00 44.81 352 ARG A CA 1
ATOM 2648 C C . ARG A 1 352 ? -8.872 34.354 -24.153 1.00 44.81 352 ARG A C 1
ATOM 2650 O O . ARG A 1 352 ? -9.686 35.245 -23.933 1.00 44.81 352 ARG A O 1
ATOM 2657 N N . GLU A 1 353 ? -7.682 34.313 -23.563 1.00 42.62 353 GLU A N 1
ATOM 2658 C CA . GLU A 1 353 ? -7.112 35.484 -22.894 1.00 42.62 353 GLU A CA 1
ATOM 2659 C C . GLU A 1 353 ? -6.836 36.587 -23.938 1.00 42.62 353 GLU A C 1
ATOM 2661 O O . GLU A 1 353 ? -6.198 36.318 -24.964 1.00 42.62 353 GLU A O 1
ATOM 2666 N N . PRO A 1 354 ? -7.299 37.829 -23.716 1.00 47.12 354 PRO A N 1
ATOM 2667 C CA . PRO A 1 354 ? -6.982 38.948 -24.587 1.00 47.12 354 PRO A CA 1
ATOM 2668 C C . PRO A 1 354 ? -5.526 39.376 -24.369 1.00 47.12 354 PRO A C 1
ATOM 2670 O O . PRO A 1 354 ? -5.135 39.830 -23.294 1.00 47.12 354 PRO A O 1
ATOM 2673 N N . LEU A 1 355 ? -4.725 39.248 -25.428 1.00 45.72 355 LEU A N 1
ATOM 2674 C CA . LEU A 1 355 ? -3.372 39.790 -25.518 1.00 45.72 355 LEU A CA 1
ATOM 2675 C C . LEU A 1 355 ? -3.410 41.312 -25.315 1.00 45.72 355 LEU A C 1
ATOM 2677 O O . LEU A 1 355 ? -3.766 42.072 -26.213 1.00 45.72 355 LEU A O 1
ATOM 2681 N N . SER A 1 356 ? -3.024 41.740 -24.114 1.00 48.94 356 SER A N 1
ATOM 2682 C CA . SER A 1 356 ? -2.731 43.130 -23.784 1.00 48.94 356 SER A CA 1
ATOM 2683 C C . SER A 1 356 ? -1.456 43.558 -24.514 1.00 48.94 356 SER A C 1
ATOM 2685 O O . SER A 1 356 ? -0.364 43.040 -24.264 1.00 48.94 356 SER A O 1
ATOM 2687 N N . GLY A 1 357 ? -1.630 44.479 -25.462 1.00 51.56 357 GLY A N 1
ATOM 2688 C CA . GLY A 1 357 ? -0.555 45.121 -26.204 1.00 51.56 357 GLY A CA 1
ATOM 2689 C C . GLY A 1 357 ? 0.378 45.894 -25.278 1.00 51.56 357 GLY A C 1
ATOM 2690 O O . GLY A 1 357 ? -0.062 46.651 -24.412 1.00 51.56 357 GLY A O 1
ATOM 2691 N N . ARG A 1 358 ? 1.684 45.705 -25.478 1.00 47.38 358 ARG A N 1
ATOM 2692 C CA . ARG A 1 358 ? 2.723 46.502 -24.833 1.00 47.38 358 ARG A CA 1
ATOM 2693 C C . ARG A 1 358 ? 3.673 47.033 -25.897 1.00 47.38 358 ARG A C 1
ATOM 2695 O O . ARG A 1 358 ? 4.324 46.263 -26.603 1.00 47.38 358 ARG A O 1
ATOM 2702 N N . ASP A 1 359 ? 3.668 48.356 -25.988 1.00 40.59 359 ASP A N 1
ATOM 2703 C CA . ASP A 1 359 ? 4.350 49.190 -26.967 1.00 40.59 359 ASP A CA 1
ATOM 2704 C C . ASP A 1 359 ? 5.864 48.984 -27.048 1.00 40.59 359 ASP A C 1
ATOM 2706 O O . ASP A 1 359 ? 6.559 48.733 -26.057 1.00 40.59 359 ASP A O 1
ATOM 2710 N N . HIS A 1 360 ? 6.351 49.142 -28.278 1.00 41.59 360 HIS A N 1
ATOM 2711 C CA . HIS A 1 360 ? 7.752 49.195 -28.673 1.00 41.59 360 HIS A CA 1
ATOM 2712 C C . HIS A 1 360 ? 8.383 50.540 -28.295 1.00 41.59 360 HIS A C 1
ATOM 2714 O O . HIS A 1 360 ? 8.015 51.584 -28.826 1.00 41.59 360 HIS A O 1
ATOM 2720 N N . GLY A 1 361 ? 9.390 50.492 -27.422 1.00 41.69 361 GLY A N 1
ATOM 2721 C CA . GLY A 1 361 ? 10.355 51.568 -27.218 1.00 41.69 361 GLY A CA 1
ATOM 2722 C C . GLY A 1 361 ? 11.715 51.158 -27.774 1.00 41.69 361 GLY A C 1
ATOM 2723 O O . GLY A 1 361 ? 12.443 50.389 -27.141 1.00 41.69 361 GLY A O 1
ATOM 2724 N N . ASP A 1 362 ? 12.046 51.672 -28.956 1.00 42.84 362 ASP A N 1
ATOM 2725 C CA . ASP A 1 362 ? 13.346 51.514 -29.601 1.00 42.84 362 ASP A CA 1
ATOM 2726 C C . ASP A 1 362 ? 14.457 52.153 -28.760 1.00 42.84 362 ASP A C 1
ATOM 2728 O O . ASP A 1 362 ? 14.529 53.368 -28.585 1.00 42.84 362 ASP A O 1
ATOM 2732 N N . THR A 1 363 ? 15.382 51.326 -28.270 1.00 44.12 363 THR A N 1
ATOM 2733 C CA . THR A 1 363 ? 16.689 51.790 -27.793 1.00 44.12 363 THR A CA 1
ATOM 2734 C C . THR A 1 363 ? 17.791 51.072 -28.556 1.00 44.12 363 THR A C 1
ATOM 2736 O O . THR A 1 363 ? 18.137 49.916 -28.306 1.00 44.12 363 THR A O 1
ATOM 2739 N N . ALA A 1 364 ? 18.361 51.806 -29.511 1.00 47.84 364 ALA A N 1
ATOM 2740 C CA . ALA A 1 364 ? 19.578 51.461 -30.221 1.00 47.84 364 ALA A CA 1
ATOM 2741 C C . ALA A 1 364 ? 20.746 51.344 -29.225 1.00 47.84 364 ALA A C 1
ATOM 2743 O O . ALA A 1 364 ? 21.380 52.330 -28.852 1.00 47.84 364 ALA A O 1
ATOM 2744 N N . ARG A 1 365 ? 21.036 50.117 -28.777 1.00 38.81 365 ARG A N 1
ATOM 2745 C CA . ARG A 1 365 ? 22.252 49.783 -28.026 1.00 38.81 365 ARG A CA 1
ATOM 2746 C C . ARG A 1 365 ? 23.207 48.984 -28.898 1.00 38.81 365 ARG A C 1
ATOM 2748 O O . ARG A 1 365 ? 22.848 47.984 -29.518 1.00 38.81 365 ARG A O 1
ATOM 2755 N N . SER A 1 366 ? 24.438 49.479 -28.924 1.00 40.38 366 SER A N 1
ATOM 2756 C CA . SER A 1 366 ? 25.572 48.991 -29.691 1.00 40.38 366 SER A CA 1
ATOM 2757 C C . SER A 1 366 ? 25.720 47.469 -29.623 1.00 40.38 366 SER A C 1
ATOM 2759 O O . SER A 1 366 ? 25.908 46.851 -28.574 1.00 40.38 366 SER A O 1
ATOM 2761 N N . ARG A 1 367 ? 25.654 46.849 -30.802 1.00 41.69 367 ARG A N 1
ATOM 2762 C CA . ARG A 1 367 ? 25.871 45.421 -31.031 1.00 41.69 367 ARG A CA 1
ATOM 2763 C C . ARG A 1 367 ? 27.370 45.118 -30.900 1.00 41.69 367 ARG A C 1
ATOM 2765 O O . ARG A 1 367 ? 28.051 44.848 -31.888 1.00 41.69 367 ARG A O 1
ATOM 2772 N N . ARG A 1 368 ? 27.909 45.161 -29.677 1.00 41.25 368 ARG A N 1
ATOM 2773 C CA . ARG A 1 368 ? 29.198 44.520 -29.390 1.00 41.25 368 ARG A CA 1
ATOM 2774 C C . ARG A 1 368 ? 28.979 43.016 -29.509 1.00 41.25 368 ARG A C 1
ATOM 2776 O O . ARG A 1 368 ? 28.178 42.407 -28.807 1.00 41.25 368 ARG A O 1
ATOM 2783 N N . ARG A 1 369 ? 29.617 42.457 -30.529 1.00 45.72 369 ARG A N 1
ATOM 2784 C CA . ARG A 1 369 ? 29.491 41.083 -31.004 1.00 45.72 369 ARG A CA 1
ATOM 2785 C C . ARG A 1 369 ? 30.217 40.150 -30.031 1.00 45.72 369 ARG A C 1
ATOM 2787 O O . ARG A 1 369 ? 31.242 39.579 -30.384 1.00 45.72 369 ARG A O 1
ATOM 2794 N N . ASP A 1 370 ? 29.679 39.981 -28.827 1.00 47.06 370 ASP A N 1
ATOM 2795 C CA . ASP A 1 370 ? 30.131 38.942 -27.902 1.00 47.06 370 ASP A CA 1
ATOM 2796 C C . ASP A 1 370 ? 29.647 37.597 -28.432 1.00 47.06 370 ASP A C 1
ATOM 2798 O O . ASP A 1 370 ? 28.568 37.094 -28.116 1.00 47.06 370 ASP A O 1
ATOM 2802 N N . ARG A 1 371 ? 30.451 37.024 -29.331 1.00 53.44 371 ARG A N 1
ATOM 2803 C CA . ARG A 1 371 ? 30.387 35.599 -29.633 1.00 53.44 371 ARG A CA 1
ATOM 2804 C C . ARG A 1 371 ? 30.741 34.881 -28.328 1.00 53.44 371 ARG A C 1
ATOM 2806 O O . ARG A 1 371 ? 31.900 34.980 -27.920 1.00 53.44 371 ARG A O 1
ATOM 2813 N N . PRO A 1 372 ? 29.815 34.150 -27.676 1.00 53.25 372 PRO A N 1
ATOM 2814 C CA . PRO A 1 372 ? 30.228 33.211 -26.646 1.00 53.25 372 PRO A CA 1
ATOM 2815 C C . PRO A 1 372 ? 31.213 32.254 -27.317 1.00 53.25 372 PRO A C 1
ATOM 2817 O O . PRO A 1 372 ? 30.864 31.558 -28.278 1.00 53.25 372 PRO A O 1
ATOM 2820 N N . ARG A 1 373 ? 32.481 32.314 -26.895 1.00 72.69 373 ARG A N 1
ATOM 2821 C CA . ARG A 1 373 ? 33.530 31.445 -27.426 1.00 72.69 373 ARG A CA 1
ATOM 2822 C C . ARG A 1 373 ? 33.053 30.023 -27.172 1.00 72.69 373 ARG A C 1
ATOM 2824 O O . ARG A 1 373 ? 32.751 29.682 -26.042 1.00 72.69 373 ARG A O 1
ATOM 2831 N N . ILE A 1 374 ? 32.971 29.200 -28.211 1.00 74.19 374 ILE A N 1
ATOM 2832 C CA . ILE A 1 374 ? 32.566 27.782 -28.140 1.00 74.19 374 ILE A CA 1
ATOM 2833 C C . ILE A 1 374 ? 33.280 27.050 -26.985 1.00 74.19 374 ILE A C 1
ATOM 2835 O O . ILE A 1 374 ? 32.699 26.180 -26.340 1.00 74.19 374 ILE A O 1
ATOM 2839 N N . LEU A 1 375 ? 34.500 27.496 -26.676 1.00 75.00 375 LEU A N 1
ATOM 2840 C CA . LEU A 1 375 ? 35.305 27.090 -25.533 1.00 75.00 375 LEU A CA 1
ATOM 2841 C C . LEU A 1 375 ? 34.586 27.170 -24.171 1.00 75.00 375 LEU A C 1
ATOM 2843 O O . LEU A 1 375 ? 34.784 26.284 -23.351 1.00 75.00 375 LEU A O 1
ATOM 2847 N N . THR A 1 376 ? 33.751 28.183 -23.911 1.00 78.50 376 THR A N 1
ATOM 2848 C CA . THR A 1 376 ? 33.061 28.330 -22.617 1.00 78.50 376 THR A CA 1
ATOM 2849 C C . THR A 1 376 ? 31.917 27.338 -22.460 1.00 78.50 376 THR A C 1
ATOM 2851 O O . THR A 1 376 ? 31.756 26.778 -21.383 1.00 78.50 376 THR A O 1
ATOM 2854 N N . ILE A 1 377 ? 31.172 27.058 -23.536 1.00 77.69 377 ILE A N 1
ATOM 2855 C CA . ILE A 1 377 ? 30.108 26.038 -23.544 1.00 77.69 377 ILE A CA 1
ATOM 2856 C C . ILE A 1 377 ? 30.717 24.643 -23.360 1.00 77.69 377 ILE A C 1
ATOM 2858 O O . ILE A 1 377 ? 30.193 23.819 -22.608 1.00 77.69 377 ILE A O 1
ATOM 2862 N N . LEU A 1 378 ? 31.842 24.382 -24.033 1.00 78.56 378 LEU A N 1
ATOM 2863 C CA . LEU A 1 378 ? 32.566 23.124 -23.886 1.00 78.56 378 LEU A CA 1
ATOM 2864 C C . LEU A 1 378 ? 33.129 22.986 -22.464 1.00 78.56 378 LEU A C 1
ATOM 2866 O O . LEU A 1 378 ? 32.930 21.955 -21.829 1.00 78.56 378 LEU A O 1
ATOM 2870 N N . GLY A 1 379 ? 33.742 24.049 -21.934 1.00 79.38 379 GLY A N 1
ATOM 2871 C CA . GLY A 1 379 ? 34.276 24.094 -20.574 1.00 79.38 379 GLY A CA 1
ATOM 2872 C C . GLY A 1 379 ? 33.209 23.861 -19.503 1.00 79.38 379 GLY A C 1
ATOM 2873 O O . GLY A 1 379 ? 33.405 23.020 -18.631 1.00 79.38 379 GLY A O 1
ATOM 2874 N N . SER A 1 380 ? 32.047 24.520 -19.600 1.00 77.62 380 SER A N 1
ATOM 2875 C CA . SER A 1 380 ? 30.947 24.330 -18.642 1.00 77.62 380 SER A CA 1
ATOM 2876 C C . SER A 1 380 ? 30.364 22.919 -18.691 1.00 77.62 380 SER A C 1
ATOM 2878 O O . SER A 1 380 ? 29.980 22.378 -17.658 1.00 77.62 380 SER A O 1
ATOM 2880 N N . SER A 1 381 ? 30.324 22.306 -19.878 1.00 75.50 381 SER A N 1
ATOM 2881 C CA . SER A 1 381 ? 29.846 20.929 -20.041 1.00 75.50 381 SER A CA 1
ATOM 2882 C C . SER A 1 381 ? 30.817 19.929 -19.413 1.00 75.50 381 SER A C 1
ATOM 2884 O O . SER A 1 381 ? 30.396 19.054 -18.667 1.00 75.50 381 SER A O 1
ATOM 2886 N N . VAL A 1 382 ? 32.123 20.084 -19.655 1.00 79.56 382 VAL A N 1
ATOM 2887 C CA . VAL A 1 382 ? 33.152 19.217 -19.054 1.00 79.56 382 VAL A CA 1
ATOM 2888 C C . VAL A 1 382 ? 33.169 19.359 -17.532 1.00 79.56 382 VAL A C 1
ATOM 2890 O O . VAL A 1 382 ? 33.222 18.350 -16.834 1.00 79.56 382 VAL A O 1
ATOM 2893 N N . LEU A 1 383 ? 33.056 20.586 -17.014 1.00 79.81 383 LEU A N 1
ATOM 2894 C CA . LEU A 1 383 ? 32.986 20.840 -15.575 1.00 79.81 383 LEU A CA 1
ATOM 2895 C C . LEU A 1 383 ? 31.742 20.199 -14.943 1.00 79.81 383 LEU A C 1
ATOM 2897 O O . LEU A 1 383 ? 31.857 19.520 -13.929 1.00 79.81 383 LEU A O 1
ATOM 2901 N N . SER A 1 384 ? 30.571 20.365 -15.565 1.00 83.44 384 SER A N 1
ATOM 2902 C CA . SER A 1 384 ? 29.315 19.741 -15.124 1.00 83.44 384 SER A CA 1
ATOM 2903 C C . SER A 1 384 ? 29.457 18.227 -14.963 1.00 83.44 384 SER A C 1
ATOM 2905 O O . SER A 1 384 ? 29.123 17.660 -13.924 1.00 83.44 384 SER A O 1
ATOM 2907 N N . LEU A 1 385 ? 30.024 17.588 -15.982 1.00 78.12 385 LEU A N 1
ATOM 2908 C CA . LEU A 1 385 ? 30.218 16.148 -16.035 1.00 78.12 385 LEU A CA 1
ATOM 2909 C C . LEU A 1 385 ? 31.238 15.650 -15.003 1.00 78.12 385 LEU A C 1
ATOM 2911 O O . LEU A 1 385 ? 31.004 14.626 -14.366 1.00 78.12 385 LEU A O 1
ATOM 2915 N N . ALA A 1 386 ? 32.334 16.387 -14.805 1.00 77.75 386 ALA A N 1
ATOM 2916 C CA . ALA A 1 386 ? 33.329 16.068 -13.786 1.00 77.75 386 ALA A CA 1
ATOM 2917 C C . ALA A 1 386 ? 32.723 16.120 -12.376 1.00 77.75 386 ALA A C 1
ATOM 2919 O O . ALA A 1 386 ? 32.918 15.193 -11.594 1.00 77.75 386 ALA A O 1
ATOM 2920 N N . LEU A 1 387 ? 31.932 17.156 -12.074 1.00 78.44 387 LEU A N 1
ATOM 2921 C CA . LEU A 1 387 ? 31.278 17.309 -10.771 1.00 78.44 387 LEU A CA 1
ATOM 2922 C C . LEU A 1 387 ? 30.276 16.180 -10.492 1.00 78.44 387 LEU A C 1
ATOM 2924 O O . LEU A 1 387 ? 30.289 15.612 -9.403 1.00 78.44 387 LEU A O 1
ATOM 2928 N N . ILE A 1 388 ? 29.468 15.797 -11.488 1.00 78.56 388 ILE A N 1
ATOM 2929 C CA . ILE A 1 388 ? 28.524 14.674 -11.364 1.00 78.56 388 ILE A CA 1
ATOM 2930 C C . ILE A 1 388 ? 29.272 13.351 -11.138 1.00 78.56 388 ILE A C 1
ATOM 2932 O O . ILE A 1 388 ? 28.863 12.552 -10.294 1.00 78.56 388 ILE A O 1
ATOM 2936 N N . ALA A 1 389 ? 30.375 13.118 -11.856 1.00 78.94 389 ALA A N 1
ATOM 2937 C CA . ALA A 1 389 ? 31.174 11.902 -11.707 1.00 78.94 389 ALA A CA 1
ATOM 2938 C C . ALA A 1 389 ? 31.825 11.802 -10.318 1.00 78.94 389 ALA A C 1
ATOM 2940 O O . ALA A 1 389 ? 31.724 10.755 -9.679 1.00 78.94 389 ALA A O 1
ATOM 2941 N N . ILE A 1 390 ? 32.428 12.894 -9.828 1.00 80.62 390 ILE A N 1
ATOM 2942 C CA . ILE A 1 390 ? 33.011 12.956 -8.478 1.00 80.62 390 ILE A CA 1
ATOM 2943 C C . ILE A 1 390 ? 31.924 12.681 -7.440 1.00 80.62 390 ILE A C 1
ATOM 2945 O O . ILE A 1 390 ? 32.096 11.811 -6.594 1.00 80.62 390 ILE A O 1
ATOM 2949 N N . ALA A 1 391 ? 30.776 13.350 -7.544 1.00 80.31 391 ALA A N 1
ATOM 2950 C CA . ALA A 1 391 ? 29.682 13.140 -6.608 1.00 80.31 391 ALA A CA 1
ATOM 2951 C C . ALA A 1 391 ? 29.192 11.687 -6.586 1.00 80.31 391 ALA A C 1
ATOM 2953 O O . ALA A 1 391 ? 29.019 11.101 -5.523 1.00 80.31 391 ALA A O 1
ATOM 2954 N N . THR A 1 392 ? 29.026 11.081 -7.763 1.00 80.19 392 THR A N 1
ATOM 2955 C CA . THR A 1 392 ? 28.598 9.680 -7.883 1.00 80.19 392 THR A CA 1
ATOM 2956 C C . THR A 1 392 ? 29.618 8.733 -7.248 1.00 80.19 392 THR A C 1
ATOM 2958 O O . THR A 1 392 ? 29.234 7.784 -6.567 1.00 80.19 392 THR A O 1
ATOM 2961 N N . PHE A 1 393 ? 30.917 9.004 -7.415 1.00 80.38 393 PHE A N 1
ATOM 2962 C CA . PHE A 1 393 ? 31.987 8.237 -6.774 1.00 80.38 393 PHE A CA 1
ATOM 2963 C C . PHE A 1 393 ? 31.971 8.369 -5.244 1.00 80.38 393 PHE A C 1
ATOM 2965 O O . PHE A 1 393 ? 32.159 7.370 -4.548 1.00 80.38 393 PHE A O 1
ATOM 2972 N N . LEU A 1 394 ? 31.713 9.568 -4.712 1.00 80.81 394 LEU A N 1
ATOM 2973 C CA . LEU A 1 394 ? 31.584 9.777 -3.267 1.00 80.81 394 LEU A CA 1
ATOM 2974 C C . LEU A 1 394 ? 30.386 8.998 -2.699 1.00 80.81 394 LEU A C 1
ATOM 2976 O O . LEU A 1 394 ? 30.559 8.251 -1.739 1.00 80.81 394 LEU A O 1
ATOM 2980 N N . VAL A 1 395 ? 29.212 9.078 -3.343 1.00 78.88 395 VAL A N 1
ATOM 2981 C CA . VAL A 1 395 ? 28.016 8.303 -2.942 1.00 78.88 395 VAL A CA 1
ATOM 2982 C C . VAL A 1 395 ? 28.288 6.801 -2.993 1.00 78.88 395 VAL A C 1
ATOM 2984 O O . VAL A 1 395 ? 27.905 6.070 -2.083 1.00 78.88 395 VAL A O 1
ATOM 2987 N N . TRP A 1 396 ? 28.966 6.327 -4.041 1.00 81.69 396 TRP A N 1
ATOM 2988 C CA . TRP A 1 396 ? 29.327 4.917 -4.168 1.00 81.69 396 TRP A CA 1
ATOM 2989 C C . TRP A 1 396 ? 30.180 4.445 -2.987 1.00 81.69 396 TRP A C 1
ATOM 2991 O O . TRP A 1 396 ? 29.871 3.430 -2.369 1.00 81.69 396 TRP A O 1
ATOM 3001 N N . ASN A 1 397 ? 31.233 5.186 -2.640 1.00 76.06 397 ASN A N 1
ATOM 3002 C CA . ASN A 1 397 ? 32.099 4.823 -1.519 1.00 76.06 397 ASN A CA 1
ATOM 3003 C C . ASN A 1 397 ? 31.382 4.905 -0.172 1.00 76.06 397 ASN A C 1
ATOM 3005 O O . ASN A 1 397 ? 31.600 4.036 0.662 1.00 76.06 397 ASN A O 1
ATOM 3009 N N . GLN A 1 398 ? 30.501 5.886 0.028 1.00 79.50 398 GLN A N 1
ATOM 3010 C CA . GLN A 1 398 ? 29.681 5.964 1.240 1.00 79.50 398 GLN A CA 1
ATOM 3011 C C . GLN A 1 398 ? 28.727 4.771 1.362 1.00 79.50 398 GLN A C 1
ATOM 3013 O O . GLN A 1 398 ? 28.504 4.263 2.452 1.00 79.50 398 GLN A O 1
ATOM 3018 N N . HIS A 1 399 ? 28.180 4.281 0.247 1.00 77.75 399 HIS A N 1
ATOM 3019 C CA . HIS A 1 399 ? 27.214 3.184 0.291 1.00 77.75 399 HIS A CA 1
ATOM 3020 C C . HIS A 1 399 ? 27.855 1.790 0.362 1.00 77.75 399 HIS A C 1
ATOM 3022 O O . HIS A 1 399 ? 27.291 0.885 0.975 1.00 77.75 399 HIS A O 1
ATOM 3028 N N . PHE A 1 400 ? 29.005 1.600 -0.289 1.00 76.44 400 PHE A N 1
ATOM 3029 C CA . PHE A 1 400 ? 29.642 0.287 -0.439 1.00 76.44 400 PHE A CA 1
ATOM 3030 C C . PHE A 1 400 ? 30.955 0.129 0.335 1.00 76.44 400 PHE A C 1
ATOM 3032 O O . PHE A 1 400 ? 31.455 -0.992 0.443 1.00 76.44 400 PHE A O 1
ATOM 3039 N N . GLY A 1 401 ? 31.525 1.214 0.860 1.00 84.00 401 GLY A N 1
ATOM 3040 C CA . GLY A 1 401 ? 32.707 1.160 1.712 1.00 84.00 401 GLY A CA 1
ATOM 3041 C C . GLY A 1 401 ? 32.387 0.555 3.078 1.00 84.00 401 GLY A C 1
ATOM 3042 O O . GLY A 1 401 ? 31.264 0.638 3.573 1.00 84.00 401 GLY A O 1
ATOM 3043 N N . ALA A 1 402 ? 33.381 -0.067 3.708 1.00 86.19 402 ALA A N 1
ATOM 3044 C CA . ALA A 1 402 ? 33.240 -0.541 5.079 1.00 86.19 402 ALA A CA 1
ATOM 3045 C C . ALA A 1 402 ? 33.296 0.663 6.039 1.00 86.19 402 ALA A C 1
ATOM 3047 O O . ALA A 1 402 ? 34.254 1.439 5.948 1.00 86.19 402 ALA A O 1
ATOM 3048 N N . PRO A 1 403 ? 32.322 0.842 6.949 1.00 88.31 403 PRO A N 1
ATOM 3049 C CA . PRO A 1 403 ? 32.383 1.913 7.937 1.00 88.31 403 PRO A CA 1
ATOM 3050 C C . PRO A 1 403 ? 33.581 1.692 8.869 1.00 88.31 403 PRO A C 1
ATOM 3052 O O . PRO A 1 403 ? 33.810 0.579 9.346 1.00 88.31 403 PRO A O 1
ATOM 3055 N N . ALA A 1 404 ? 34.353 2.746 9.117 1.00 90.38 404 ALA A N 1
ATOM 3056 C CA . ALA A 1 404 ? 35.535 2.732 9.970 1.00 90.38 404 ALA A CA 1
ATOM 3057 C C . ALA A 1 404 ? 35.691 4.067 10.712 1.00 90.38 404 ALA A C 1
ATOM 3059 O O . ALA A 1 404 ? 35.153 5.095 10.299 1.00 90.38 404 ALA A O 1
ATOM 3060 N N . ARG A 1 405 ? 36.462 4.052 11.802 1.00 92.75 405 ARG A N 1
ATOM 3061 C CA . ARG A 1 405 ? 36.962 5.264 12.459 1.00 92.75 405 ARG A CA 1
ATOM 3062 C C . ARG A 1 405 ? 38.444 5.411 12.179 1.00 92.75 405 ARG A C 1
ATOM 3064 O O . ARG A 1 405 ? 39.188 4.432 12.265 1.00 92.75 405 ARG A O 1
ATOM 3071 N N . MET A 1 406 ? 38.849 6.611 11.786 1.00 93.56 406 MET A N 1
ATOM 3072 C CA . MET A 1 406 ? 40.246 6.920 11.513 1.00 93.56 406 MET A CA 1
ATOM 3073 C C . MET A 1 406 ? 40.656 8.206 12.218 1.00 93.56 406 MET A C 1
ATOM 3075 O O . MET A 1 406 ? 39.932 9.197 12.153 1.00 93.56 406 MET A O 1
ATOM 3079 N N . THR A 1 407 ? 41.835 8.199 12.832 1.00 94.50 407 THR A N 1
ATOM 3080 C CA . THR A 1 407 ? 42.450 9.386 13.426 1.00 94.50 407 THR A CA 1
ATOM 3081 C C . THR A 1 407 ? 43.271 10.107 12.364 1.00 94.50 407 THR A C 1
ATOM 3083 O O . THR A 1 407 ? 44.205 9.533 11.796 1.00 94.50 407 THR A O 1
ATOM 3086 N N . VAL A 1 408 ? 42.939 11.365 12.067 1.00 94.88 408 VAL A N 1
ATOM 3087 C CA . VAL A 1 408 ? 43.663 12.146 11.049 1.00 94.88 408 VAL A CA 1
ATOM 3088 C C . VAL A 1 408 ? 45.012 12.603 11.609 1.00 94.88 408 VAL A C 1
ATOM 3090 O O . VAL A 1 408 ? 45.063 13.366 12.566 1.00 94.88 408 VAL A O 1
ATOM 3093 N N . GLU A 1 409 ? 46.124 12.172 11.013 1.00 92.44 409 GLU A N 1
ATOM 3094 C CA . GLU A 1 409 ? 47.475 12.511 11.487 1.00 92.44 409 GLU A CA 1
ATOM 3095 C C . GLU A 1 409 ? 47.963 13.857 10.955 1.00 92.44 409 GLU A C 1
ATOM 3097 O O . GLU A 1 409 ? 48.532 14.671 11.683 1.00 92.44 409 GLU A O 1
ATOM 3102 N N . ARG A 1 410 ? 47.826 14.060 9.643 1.00 91.81 410 ARG A N 1
ATOM 3103 C CA . ARG A 1 410 ? 48.381 15.227 8.958 1.00 91.81 410 ARG A CA 1
ATOM 3104 C C . ARG A 1 410 ? 47.630 15.481 7.665 1.00 91.81 410 ARG A C 1
ATOM 3106 O O . ARG A 1 410 ? 47.476 14.579 6.845 1.00 91.81 410 ARG A O 1
ATOM 3113 N N . CYS A 1 411 ? 47.243 16.730 7.463 1.00 89.94 411 CYS A N 1
ATOM 3114 C CA . CYS A 1 411 ? 46.771 17.236 6.183 1.00 89.94 411 CYS A CA 1
ATOM 3115 C C . CYS A 1 411 ? 47.900 18.009 5.504 1.00 89.94 411 CYS A C 1
ATOM 3117 O O . CYS A 1 411 ? 48.657 18.717 6.173 1.00 89.94 411 CYS A O 1
ATOM 3119 N N . TRP A 1 412 ? 48.038 17.868 4.189 1.00 82.94 412 TRP A N 1
ATOM 3120 C CA . TRP A 1 412 ? 48.961 18.707 3.434 1.00 82.94 412 TRP A CA 1
ATOM 3121 C C . TRP A 1 412 ? 48.266 19.967 2.944 1.00 82.94 412 TRP A C 1
ATOM 3123 O O . TRP A 1 412 ? 47.304 19.893 2.180 1.00 82.94 412 TRP A O 1
ATOM 3133 N N . ASP A 1 413 ? 48.796 21.122 3.348 1.00 66.12 413 ASP A N 1
ATOM 3134 C CA . ASP A 1 413 ? 48.410 22.396 2.761 1.00 66.12 413 ASP A CA 1
ATOM 3135 C C . ASP A 1 413 ? 49.049 22.553 1.382 1.00 66.12 413 ASP A C 1
ATOM 3137 O O . ASP A 1 413 ? 50.255 22.413 1.178 1.00 66.12 413 ASP A O 1
ATOM 3141 N N . ARG A 1 414 ? 48.192 22.877 0.422 1.00 58.75 414 ARG A N 1
ATOM 3142 C CA . ARG A 1 414 ? 48.417 22.894 -1.028 1.00 58.75 414 ARG A CA 1
ATOM 3143 C C . ARG A 1 414 ? 49.434 23.933 -1.526 1.00 58.75 414 ARG A C 1
ATOM 3145 O O . ARG A 1 414 ? 49.564 24.133 -2.728 1.00 58.75 414 ARG A O 1
ATOM 3152 N N . ALA A 1 415 ? 50.113 24.642 -0.629 1.00 53.66 415 ALA A N 1
ATOM 3153 C CA . ALA A 1 415 ? 50.820 25.875 -0.954 1.00 53.66 415 ALA A CA 1
ATOM 3154 C C . ALA A 1 415 ? 52.232 25.684 -1.541 1.00 53.66 415 ALA A C 1
ATOM 3156 O O . ALA A 1 415 ? 52.782 26.654 -2.054 1.00 53.66 415 ALA A O 1
ATOM 3157 N N . THR A 1 416 ? 52.841 24.490 -1.489 1.00 51.91 416 THR A N 1
ATOM 3158 C CA . THR A 1 416 ? 54.281 24.356 -1.815 1.00 51.91 416 THR A CA 1
ATOM 3159 C C . THR A 1 416 ? 54.689 23.192 -2.718 1.00 51.91 416 THR A C 1
ATOM 3161 O O . THR A 1 416 ? 55.850 23.149 -3.117 1.00 51.91 416 THR A O 1
ATOM 3164 N N . ALA A 1 417 ? 53.787 22.290 -3.114 1.00 48.31 417 ALA A N 1
ATOM 3165 C CA . ALA A 1 417 ? 54.129 21.187 -4.015 1.00 48.31 417 ALA A CA 1
ATOM 3166 C C . ALA A 1 417 ? 53.222 21.172 -5.253 1.00 48.31 417 ALA A C 1
ATOM 3168 O O . ALA A 1 417 ? 52.014 20.959 -5.162 1.00 48.31 417 ALA A O 1
ATOM 3169 N N . SER A 1 418 ? 53.844 21.430 -6.405 1.00 50.59 418 SER A N 1
ATOM 3170 C CA . SER A 1 418 ? 53.338 21.128 -7.745 1.00 50.59 418 SER A CA 1
ATOM 3171 C C . SER A 1 418 ? 52.892 19.668 -7.801 1.00 50.59 418 SER A C 1
ATOM 3173 O O . SER A 1 418 ? 53.750 18.808 -7.646 1.00 50.59 418 SER A O 1
ATOM 3175 N N . ASP A 1 419 ? 51.583 19.413 -7.927 1.00 49.91 419 ASP A N 1
ATOM 3176 C CA . ASP A 1 419 ? 50.977 18.448 -8.870 1.00 49.91 419 ASP A CA 1
ATOM 3177 C C . ASP A 1 419 ? 49.439 18.313 -8.653 1.00 49.91 419 ASP A C 1
ATOM 3179 O O . ASP A 1 419 ? 48.933 17.660 -7.742 1.00 49.91 419 ASP A O 1
ATOM 3183 N N . ASP A 1 420 ? 48.694 19.025 -9.507 1.00 48.91 420 ASP A N 1
ATOM 3184 C CA . ASP A 1 420 ? 47.410 18.751 -10.191 1.00 48.91 420 ASP A CA 1
ATOM 3185 C C . ASP A 1 420 ? 46.167 18.063 -9.567 1.00 48.91 420 ASP A C 1
ATOM 3187 O O . ASP A 1 420 ? 45.178 17.904 -10.289 1.00 48.91 420 ASP A O 1
ATOM 3191 N N . LEU A 1 421 ? 46.072 17.748 -8.268 1.00 52.56 421 LEU A N 1
ATOM 3192 C CA . LEU A 1 421 ? 44.804 17.216 -7.706 1.00 52.56 421 LEU A CA 1
ATOM 3193 C C . LEU A 1 421 ? 43.980 18.246 -6.889 1.00 52.56 421 LEU A C 1
ATOM 3195 O O . LEU A 1 421 ? 44.535 18.952 -6.045 1.00 52.56 421 LEU A O 1
ATOM 3199 N N . PRO A 1 422 ? 42.648 18.375 -7.124 1.00 53.41 422 PRO A N 1
ATOM 3200 C CA . PRO A 1 422 ? 41.784 19.402 -6.526 1.00 53.41 422 PRO A CA 1
ATOM 3201 C C . PRO A 1 422 ? 41.372 19.227 -5.060 1.00 53.41 422 PRO A C 1
ATOM 3203 O O . PRO A 1 422 ? 40.651 20.089 -4.557 1.00 53.41 422 PRO A O 1
ATOM 3206 N N . PHE A 1 423 ? 41.834 18.189 -4.366 1.00 61.75 423 PHE A N 1
ATOM 3207 C CA . PHE A 1 423 ? 41.315 17.806 -3.051 1.00 61.75 423 PHE A CA 1
ATOM 3208 C C . PHE A 1 423 ? 42.387 17.874 -1.960 1.00 61.75 423 PHE A C 1
ATOM 3210 O O . PHE A 1 423 ? 43.542 17.521 -2.197 1.00 61.75 423 PHE A O 1
ATOM 3217 N N . ASN A 1 424 ? 41.993 18.311 -0.760 1.00 66.56 424 ASN A N 1
ATOM 3218 C CA . ASN A 1 424 ? 42.832 18.201 0.429 1.00 66.56 424 ASN A CA 1
ATOM 3219 C C . ASN A 1 424 ? 42.951 16.714 0.779 1.00 66.56 424 ASN A C 1
ATOM 3221 O O . ASN A 1 424 ? 41.956 16.079 1.131 1.00 66.56 424 ASN A O 1
ATOM 3225 N N . ASN A 1 425 ? 44.155 16.163 0.642 1.00 77.31 425 ASN A N 1
ATOM 3226 C CA . ASN A 1 425 ? 44.453 14.802 1.065 1.00 77.31 425 ASN A CA 1
ATOM 3227 C C . ASN A 1 425 ? 45.064 14.860 2.463 1.00 77.31 425 ASN A C 1
ATOM 3229 O O . ASN A 1 425 ? 46.101 15.500 2.670 1.00 77.31 425 ASN A O 1
ATOM 3233 N N . CYS A 1 426 ? 44.428 14.176 3.407 1.00 89.12 426 CYS A N 1
ATOM 3234 C CA . CYS A 1 426 ? 44.994 13.951 4.727 1.00 89.12 426 CYS A CA 1
ATOM 3235 C C . CYS A 1 426 ? 45.379 12.481 4.873 1.00 89.12 426 CYS A C 1
ATOM 3237 O O . CYS A 1 426 ? 44.735 11.599 4.303 1.00 89.12 426 CYS A O 1
ATOM 3239 N N . TYR A 1 427 ? 46.423 12.210 5.646 1.00 89.81 427 TYR A N 1
ATOM 3240 C CA . TYR A 1 427 ? 46.696 10.858 6.111 1.00 89.81 427 TYR A CA 1
ATOM 3241 C C . TYR A 1 427 ? 45.972 10.601 7.410 1.00 89.81 427 TYR A C 1
ATOM 3243 O O . TYR A 1 427 ? 45.967 11.449 8.303 1.00 89.81 427 TYR A O 1
ATOM 3251 N N . ALA A 1 428 ? 45.412 9.407 7.513 1.00 90.69 428 ALA A N 1
ATOM 3252 C CA . ALA A 1 428 ? 44.842 8.904 8.742 1.00 90.69 428 ALA A CA 1
ATOM 3253 C C . ALA A 1 428 ? 45.217 7.433 8.923 1.00 90.69 428 ALA A C 1
ATOM 3255 O O . ALA A 1 428 ? 45.549 6.735 7.958 1.00 90.69 428 ALA A O 1
ATOM 3256 N N . HIS A 1 429 ? 45.152 6.964 10.160 1.00 90.69 429 HIS A N 1
ATOM 3257 C CA . HIS A 1 429 ? 45.224 5.544 10.483 1.00 90.69 429 HIS A CA 1
ATOM 3258 C C . HIS A 1 429 ? 43.909 5.110 11.140 1.00 90.69 429 HIS A C 1
ATOM 3260 O O . HIS A 1 429 ? 43.265 5.927 11.802 1.00 90.69 429 HIS A O 1
ATOM 3266 N N . PRO A 1 430 ? 43.471 3.851 10.969 1.00 89.94 430 PRO A N 1
ATOM 3267 C CA . PRO A 1 430 ? 42.375 3.300 11.749 1.00 89.94 430 PRO A CA 1
ATOM 3268 C C . PRO A 1 430 ? 42.670 3.443 13.240 1.00 89.94 430 PRO A C 1
ATOM 3270 O O . PRO A 1 430 ? 43.760 3.067 13.676 1.00 89.94 430 PRO A O 1
ATOM 3273 N N . SER A 1 431 ? 41.698 3.920 14.018 1.00 87.00 431 SER A N 1
ATOM 3274 C CA . SER A 1 431 ? 41.874 4.144 15.462 1.00 87.00 431 SER A CA 1
ATOM 3275 C C . SER A 1 431 ? 42.281 2.856 16.207 1.00 87.00 431 SER A C 1
ATOM 3277 O O . SER A 1 431 ? 43.002 2.911 17.198 1.00 87.00 431 SER A O 1
ATOM 3279 N N . ASP A 1 432 ? 41.904 1.687 15.674 1.00 86.44 432 ASP A N 1
ATOM 3280 C CA . ASP A 1 432 ? 42.224 0.366 16.236 1.00 86.44 432 ASP A CA 1
ATOM 3281 C C . ASP A 1 432 ? 43.498 -0.287 15.648 1.00 86.44 432 ASP A C 1
ATOM 3283 O O . ASP A 1 432 ? 43.900 -1.367 16.084 1.00 86.44 432 ASP A O 1
ATOM 3287 N N . ALA A 1 433 ? 44.137 0.316 14.635 1.00 85.19 433 ALA A N 1
ATOM 3288 C CA . ALA A 1 433 ? 45.282 -0.269 13.927 1.00 85.19 433 ALA A CA 1
ATOM 3289 C C . ALA A 1 433 ? 46.261 0.809 13.403 1.00 85.19 433 ALA A C 1
ATOM 3291 O O . ALA A 1 433 ? 46.325 1.059 12.197 1.00 85.19 433 ALA A O 1
ATOM 3292 N N . PRO A 1 434 ? 47.089 1.415 14.277 1.00 79.69 434 PRO A N 1
ATOM 3293 C CA . PRO A 1 434 ? 47.898 2.600 13.958 1.00 79.69 434 PRO A CA 1
ATOM 3294 C C . PRO A 1 434 ? 49.012 2.373 12.921 1.00 79.69 434 PRO A C 1
ATOM 3296 O O . PRO A 1 434 ? 49.618 3.323 12.433 1.00 79.69 434 PRO A O 1
ATOM 3299 N N . HIS A 1 435 ? 49.309 1.119 12.573 1.00 85.69 435 HIS A N 1
ATOM 3300 C CA . HIS A 1 435 ? 50.323 0.785 11.570 1.00 85.69 435 HIS A CA 1
ATOM 3301 C C . HIS A 1 435 ? 49.784 0.725 10.131 1.00 85.69 435 HIS A C 1
ATOM 3303 O O . HIS A 1 435 ? 50.584 0.661 9.199 1.00 85.69 435 HIS A O 1
ATOM 3309 N N . ASP A 1 436 ? 48.463 0.765 9.927 1.00 86.81 436 ASP A N 1
ATOM 3310 C CA . ASP A 1 436 ? 47.844 0.757 8.598 1.00 86.81 436 ASP A CA 1
ATOM 3311 C C . ASP A 1 436 ? 47.488 2.192 8.183 1.00 86.81 436 ASP A C 1
ATOM 3313 O O . ASP A 1 436 ? 46.593 2.807 8.752 1.00 86.81 436 ASP A O 1
ATOM 3317 N N . ARG A 1 437 ? 48.211 2.770 7.220 1.00 85.94 437 ARG A N 1
ATOM 3318 C CA . ARG A 1 437 ? 47.983 4.159 6.784 1.00 85.94 437 ARG A CA 1
ATOM 3319 C C . ARG A 1 437 ? 47.072 4.207 5.565 1.00 85.94 437 ARG A C 1
ATOM 3321 O O . ARG A 1 437 ? 47.344 3.561 4.555 1.00 85.94 437 ARG A O 1
ATOM 3328 N N . GLY A 1 438 ? 46.031 5.032 5.639 1.00 85.56 438 GLY A N 1
ATOM 3329 C CA . GLY A 1 438 ? 45.120 5.328 4.535 1.00 85.56 438 GLY A CA 1
ATOM 3330 C C . GLY A 1 438 ? 45.135 6.808 4.163 1.00 85.56 438 GLY A C 1
ATOM 3331 O O . GLY A 1 438 ? 45.470 7.672 4.979 1.00 85.56 438 GLY A O 1
ATOM 3332 N N . SER A 1 439 ? 44.761 7.115 2.921 1.00 84.69 439 SER A N 1
ATOM 3333 C CA . SER A 1 439 ? 44.432 8.486 2.531 1.00 84.69 439 SER A CA 1
ATOM 3334 C C . SER A 1 439 ? 42.953 8.748 2.801 1.00 84.69 439 SER A C 1
ATOM 3336 O O . SER A 1 439 ? 42.088 7.970 2.390 1.00 84.69 439 SER A O 1
ATOM 3338 N N . VAL A 1 440 ? 42.665 9.850 3.493 1.00 84.94 440 VAL A N 1
ATOM 3339 C CA . VAL A 1 440 ? 41.302 10.335 3.701 1.00 84.94 440 VAL A CA 1
ATOM 3340 C C . VAL A 1 440 ? 41.037 11.503 2.768 1.00 84.94 440 VAL A C 1
ATOM 3342 O O . VAL A 1 440 ? 41.722 12.528 2.815 1.00 84.94 440 VAL A O 1
ATOM 3345 N N . ILE A 1 441 ? 40.021 11.336 1.929 1.00 81.75 441 ILE A N 1
ATOM 3346 C CA . ILE A 1 441 ? 39.489 12.379 1.057 1.00 81.75 441 ILE A CA 1
ATOM 3347 C C . ILE A 1 441 ? 38.438 13.169 1.849 1.00 81.75 441 ILE A C 1
ATOM 3349 O O . ILE A 1 441 ? 37.633 12.582 2.577 1.00 81.75 441 ILE A O 1
ATOM 3353 N N . SER A 1 442 ? 38.462 14.496 1.696 1.00 82.38 442 SER A N 1
ATOM 3354 C CA . SER A 1 442 ? 37.541 15.452 2.340 1.00 82.38 442 SER A CA 1
ATOM 3355 C C . SER A 1 442 ? 37.734 15.671 3.848 1.00 82.38 442 SER A C 1
ATOM 3357 O O . SER A 1 442 ? 36.900 16.304 4.496 1.00 82.38 442 SER A O 1
ATOM 3359 N N . ALA A 1 443 ? 38.848 15.213 4.423 1.00 85.50 443 ALA A N 1
ATOM 3360 C CA . ALA A 1 443 ? 39.266 15.667 5.748 1.00 85.50 443 ALA A CA 1
ATOM 3361 C C . ALA A 1 443 ? 39.800 17.112 5.674 1.00 85.50 443 ALA A C 1
ATOM 3363 O O . ALA A 1 443 ? 40.453 17.519 4.707 1.00 85.50 443 ALA A O 1
ATOM 3364 N N . LEU A 1 444 ? 39.483 17.907 6.691 1.00 87.50 444 LEU A N 1
ATOM 3365 C CA . LEU A 1 444 ? 39.894 19.301 6.819 1.00 87.50 444 LEU A CA 1
ATOM 3366 C C . LEU A 1 444 ? 41.089 19.407 7.777 1.00 87.50 444 LEU A C 1
ATOM 3368 O O . LEU A 1 444 ? 41.224 18.575 8.670 1.00 87.50 444 LEU A O 1
ATOM 3372 N N . PRO A 1 445 ? 41.923 20.459 7.680 1.00 87.25 445 PRO A N 1
ATOM 3373 C CA . PRO A 1 445 ? 42.998 20.694 8.648 1.00 87.25 445 PRO A CA 1
ATOM 3374 C C . PRO A 1 445 ? 42.524 20.726 10.112 1.00 87.25 445 PRO A C 1
ATOM 3376 O O . PRO A 1 445 ? 43.274 20.347 11.003 1.00 87.25 445 PRO A O 1
ATOM 3379 N N . GLY A 1 446 ? 41.270 21.127 10.358 1.00 87.56 446 GLY A N 1
ATOM 3380 C CA . GLY A 1 446 ? 40.650 21.090 11.687 1.00 87.56 446 GLY A CA 1
ATOM 3381 C C . GLY A 1 446 ? 40.290 19.690 12.200 1.00 87.56 446 GLY A C 1
ATOM 3382 O O . GLY A 1 446 ? 39.984 19.556 13.376 1.00 87.56 446 GLY A O 1
ATOM 3383 N N . ASP A 1 447 ? 40.335 18.657 11.353 1.00 89.69 447 ASP A N 1
ATOM 3384 C CA . ASP A 1 447 ? 40.119 17.262 11.758 1.00 89.69 447 ASP A CA 1
ATOM 3385 C C . ASP A 1 447 ? 41.419 16.600 12.272 1.00 89.69 447 ASP A C 1
ATOM 3387 O O . ASP A 1 447 ? 41.374 15.491 12.799 1.00 89.69 447 ASP A O 1
ATOM 3391 N N . VAL A 1 448 ? 42.587 17.248 12.127 1.00 92.69 448 VAL A N 1
ATOM 3392 C CA . VAL A 1 448 ? 43.886 16.696 12.556 1.00 92.69 448 VAL A CA 1
ATOM 3393 C C . VAL A 1 448 ? 43.902 16.457 14.069 1.00 92.69 448 VAL A C 1
ATOM 3395 O O . VAL A 1 448 ? 43.655 17.365 14.856 1.00 92.69 448 VAL A O 1
ATOM 3398 N N . GLY A 1 449 ? 44.236 15.230 14.471 1.00 91.69 449 GLY A N 1
ATOM 3399 C CA . GLY A 1 449 ? 44.232 14.772 15.860 1.00 91.69 449 GLY A CA 1
ATOM 3400 C C . GLY A 1 449 ? 42.876 14.263 16.358 1.00 91.69 449 GLY A C 1
ATOM 3401 O O . GLY A 1 449 ? 42.785 13.847 17.511 1.00 91.69 449 GLY A O 1
ATOM 3402 N N . HIS A 1 450 ? 41.838 14.268 15.516 1.00 93.12 450 HIS A N 1
ATOM 3403 C CA . HIS A 1 450 ? 40.507 13.776 15.858 1.00 93.12 450 HIS A CA 1
ATOM 3404 C C . HIS A 1 450 ? 40.166 12.479 15.116 1.00 93.12 450 HIS A C 1
ATOM 3406 O O . HIS A 1 450 ? 40.599 12.255 13.982 1.00 93.12 450 HIS A O 1
ATOM 3412 N N . ASP A 1 451 ? 39.357 11.638 15.764 1.00 92.62 451 ASP A N 1
ATOM 3413 C CA . ASP A 1 451 ? 38.715 10.493 15.125 1.00 92.62 451 ASP A CA 1
ATOM 3414 C C . ASP A 1 451 ? 37.541 10.970 14.273 1.00 92.62 451 ASP A C 1
ATOM 3416 O O . ASP A 1 451 ? 36.637 11.655 14.757 1.00 92.62 451 ASP A O 1
ATOM 3420 N N . ILE A 1 452 ? 37.533 10.567 13.008 1.00 92.75 452 ILE A N 1
ATOM 3421 C CA . ILE A 1 452 ? 36.441 10.832 12.075 1.00 92.75 452 ILE A CA 1
ATOM 3422 C C . ILE A 1 452 ? 35.817 9.526 11.596 1.00 92.75 452 ILE A C 1
ATOM 3424 O O . ILE A 1 452 ? 36.491 8.505 11.432 1.00 92.75 452 ILE A O 1
ATOM 3428 N N . GLU A 1 453 ? 34.509 9.568 11.363 1.00 92.50 453 GLU A N 1
ATOM 3429 C CA . GLU A 1 453 ? 33.773 8.464 10.754 1.00 92.50 453 GLU A CA 1
ATOM 3430 C C . GLU A 1 453 ? 33.959 8.517 9.236 1.00 92.50 453 GLU A C 1
ATOM 3432 O O . GLU A 1 453 ? 33.759 9.552 8.587 1.00 92.50 453 GLU A O 1
ATOM 3437 N N . VAL A 1 454 ? 34.414 7.400 8.675 1.00 92.31 454 VAL A N 1
ATOM 3438 C CA . VAL A 1 454 ? 34.754 7.268 7.260 1.00 92.31 454 VAL A CA 1
ATOM 3439 C C . VAL A 1 454 ? 34.196 5.967 6.699 1.00 92.31 454 VAL A C 1
ATOM 3441 O O . VAL A 1 454 ? 34.008 4.986 7.418 1.00 92.31 454 VAL A O 1
ATOM 3444 N N . HIS A 1 455 ? 34.005 5.929 5.386 1.00 87.88 455 HIS A N 1
ATOM 3445 C CA . HIS A 1 455 ? 33.772 4.694 4.646 1.00 87.88 455 HIS A CA 1
ATOM 3446 C C . HIS A 1 455 ? 35.036 4.333 3.862 1.00 87.88 455 HIS A C 1
ATOM 3448 O O . HIS A 1 455 ? 35.533 5.128 3.059 1.00 87.88 455 HIS A O 1
ATOM 3454 N N . ARG A 1 456 ? 35.585 3.141 4.123 1.00 88.19 456 ARG A N 1
ATOM 3455 C CA . ARG A 1 456 ? 36.839 2.652 3.537 1.00 88.19 456 ARG A CA 1
ATOM 3456 C C . ARG A 1 456 ? 36.566 1.702 2.372 1.00 88.19 456 ARG A C 1
ATOM 3458 O O . ARG A 1 456 ? 35.903 0.678 2.540 1.00 88.19 456 ARG A O 1
ATOM 3465 N N . THR A 1 457 ? 37.176 1.984 1.224 1.00 84.19 457 THR A N 1
ATOM 3466 C CA . THR A 1 457 ? 37.188 1.111 0.042 1.00 84.19 457 THR A CA 1
ATOM 3467 C C . THR A 1 457 ? 38.639 0.896 -0.391 1.00 84.19 457 THR A C 1
ATOM 3469 O O . THR A 1 457 ? 39.235 1.718 -1.088 1.00 84.19 457 THR A O 1
ATOM 3472 N N . GLY A 1 458 ? 39.248 -0.204 0.061 1.00 87.50 458 GLY A N 1
ATOM 3473 C CA . GLY A 1 458 ? 40.675 -0.464 -0.156 1.00 87.50 458 GLY A CA 1
ATOM 3474 C C . GLY A 1 458 ? 41.565 0.496 0.643 1.00 87.50 458 GLY A C 1
ATOM 3475 O O . GLY A 1 458 ? 41.479 0.553 1.869 1.00 87.50 458 GLY A O 1
ATOM 3476 N N . THR A 1 459 ? 42.437 1.239 -0.041 1.00 83.81 459 THR A N 1
ATOM 3477 C CA . THR A 1 459 ? 43.352 2.227 0.569 1.00 83.81 459 THR A CA 1
ATOM 3478 C C . THR A 1 459 ? 42.742 3.618 0.725 1.00 83.81 459 THR A C 1
ATOM 3480 O O . THR A 1 459 ? 43.349 4.478 1.359 1.00 83.81 459 THR A O 1
ATOM 3483 N N . PHE A 1 460 ? 41.564 3.847 0.141 1.00 81.88 460 PHE A N 1
ATOM 3484 C CA . PHE A 1 460 ? 40.868 5.126 0.202 1.00 81.88 460 PHE A CA 1
ATOM 3485 C C . PHE A 1 460 ? 39.835 5.104 1.319 1.00 81.88 460 PHE A C 1
ATOM 3487 O O . PHE A 1 460 ? 39.051 4.159 1.439 1.00 81.88 460 PHE A O 1
ATOM 3494 N N . ALA A 1 461 ? 39.818 6.169 2.105 1.00 87.88 461 ALA A N 1
ATOM 3495 C CA . ALA A 1 461 ? 38.768 6.464 3.058 1.00 87.88 461 ALA A CA 1
ATOM 3496 C C . ALA A 1 461 ? 38.103 7.783 2.666 1.00 87.88 461 ALA A C 1
ATOM 3498 O O . ALA A 1 461 ? 38.771 8.751 2.302 1.00 87.88 461 ALA A O 1
ATOM 3499 N N . ILE A 1 462 ? 36.778 7.816 2.706 1.00 87.69 462 ILE A N 1
ATOM 3500 C CA . ILE A 1 462 ? 36.003 9.026 2.428 1.00 87.69 462 ILE A CA 1
ATOM 3501 C C . ILE A 1 462 ? 35.263 9.391 3.702 1.00 87.69 462 ILE A C 1
ATOM 3503 O O . ILE A 1 462 ? 34.602 8.532 4.289 1.00 87.69 462 ILE A O 1
ATOM 3507 N N . LYS A 1 463 ? 35.396 10.649 4.133 1.00 88.19 463 LYS A N 1
ATOM 3508 C CA . LYS A 1 463 ? 34.645 11.181 5.274 1.00 88.19 463 LYS A CA 1
ATOM 3509 C C . LYS A 1 463 ? 33.149 10.945 5.065 1.00 88.19 463 LYS A C 1
ATOM 3511 O O . LYS A 1 463 ? 32.646 11.102 3.949 1.00 88.19 463 LYS A O 1
ATOM 3516 N N . ASP A 1 464 ? 32.438 10.550 6.119 1.00 81.25 464 ASP A N 1
ATOM 3517 C CA . ASP A 1 464 ? 30.986 10.354 6.057 1.00 81.25 464 ASP A CA 1
ATOM 3518 C C . ASP A 1 464 ? 30.249 11.709 6.025 1.00 81.25 464 ASP A C 1
ATOM 3520 O O . ASP A 1 464 ? 29.596 12.141 6.973 1.00 81.25 464 ASP A O 1
ATOM 3524 N N . THR A 1 465 ? 30.434 12.450 4.931 1.00 82.38 465 THR A N 1
ATOM 3525 C CA . THR A 1 465 ? 29.780 13.726 4.641 1.00 82.38 465 THR A CA 1
ATOM 3526 C C . THR A 1 465 ? 28.757 13.529 3.537 1.00 82.38 465 THR A C 1
ATOM 3528 O O . THR A 1 465 ? 29.047 13.549 2.344 1.00 82.38 465 THR A O 1
ATOM 3531 N N . TRP A 1 466 ? 27.505 13.354 3.931 1.00 77.06 466 TRP A N 1
ATOM 3532 C CA . TRP A 1 466 ? 26.416 13.093 2.993 1.00 77.06 466 TRP A CA 1
ATOM 3533 C C . TRP A 1 466 ? 26.010 14.340 2.159 1.00 77.06 466 TRP A C 1
ATOM 3535 O O . TRP A 1 466 ? 25.341 14.202 1.136 1.00 77.06 466 TRP A O 1
ATOM 3545 N N . TRP A 1 467 ? 26.441 15.557 2.537 1.00 75.06 467 TRP A N 1
ATOM 3546 C CA . TRP A 1 467 ? 26.120 16.808 1.823 1.00 75.06 467 TRP A CA 1
ATOM 3547 C C . TRP A 1 467 ? 27.067 17.130 0.653 1.00 75.06 467 TRP A C 1
ATOM 3549 O O . TRP A 1 467 ? 26.642 17.741 -0.329 1.00 75.06 467 TRP A O 1
ATOM 3559 N N . GLU A 1 468 ? 28.338 16.718 0.715 1.00 74.44 468 GLU A N 1
ATOM 3560 C CA . GLU A 1 468 ? 29.326 17.003 -0.340 1.00 74.44 468 GLU A CA 1
ATOM 3561 C C . GLU A 1 468 ? 28.912 16.440 -1.709 1.00 74.44 468 GLU A C 1
ATOM 3563 O O . GLU A 1 468 ? 28.952 17.186 -2.696 1.00 74.44 468 GLU A O 1
ATOM 3568 N N . PRO A 1 469 ? 28.436 15.181 -1.815 1.00 75.50 469 PRO A N 1
ATOM 3569 C CA . PRO A 1 469 ? 27.961 14.662 -3.088 1.00 75.50 469 PRO A CA 1
ATOM 3570 C C . PRO A 1 469 ? 26.738 15.421 -3.610 1.00 75.50 469 PRO A C 1
ATOM 3572 O O . PRO A 1 469 ? 26.631 15.659 -4.813 1.00 75.50 469 PRO A O 1
ATOM 3575 N N . LEU A 1 470 ? 25.831 15.851 -2.727 1.00 74.31 470 LEU A N 1
ATOM 3576 C CA . LEU A 1 470 ? 24.646 16.618 -3.120 1.00 74.31 470 LEU A CA 1
ATOM 3577 C C . LEU A 1 470 ? 25.022 17.989 -3.682 1.00 74.31 470 LEU A C 1
ATOM 3579 O O . LEU A 1 470 ? 24.500 18.393 -4.722 1.00 74.31 470 LEU A O 1
ATOM 3583 N N . LEU A 1 471 ? 25.971 18.680 -3.049 1.00 79.25 471 LEU A N 1
ATOM 3584 C CA . LEU A 1 471 ? 26.455 19.976 -3.519 1.00 79.25 471 LEU A CA 1
ATOM 3585 C C . LEU A 1 471 ? 27.151 19.852 -4.882 1.00 79.25 471 LEU A C 1
ATOM 3587 O O . LEU A 1 471 ? 26.891 20.648 -5.788 1.00 79.25 471 LEU A O 1
ATOM 3591 N N . LEU A 1 472 ? 27.979 18.821 -5.067 1.00 78.81 472 LEU A N 1
ATOM 3592 C CA . LEU A 1 472 ? 28.637 18.540 -6.346 1.00 78.81 472 LEU A CA 1
ATOM 3593 C C . LEU A 1 472 ? 27.633 18.146 -7.445 1.00 78.81 472 LEU A C 1
ATOM 3595 O O . LEU A 1 472 ? 27.757 18.625 -8.575 1.00 78.81 472 LEU A O 1
ATOM 3599 N N . LEU A 1 473 ? 26.600 17.356 -7.127 1.00 77.06 473 LEU A N 1
ATOM 3600 C CA . LEU A 1 473 ? 25.500 17.053 -8.054 1.00 77.06 473 LEU A CA 1
ATOM 3601 C C . LEU A 1 473 ? 24.715 18.310 -8.433 1.00 77.06 473 LEU A C 1
ATOM 3603 O O . LEU A 1 473 ? 24.416 18.505 -9.611 1.00 77.06 473 LEU A O 1
ATOM 3607 N N . GLY A 1 474 ? 24.412 19.179 -7.466 1.00 79.19 474 GLY A N 1
ATOM 3608 C CA . GLY A 1 474 ? 23.692 20.433 -7.689 1.00 79.19 474 GLY A CA 1
ATOM 3609 C C . GLY A 1 474 ? 24.466 21.398 -8.587 1.00 79.19 474 GLY A C 1
ATOM 3610 O O . GLY A 1 474 ? 23.935 21.871 -9.597 1.00 79.19 474 GLY A O 1
ATOM 3611 N N . LEU A 1 475 ? 25.746 21.639 -8.280 1.00 80.69 475 LEU A N 1
ATOM 3612 C CA . LEU A 1 475 ? 26.633 22.462 -9.111 1.00 80.69 475 LEU A CA 1
ATOM 3613 C C . LEU A 1 475 ? 26.829 21.851 -10.503 1.00 80.69 475 LEU A C 1
ATOM 3615 O O . LEU A 1 475 ? 26.764 22.562 -11.511 1.00 80.69 475 LEU A O 1
ATOM 3619 N N . GLY A 1 476 ? 27.006 20.530 -10.565 1.00 79.50 476 GLY A N 1
ATOM 3620 C CA . GLY A 1 476 ? 27.084 19.778 -11.810 1.00 79.50 476 GLY A CA 1
ATOM 3621 C C . GLY A 1 476 ? 25.829 19.958 -12.663 1.00 79.50 476 GLY A C 1
ATOM 3622 O O . GLY A 1 476 ? 25.921 20.334 -13.834 1.00 79.50 476 GLY A O 1
ATOM 3623 N N . GLY A 1 477 ? 24.646 19.789 -12.074 1.00 77.69 477 GLY A N 1
ATOM 3624 C CA . GLY A 1 477 ? 23.357 19.986 -12.734 1.00 77.69 477 GLY A CA 1
ATOM 3625 C C . GLY A 1 477 ? 23.158 21.419 -13.234 1.00 77.69 477 GLY A C 1
ATOM 3626 O O . GLY A 1 477 ? 22.815 21.624 -14.400 1.00 77.69 477 GLY A O 1
ATOM 3627 N N . ALA A 1 478 ? 23.445 22.425 -12.402 1.00 77.75 478 ALA A N 1
ATOM 3628 C CA . ALA A 1 478 ? 23.314 23.837 -12.766 1.00 77.75 478 ALA A CA 1
ATOM 3629 C C . ALA A 1 478 ? 24.243 24.238 -13.929 1.00 77.75 478 ALA A C 1
ATOM 3631 O O . ALA A 1 478 ? 23.817 24.930 -14.867 1.00 77.75 478 ALA A O 1
ATOM 3632 N N . ALA A 1 479 ? 25.494 23.764 -13.914 1.00 76.56 479 ALA A N 1
ATOM 3633 C CA . ALA A 1 479 ? 26.442 23.963 -15.009 1.00 76.56 479 ALA A CA 1
ATOM 3634 C C . ALA A 1 479 ? 25.960 23.284 -16.305 1.00 76.56 479 ALA A C 1
ATOM 3636 O O . ALA A 1 479 ? 26.026 23.886 -17.382 1.00 76.56 479 ALA A O 1
ATOM 3637 N N . GLY A 1 480 ? 25.392 22.078 -16.198 1.00 76.31 480 GLY A N 1
ATOM 3638 C CA . GLY A 1 480 ? 24.830 21.329 -17.324 1.00 76.31 480 GLY A CA 1
ATOM 3639 C C . GLY A 1 480 ? 23.636 22.041 -17.964 1.00 76.31 480 GLY A C 1
ATOM 3640 O O . GLY A 1 480 ? 23.622 22.279 -19.173 1.00 76.31 480 GLY A O 1
ATOM 3641 N N . VAL A 1 481 ? 22.668 22.484 -17.155 1.00 78.19 481 VAL A N 1
ATOM 3642 C CA . VAL A 1 481 ? 21.499 23.255 -17.623 1.00 78.19 481 VAL A CA 1
ATOM 3643 C C . VAL A 1 481 ? 21.934 24.553 -18.307 1.00 78.19 481 VAL A C 1
ATOM 3645 O O . VAL A 1 481 ? 21.399 24.919 -19.359 1.00 78.19 481 VAL A O 1
ATOM 3648 N N . SER A 1 482 ? 22.935 25.238 -17.752 1.00 76.06 482 SER A N 1
ATOM 3649 C CA . SER A 1 482 ? 23.482 26.469 -18.331 1.00 76.06 482 SER A CA 1
ATOM 3650 C C . SER A 1 482 ? 24.112 26.226 -19.706 1.00 76.06 482 SER A C 1
ATOM 3652 O O . SER A 1 482 ? 23.848 26.986 -20.646 1.00 76.06 482 SER A O 1
ATOM 3654 N N . ALA A 1 483 ? 24.870 25.135 -19.857 1.00 77.25 483 ALA A N 1
ATOM 3655 C CA . ALA A 1 483 ? 25.455 24.729 -21.133 1.00 77.25 483 ALA A CA 1
ATOM 3656 C C . ALA A 1 483 ? 24.371 24.415 -22.180 1.00 77.25 483 ALA A C 1
ATOM 3658 O O . ALA A 1 483 ? 24.404 24.952 -23.291 1.00 77.25 483 ALA A O 1
ATOM 3659 N N . VAL A 1 484 ? 23.352 23.632 -21.808 1.00 75.31 484 VAL A N 1
ATOM 3660 C CA . VAL A 1 484 ? 22.221 23.289 -22.690 1.00 75.31 484 VAL A CA 1
ATOM 3661 C C . VAL A 1 484 ? 21.468 24.546 -23.128 1.00 75.31 484 VAL A C 1
ATOM 3663 O O . VAL A 1 484 ? 21.201 24.733 -24.317 1.00 75.31 484 VAL A O 1
ATOM 3666 N N . ARG A 1 485 ? 21.177 25.469 -22.202 1.00 80.50 485 ARG A N 1
ATOM 3667 C CA . ARG A 1 485 ? 20.486 26.728 -22.521 1.00 80.50 485 ARG A CA 1
ATOM 3668 C C . ARG A 1 485 ? 21.293 27.590 -23.495 1.00 80.50 485 ARG A C 1
ATOM 3670 O O . ARG A 1 485 ? 20.703 28.227 -24.373 1.00 80.50 485 ARG A O 1
ATOM 3677 N N . ALA A 1 486 ? 22.621 27.604 -23.373 1.00 76.50 486 ALA A N 1
ATOM 3678 C CA . ALA A 1 486 ? 23.507 28.295 -24.308 1.00 76.50 486 ALA A CA 1
ATOM 3679 C C . ALA A 1 486 ? 23.478 27.658 -25.710 1.00 76.50 486 ALA A C 1
ATOM 3681 O O . ALA A 1 486 ? 23.385 28.382 -26.705 1.00 76.50 486 ALA A O 1
ATOM 3682 N N . ILE A 1 487 ? 23.471 26.322 -25.792 1.00 78.38 487 ILE A N 1
ATOM 3683 C CA . ILE A 1 487 ? 23.365 25.573 -27.056 1.00 78.38 487 ILE A CA 1
ATOM 3684 C C . ILE A 1 487 ? 22.024 25.855 -27.746 1.00 78.38 487 ILE A C 1
ATOM 3686 O O . ILE A 1 487 ? 22.007 26.253 -28.910 1.00 78.38 487 ILE A O 1
ATOM 3690 N N . VAL A 1 488 ? 20.901 25.749 -27.027 1.00 78.25 488 VAL A N 1
ATOM 3691 C CA . VAL A 1 488 ? 19.556 25.992 -27.584 1.00 78.25 488 VAL A CA 1
ATOM 3692 C C . VAL A 1 488 ? 19.411 27.427 -28.094 1.00 78.25 488 VAL A C 1
ATOM 3694 O O . VAL A 1 488 ? 18.896 27.654 -29.191 1.00 78.25 488 VAL A O 1
ATOM 3697 N N . ARG A 1 489 ? 19.906 28.419 -27.339 1.00 84.12 489 ARG A N 1
ATOM 3698 C CA . ARG A 1 489 ? 19.910 29.826 -27.778 1.00 84.12 489 ARG A CA 1
ATOM 3699 C C . ARG A 1 489 ? 20.735 30.036 -29.044 1.00 84.12 489 ARG A C 1
ATOM 3701 O O . ARG A 1 489 ? 20.387 30.900 -29.845 1.00 84.12 489 ARG A O 1
ATOM 3708 N N . ARG A 1 490 ? 21.818 29.277 -29.222 1.00 80.69 490 ARG A N 1
ATOM 3709 C CA . ARG A 1 490 ? 22.653 29.340 -30.423 1.00 80.69 490 ARG A CA 1
ATOM 3710 C C . ARG A 1 490 ? 21.953 28.713 -31.626 1.00 80.69 490 ARG A C 1
ATOM 3712 O O . ARG A 1 490 ? 21.940 29.344 -32.675 1.00 80.69 490 ARG A O 1
ATOM 3719 N N . LEU A 1 491 ? 21.334 27.543 -31.459 1.00 77.62 491 LEU A N 1
ATOM 3720 C CA . LEU A 1 491 ? 20.583 26.867 -32.525 1.00 77.62 491 LEU A CA 1
ATOM 3721 C C . LEU A 1 491 ? 19.425 27.731 -33.038 1.00 77.62 491 LEU A C 1
ATOM 3723 O O . LEU A 1 491 ? 19.273 27.890 -34.240 1.00 77.62 491 LEU A O 1
ATOM 3727 N N . ARG A 1 492 ? 18.683 28.399 -32.143 1.00 83.94 492 ARG A N 1
ATOM 3728 C CA . ARG A 1 492 ? 17.610 29.335 -32.538 1.00 83.94 492 ARG A CA 1
ATOM 3729 C C . ARG A 1 492 ? 18.099 30.595 -33.260 1.00 83.94 492 ARG A C 1
ATOM 3731 O O . ARG A 1 492 ? 17.296 31.287 -33.872 1.00 83.94 492 ARG A O 1
ATOM 3738 N N . ARG A 1 493 ? 19.382 30.945 -33.131 1.00 80.38 493 ARG A N 1
ATOM 3739 C CA . ARG A 1 493 ? 19.983 32.139 -33.749 1.00 80.38 493 ARG A CA 1
ATOM 3740 C C . ARG A 1 493 ? 20.753 31.830 -35.026 1.00 80.38 493 ARG A C 1
ATOM 3742 O O . ARG A 1 493 ? 21.255 32.773 -35.630 1.00 80.38 493 ARG A O 1
ATOM 3749 N N . ALA A 1 494 ? 20.893 30.563 -35.412 1.00 73.69 494 ALA A N 1
ATOM 3750 C CA . ALA A 1 494 ? 21.430 30.224 -36.719 1.00 73.69 494 ALA A CA 1
ATOM 3751 C C . ALA A 1 494 ? 20.382 30.651 -37.763 1.00 73.69 494 ALA A C 1
ATOM 3753 O O . ALA A 1 494 ? 19.279 30.106 -37.748 1.00 73.69 494 ALA A O 1
ATOM 3754 N N . PRO A 1 495 ? 20.652 31.670 -38.600 1.00 62.09 495 PRO A N 1
ATOM 3755 C CA . PRO A 1 495 ? 19.739 31.996 -39.683 1.00 62.09 495 PRO A CA 1
ATOM 3756 C C . PRO A 1 495 ? 19.613 30.768 -40.593 1.00 62.09 495 PRO A C 1
ATOM 3758 O O . PRO A 1 495 ? 20.620 30.127 -40.895 1.00 62.09 495 PRO A O 1
ATOM 3761 N N . ASN A 1 496 ? 18.388 30.437 -41.010 1.00 57.12 496 ASN A N 1
ATOM 3762 C CA . ASN A 1 496 ? 18.130 29.480 -42.088 1.00 57.12 496 ASN A CA 1
ATOM 3763 C C . ASN A 1 496 ? 18.740 30.046 -43.381 1.00 57.12 496 ASN A C 1
ATOM 3765 O O . ASN A 1 496 ? 18.065 30.744 -44.132 1.00 57.12 496 ASN A O 1
ATOM 3769 N N . VAL A 1 497 ? 20.034 29.816 -43.606 1.00 57.69 497 VAL A N 1
ATOM 3770 C CA . VAL A 1 497 ? 20.752 30.301 -44.798 1.00 57.69 497 VAL A CA 1
ATOM 3771 C C . VAL A 1 497 ? 20.539 29.372 -46.000 1.00 57.69 497 VAL A C 1
ATOM 3773 O O . VAL A 1 497 ? 20.761 29.781 -47.129 1.00 57.69 497 VAL A O 1
ATOM 3776 N N . GLU A 1 498 ? 19.997 28.169 -45.812 1.00 55.28 498 GLU A N 1
ATOM 3777 C CA . GLU A 1 498 ? 19.794 27.213 -46.917 1.00 55.28 498 GLU A CA 1
ATOM 3778 C C . GLU A 1 498 ? 18.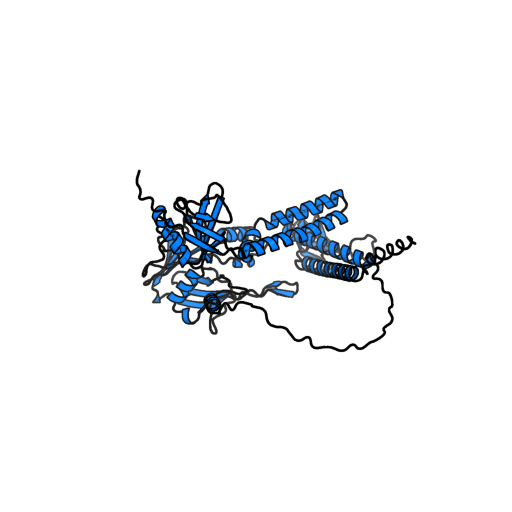476 27.385 -47.700 1.00 55.28 498 GLU A C 1
ATOM 3780 O O . GLU A 1 498 ? 18.181 26.596 -48.591 1.00 55.28 498 GLU A O 1
ATOM 3785 N N . GLY A 1 499 ? 17.676 28.423 -47.425 1.00 52.38 499 GLY A N 1
ATOM 3786 C CA . GLY A 1 499 ? 16.368 28.603 -48.074 1.00 52.38 499 GLY A CA 1
ATOM 3787 C C . GLY A 1 499 ? 16.335 29.471 -49.339 1.00 52.38 499 GLY A C 1
ATOM 3788 O O . GLY A 1 499 ? 15.351 29.411 -50.072 1.00 52.38 499 GLY A O 1
ATOM 3789 N N . SER A 1 500 ? 17.352 30.299 -49.605 1.00 53.22 500 SER A N 1
ATOM 3790 C CA . SER A 1 500 ? 17.235 31.380 -50.604 1.00 53.22 500 SER A CA 1
ATOM 3791 C C . SER A 1 500 ? 18.071 31.227 -51.880 1.00 53.22 500 SER A C 1
ATOM 3793 O O . SER A 1 500 ? 17.837 31.984 -52.817 1.00 53.22 500 SER A O 1
ATOM 3795 N N . GLU A 1 501 ? 18.985 30.256 -51.990 1.00 55.34 501 GLU A N 1
ATOM 3796 C CA . GLU A 1 501 ? 19.794 30.084 -53.218 1.00 55.34 501 GLU A CA 1
ATOM 3797 C C . GLU A 1 501 ? 19.221 29.084 -54.241 1.00 55.34 501 GLU A C 1
ATOM 3799 O O . GLU A 1 501 ? 19.612 29.114 -55.406 1.00 55.34 501 GLU A O 1
ATOM 3804 N N . LEU A 1 502 ? 18.233 28.257 -53.879 1.00 55.19 502 LEU A N 1
ATOM 3805 C CA . LEU A 1 502 ? 17.640 27.273 -54.805 1.00 55.19 502 LEU A CA 1
ATOM 3806 C C . LEU A 1 502 ? 16.418 27.777 -55.599 1.00 55.19 502 LEU A C 1
ATOM 3808 O O . LEU A 1 502 ? 15.977 27.100 -56.524 1.00 55.19 502 LEU A O 1
ATOM 3812 N N . LEU A 1 503 ? 15.905 28.979 -55.313 1.00 54.59 503 LEU A N 1
ATOM 3813 C CA . LEU A 1 503 ? 14.761 29.577 -56.030 1.00 54.59 503 LEU A CA 1
ATOM 3814 C C . LEU A 1 503 ? 15.151 30.635 -57.083 1.00 54.59 503 LEU A C 1
ATOM 3816 O O . LEU A 1 503 ? 14.281 31.136 -57.791 1.00 54.59 503 LEU A O 1
ATOM 3820 N N . GLY A 1 504 ? 16.443 30.954 -57.233 1.00 52.66 504 GLY A N 1
ATOM 3821 C CA . GLY A 1 504 ? 16.919 32.002 -58.149 1.00 52.66 504 GLY A CA 1
ATOM 3822 C C . GLY A 1 504 ? 17.355 31.544 -59.547 1.00 52.66 504 GLY A C 1
ATOM 3823 O O . GLY A 1 504 ? 17.617 32.393 -60.393 1.00 52.66 504 GLY A O 1
ATOM 3824 N N . ARG A 1 505 ? 17.456 30.235 -59.828 1.00 52.81 505 ARG A N 1
ATOM 3825 C CA . ARG A 1 505 ? 18.161 29.737 -61.031 1.00 52.81 505 ARG A CA 1
ATOM 3826 C C . ARG A 1 505 ? 17.278 29.197 -62.163 1.00 52.81 505 ARG A C 1
ATOM 3828 O O . ARG A 1 505 ? 17.794 28.506 -63.032 1.00 52.81 505 ARG A O 1
ATOM 3835 N N . ASN A 1 506 ? 15.971 29.474 -62.187 1.00 49.78 506 ASN A N 1
ATOM 3836 C CA . ASN A 1 506 ? 15.087 28.835 -63.176 1.00 49.78 506 ASN A CA 1
ATOM 3837 C C . ASN A 1 506 ? 14.072 29.766 -63.863 1.00 49.78 506 ASN A C 1
ATOM 3839 O O . ASN A 1 506 ? 12.909 29.393 -64.011 1.00 49.78 506 ASN A O 1
ATOM 3843 N N . ARG A 1 507 ? 14.479 30.981 -64.276 1.00 52.22 507 ARG A N 1
ATOM 3844 C CA . ARG A 1 507 ? 13.572 31.906 -64.992 1.00 52.22 507 ARG A CA 1
ATOM 3845 C C . ARG A 1 507 ? 13.997 32.390 -66.388 1.00 52.22 507 ARG A C 1
ATOM 3847 O O . ARG A 1 507 ? 13.180 33.038 -67.026 1.00 52.22 507 ARG A O 1
ATOM 3854 N N . ASP A 1 508 ? 15.150 31.986 -66.928 1.00 53.16 508 ASP A N 1
ATOM 3855 C CA . ASP A 1 508 ? 15.664 32.560 -68.195 1.00 53.16 508 ASP A CA 1
ATOM 3856 C C . ASP A 1 508 ? 15.616 31.649 -69.440 1.00 53.16 508 ASP A C 1
ATOM 3858 O O . ASP A 1 508 ? 16.330 31.880 -70.410 1.00 53.16 508 ASP A O 1
ATOM 3862 N N . THR A 1 509 ? 14.754 30.630 -69.497 1.00 54.59 509 THR A N 1
ATOM 3863 C CA . THR A 1 509 ? 14.608 29.801 -70.717 1.00 54.59 509 THR A CA 1
ATOM 3864 C C . THR A 1 509 ? 13.160 29.659 -71.179 1.00 54.59 509 THR A C 1
ATOM 3866 O O . THR A 1 509 ? 12.589 28.572 -71.170 1.00 54.59 509 THR A O 1
ATOM 3869 N N . ARG A 1 510 ? 12.539 30.757 -71.636 1.00 52.28 510 ARG A N 1
ATOM 3870 C CA . ARG A 1 510 ? 11.413 30.669 -72.590 1.00 52.28 510 ARG A CA 1
ATOM 3871 C C . ARG A 1 510 ? 11.127 31.999 -73.287 1.00 52.28 510 ARG A C 1
ATOM 3873 O O . ARG A 1 510 ? 10.291 32.776 -72.848 1.00 52.28 510 ARG A O 1
ATOM 3880 N N . SER A 1 511 ? 11.814 32.243 -74.398 1.00 51.31 511 SER A N 1
ATOM 3881 C CA . SER A 1 511 ? 11.400 33.220 -75.412 1.00 51.31 511 SER A CA 1
ATOM 3882 C C . SER A 1 511 ? 12.241 33.017 -76.673 1.00 51.31 511 SER A C 1
ATOM 3884 O O . SER A 1 511 ? 13.264 33.675 -76.829 1.00 51.31 511 SER A O 1
ATOM 3886 N N . GLN A 1 512 ? 11.831 32.091 -77.544 1.00 48.97 512 GLN A N 1
ATOM 3887 C CA . GLN A 1 512 ? 12.113 32.129 -78.987 1.00 48.97 512 GLN A CA 1
ATOM 3888 C C . GLN A 1 512 ? 11.338 31.008 -79.701 1.00 48.97 512 GLN A C 1
ATOM 3890 O O . GLN A 1 512 ? 11.739 29.853 -79.658 1.00 48.97 512 GLN A O 1
ATOM 3895 N N . HIS A 1 513 ? 10.199 31.376 -80.295 1.00 50.84 513 HIS A N 1
ATOM 3896 C CA . HIS A 1 513 ? 9.553 30.830 -81.506 1.00 50.84 513 HIS A CA 1
ATOM 3897 C C . HIS A 1 513 ? 8.281 31.677 -81.714 1.00 50.84 513 HIS A C 1
ATOM 3899 O O . HIS A 1 513 ? 7.366 31.592 -80.901 1.00 50.84 513 HIS A O 1
ATOM 3905 N N . ALA A 1 514 ? 8.343 32.699 -82.578 1.00 50.50 514 ALA A N 1
ATOM 3906 C CA . ALA A 1 514 ? 7.932 32.695 -84.002 1.00 50.50 514 ALA A CA 1
ATOM 3907 C C . ALA A 1 514 ? 6.500 33.275 -84.142 1.00 50.50 514 ALA A C 1
ATOM 3909 O O . ALA A 1 514 ? 5.759 33.206 -83.157 1.00 50.50 514 ALA A O 1
ATOM 3910 N N . PRO A 1 515 ? 6.072 33.839 -85.293 1.00 57.59 515 PRO A N 1
ATOM 3911 C CA . PRO A 1 515 ? 6.692 33.865 -86.626 1.00 57.59 515 PRO A CA 1
ATOM 3912 C C . PRO A 1 515 ? 7.376 35.179 -87.028 1.00 57.59 515 PRO A C 1
ATOM 3914 O O . PRO A 1 515 ? 6.946 36.258 -86.561 1.00 57.59 515 PRO A O 1
#